Protein AF-0000000087287436 (afdb_homodimer)

Nearest PDB structures (foldseek):
  6ois-assembly1_F  TM=9.467E-01  e=1.996E-26  Arabidopsis thaliana
  6oit-assembly1_F  TM=7.972E-01  e=1.072E-27  Arabidopsis thaliana
  6ois-assembly1_C  TM=8.458E-01  e=1.071E-26  Arabidopsis thaliana
  6ois-assembly1_E  TM=8.485E-01  e=2.124E-26  Arabidopsis thaliana
  6oit-assembly1_E  TM=8.538E-01  e=8.341E-25  Arabidopsis thaliana

Sequence (488 aa):
MPMMKDILGVVATLGKTNDDNLSSLLSEYLGIDNMLGLVCKTYDGIKSLETYGTEGNIDKKSGIHGLGGSIGKILHGRFTVFCLENIRPFSGEVVIDDPQRYLMLRKPRLPNGESPPGFLGFAVNMILMDQAYLSCLTPHGHGLRETLFYSLFSHLQVYKTTADLRRAIPFINDGAVSLDGGILRPNGSFCLGDRYSNMQFIPLHLTLMMDDTVFEFLPVLVFFSLSFACLYCCAILVLSSNAKMPMMKDILGVVATLGKTNDDNLSSLLSEYLGIDNMLGLVCKTYDGIKSLETYGTEGNIDKKSGIHGLGGSIGKILHGRFTVFCLENIRPFSGEVVIDDPQRYLMLRKPRLPNGESPPGFLGFAVNMILMDQAYLSCLTPHGHGLRETLFYSLFSHLQVYKTTADLRRAIPFINDGAVSLDGGILRPNGSFCLGDRYSNMQFIPLHLTLMMDDTVFEFLPVLVFFSLSFACLYCCAILVLSSNAK

Secondary structure (DSSP, 8-state):
-HHHHTEEEEGGGSEE-S-HHHHHHHHHHH-HHHHT-EEESSHHHHHHH--B-TTS-B-TTSHHHHHHHHTT----SEEEEEEGGGS----S-B-TTSTT--B--PPP--TTSPPPTTEEEEGGGGPEEPHHHHT---TTS--TIIIIIHHHHTT-EEESSHHHHHHTGGG-SS-EEETTS-EE-TTSEEEEE----------HHHHHTTTTTHHHHHHHHHHHTTSHHHHHHHHHHHHHHHT-/-HHHHTEEEEGGGSEE-S-HHHHHHHHHHH-HHHHT-EEESSHHHHHHH--B-TTS-B-TTSHHHHHHHHTT----SEEEEEEGGGS----S-B-TTSTT--B--PPP--TTSPPPTTEEEEGGGGPEEPHHHHT---TTS--TIIIIIHHHHTT-EEES-HHHHHHTGGG-SS-EEETTS-EE-TTSEEEEE----------HHHHHTTSSSHHHHHHHHHHHTTSHHHHHHHHHHHHHHHT-

Structure (mmCIF, N/CA/C/O backbone):
data_AF-0000000087287436-model_v1
#
loop_
_entity.id
_entity.type
_entity.pdbx_description
1 polymer 'Uncharacterized protein'
#
loop_
_atom_site.group_PDB
_atom_site.id
_atom_site.type_symbol
_atom_site.label_atom_id
_atom_site.label_alt_id
_atom_site.label_comp_id
_atom_site.label_asym_id
_atom_site.label_entity_id
_atom_site.label_seq_id
_atom_site.pdbx_PDB_ins_code
_atom_site.Cartn_x
_atom_site.Cartn_y
_atom_site.Cartn_z
_atom_site.occupancy
_atom_site.B_iso_or_equiv
_atom_site.auth_seq_id
_atom_site.auth_comp_id
_atom_site.auth_asym_id
_atom_site.auth_atom_id
_atom_site.pdbx_PDB_model_num
ATOM 1 N N . MET A 1 1 ? 12.289 24.656 17 1 49.66 1 MET A N 1
ATOM 2 C CA . MET A 1 1 ? 13.25 24.312 15.953 1 49.66 1 MET A CA 1
ATOM 3 C C . MET A 1 1 ? 12.594 24.359 14.578 1 49.66 1 MET A C 1
ATOM 5 O O . MET A 1 1 ? 11.43 23.984 14.43 1 49.66 1 MET A O 1
ATOM 9 N N . PRO A 1 2 ? 13.188 25.141 13.711 1 55.16 2 PRO A N 1
ATOM 10 C CA . PRO A 1 2 ? 12.656 25.391 12.367 1 55.16 2 PRO A CA 1
ATOM 11 C C . PRO A 1 2 ? 12.117 24.125 11.703 1 55.16 2 PRO A C 1
ATOM 13 O O . PRO A 1 2 ? 11.156 24.188 10.93 1 55.16 2 PRO A O 1
ATOM 16 N N . MET A 1 3 ? 12.758 23.016 12.047 1 58.5 3 MET A N 1
ATOM 17 C CA . MET A 1 3 ? 12.375 21.75 11.453 1 58.5 3 MET A CA 1
ATOM 18 C C . MET A 1 3 ? 10.945 21.375 11.828 1 58.5 3 MET A C 1
ATOM 20 O O . MET A 1 3 ? 10.195 20.859 11 1 58.5 3 MET A O 1
ATOM 24 N N . MET A 1 4 ? 10.445 21.844 12.859 1 66 4 MET A N 1
ATOM 25 C CA . MET A 1 4 ? 9.172 21.375 13.398 1 66 4 MET A CA 1
ATOM 26 C C . MET A 1 4 ? 8.008 22.125 12.75 1 66 4 MET A C 1
ATOM 28 O O . MET A 1 4 ? 6.895 21.594 12.68 1 66 4 MET A O 1
ATOM 32 N N . LYS A 1 5 ? 8.375 23.219 12.219 1 79 5 LYS A N 1
ATOM 33 C CA . LYS A 1 5 ? 7.297 24.016 11.648 1 79 5 LYS A CA 1
ATOM 34 C C . LYS A 1 5 ? 6.797 23.422 10.344 1 79 5 LYS A C 1
ATOM 36 O O . LYS A 1 5 ? 5.668 23.688 9.922 1 79 5 LYS A O 1
ATOM 41 N N . ASP A 1 6 ? 7.578 22.594 9.812 1 88 6 ASP A N 1
ATOM 42 C CA . ASP A 1 6 ? 7.211 22 8.523 1 88 6 ASP A CA 1
ATOM 43 C C . ASP A 1 6 ? 6.387 20.734 8.711 1 88 6 ASP A C 1
ATOM 45 O O . ASP A 1 6 ? 5.746 20.25 7.773 1 88 6 ASP A O 1
ATOM 49 N N . ILE A 1 7 ? 6.379 20.281 9.953 1 86.81 7 ILE A N 1
ATOM 50 C CA . ILE A 1 7 ? 5.668 19.047 10.258 1 86.81 7 ILE A CA 1
ATOM 51 C C . ILE A 1 7 ? 4.227 19.359 10.648 1 86.81 7 ILE A C 1
ATOM 53 O O . ILE A 1 7 ? 3.984 20.094 11.617 1 86.81 7 ILE A O 1
ATOM 57 N N . LEU A 1 8 ? 3.322 18.844 9.953 1 87.56 8 LEU A N 1
ATOM 58 C CA . LEU A 1 8 ? 1.908 19.078 10.234 1 87.56 8 LEU A CA 1
ATOM 59 C C . LEU A 1 8 ? 1.427 18.156 11.352 1 87.56 8 LEU A C 1
ATOM 61 O O . LEU A 1 8 ? 0.639 18.562 12.211 1 87.56 8 LEU A O 1
ATOM 65 N N . GLY A 1 9 ? 1.938 16.875 11.383 1 84.19 9 GLY A N 1
ATOM 66 C CA . GLY A 1 9 ? 1.535 15.844 12.328 1 84.19 9 GLY A CA 1
ATOM 67 C C . GLY A 1 9 ? 1.627 14.445 11.758 1 84.19 9 GLY A C 1
ATOM 68 O O . GLY A 1 9 ? 2.393 14.203 10.82 1 84.19 9 GLY A O 1
ATOM 69 N N . VAL A 1 10 ? 0.96 13.539 12.453 1 87.12 10 VAL A N 1
ATOM 70 C CA . VAL A 1 10 ? 0.862 12.18 11.93 1 87.12 10 VAL A CA 1
ATOM 71 C C . VAL A 1 10 ? -0.491 11.984 11.25 1 87.12 10 VAL A C 1
ATOM 73 O O . VAL A 1 10 ? -1.471 12.648 11.602 1 87.12 10 VAL A O 1
ATOM 76 N N . VAL A 1 11 ? -0.6 11.102 10.336 1 90.75 11 VAL A N 1
ATOM 77 C CA . VAL A 1 11 ? -1.778 10.898 9.5 1 90.75 11 VAL A CA 1
ATOM 78 C C . VAL A 1 11 ? -3 10.648 10.383 1 90.75 11 VAL A C 1
ATOM 80 O O . VAL A 1 11 ? -4.062 11.234 10.156 1 90.75 11 VAL A O 1
ATOM 83 N N . ALA A 1 12 ? -2.869 9.875 11.438 1 86.88 12 ALA A N 1
ATOM 84 C CA . ALA A 1 12 ? -3.967 9.438 12.297 1 86.88 12 ALA A CA 1
ATOM 85 C C . ALA A 1 12 ? -4.621 10.625 13 1 86.88 12 ALA A C 1
ATOM 87 O O . ALA A 1 12 ? -5.754 10.523 13.477 1 86.88 12 ALA A O 1
ATOM 88 N N . THR A 1 13 ? -3.957 11.75 12.992 1 83.56 13 THR A N 1
ATOM 89 C CA . THR A 1 13 ? -4.465 12.883 13.758 1 83.56 13 THR A CA 1
ATOM 90 C C . THR A 1 13 ? -5.039 13.945 12.828 1 83.56 13 THR A C 1
ATOM 92 O O . THR A 1 13 ? -5.594 14.945 13.289 1 83.56 13 THR A O 1
ATOM 95 N N . LEU A 1 14 ? -4.922 13.797 11.641 1 88.81 14 LEU A N 1
ATOM 96 C CA . LEU A 1 14 ? -5.238 14.875 10.719 1 88.81 14 LEU A CA 1
ATOM 97 C C . LEU A 1 14 ? -6.695 14.805 10.273 1 88.81 14 LEU A C 1
ATOM 99 O O . LEU A 1 14 ? -7.203 15.727 9.641 1 88.81 14 LEU A O 1
ATOM 103 N N . GLY A 1 15 ? -7.312 13.75 10.594 1 88 15 GLY A N 1
ATOM 104 C CA . GLY A 1 15 ? -8.711 13.555 10.242 1 88 15 GLY A CA 1
ATOM 105 C C . GLY A 1 15 ? -9.398 12.516 11.109 1 88 15 GLY A C 1
ATOM 106 O O . GLY A 1 15 ? -8.758 11.859 11.93 1 88 15 GLY A O 1
ATOM 107 N N . LYS A 1 16 ? -10.672 12.5 10.953 1 88.38 16 LYS A N 1
ATOM 108 C CA . LYS A 1 16 ? -11.484 11.508 11.664 1 88.38 16 LYS A CA 1
ATOM 109 C C . LYS A 1 16 ? -12.727 11.141 10.852 1 88.38 16 LYS A C 1
ATOM 111 O O . LYS A 1 16 ? -13.094 11.844 9.914 1 88.38 16 LYS A O 1
ATOM 116 N N . THR A 1 17 ? -13.266 10.031 11.211 1 91.31 17 THR A N 1
ATOM 117 C CA . THR A 1 17 ? -14.578 9.672 10.688 1 91.31 17 THR A CA 1
ATOM 118 C C . THR A 1 17 ? -15.641 9.75 11.781 1 91.31 17 THR A C 1
ATOM 120 O O . THR A 1 17 ? -15.312 9.727 12.969 1 91.31 17 THR A O 1
ATOM 123 N N . ASN A 1 18 ? -16.891 9.898 11.445 1 87 18 ASN A N 1
ATOM 124 C CA . ASN A 1 18 ? -17.969 10 12.406 1 87 18 ASN A CA 1
ATOM 125 C C . ASN A 1 18 ? -18.391 8.625 12.922 1 87 18 ASN A C 1
ATOM 127 O O . ASN A 1 18 ? -19.219 8.523 13.836 1 87 18 ASN A O 1
ATOM 131 N N . ASP A 1 19 ? -17.891 7.625 12.422 1 88.25 19 ASP A N 1
ATOM 132 C CA . ASP A 1 19 ? -18.219 6.246 12.766 1 88.25 19 ASP A CA 1
ATOM 133 C C . ASP A 1 19 ? -16.984 5.473 13.211 1 88.25 19 ASP A C 1
ATOM 135 O O . ASP A 1 19 ? -16.031 5.324 12.445 1 88.25 19 ASP A O 1
ATOM 139 N N . ASP A 1 20 ? -17.016 4.934 14.391 1 84.94 20 ASP A N 1
ATOM 140 C CA . ASP A 1 20 ? -15.875 4.234 14.969 1 84.94 20 ASP A CA 1
ATOM 141 C C . ASP A 1 20 ? -15.539 2.982 14.156 1 84.94 20 ASP A C 1
ATOM 143 O O . ASP A 1 20 ? -14.367 2.633 14.008 1 84.94 20 ASP A O 1
ATOM 147 N N . ASN A 1 21 ? -16.578 2.41 13.805 1 89.88 21 ASN A N 1
ATOM 148 C CA . ASN A 1 21 ? -16.344 1.212 13 1 89.88 21 ASN A CA 1
ATOM 149 C C . ASN A 1 21 ? -15.641 1.542 11.688 1 89.88 21 ASN A C 1
ATOM 151 O O . ASN A 1 21 ? -14.68 0.874 11.312 1 89.88 21 ASN A O 1
ATOM 155 N N . LEU A 1 22 ? -16.125 2.527 11.016 1 93.19 22 LEU A N 1
ATOM 156 C CA . LEU A 1 22 ? -15.484 2.959 9.773 1 93.19 22 LEU A CA 1
ATOM 157 C C . LEU A 1 22 ? -14.055 3.42 10.031 1 93.19 22 LEU A C 1
ATOM 159 O O . LEU A 1 22 ? -13.148 3.113 9.25 1 93.19 22 LEU A O 1
ATOM 163 N N . SER A 1 23 ? -13.852 4.082 11.094 1 91.19 23 SER A N 1
ATOM 164 C CA . SER A 1 23 ? -12.523 4.539 11.477 1 91.19 23 SER A CA 1
ATOM 165 C C . SER A 1 23 ? -11.562 3.365 11.633 1 91.19 23 SER A C 1
ATOM 167 O O . SER A 1 23 ? -10.445 3.398 11.102 1 91.19 23 SER A O 1
ATOM 169 N N . SER A 1 24 ? -12.039 2.402 12.32 1 89.19 24 SER A N 1
ATOM 170 C CA . SER A 1 24 ? -11.234 1.207 12.531 1 89.19 24 SER A CA 1
ATOM 171 C C . SER A 1 24 ? -10.922 0.506 11.211 1 89.19 24 SER A C 1
ATOM 173 O O . SER A 1 24 ? -9.797 0.072 10.984 1 89.19 24 SER A O 1
ATOM 175 N N . LEU A 1 25 ? -11.867 0.438 10.359 1 92.25 25 LEU A N 1
ATOM 176 C CA . LEU A 1 25 ? -11.727 -0.228 9.07 1 92.25 25 LEU A CA 1
ATOM 177 C C . LEU A 1 25 ? -10.734 0.513 8.18 1 92.25 25 LEU A C 1
ATOM 179 O O . LEU A 1 25 ? -9.859 -0.106 7.57 1 92.25 25 LEU A O 1
ATOM 183 N N . LEU A 1 26 ? -10.859 1.78 8.133 1 94.44 26 LEU A N 1
ATOM 184 C CA . LEU A 1 26 ? -9.969 2.574 7.297 1 94.44 26 LEU A CA 1
ATOM 185 C C . LEU A 1 26 ? -8.539 2.545 7.84 1 94.44 26 LEU A C 1
ATOM 187 O O . LEU A 1 26 ? -7.578 2.559 7.07 1 94.44 26 LEU A O 1
ATOM 191 N N . SER A 1 27 ? -8.422 2.504 9.125 1 89.44 27 SER A N 1
ATOM 192 C CA . SER A 1 27 ? -7.105 2.355 9.734 1 89.44 27 SER A CA 1
ATOM 193 C C . SER A 1 27 ? -6.469 1.023 9.352 1 89.44 27 SER A C 1
ATOM 195 O O . SER A 1 27 ? -5.277 0.965 9.039 1 89.44 27 SER A O 1
ATOM 197 N N . GLU A 1 28 ? -7.285 0.038 9.391 1 89.12 28 GLU A N 1
ATOM 198 C CA . GLU A 1 28 ? -6.793 -1.271 8.977 1 89.12 28 GLU A CA 1
ATOM 199 C C . GLU A 1 28 ? -6.387 -1.26 7.504 1 89.12 28 GLU A C 1
ATOM 201 O O . GLU A 1 28 ? -5.34 -1.801 7.141 1 89.12 28 GLU A O 1
ATOM 206 N N . TYR A 1 29 ? -7.168 -0.711 6.734 1 94 29 TYR A N 1
ATOM 207 C CA . TYR A 1 29 ? -6.891 -0.615 5.305 1 94 29 TYR A CA 1
ATOM 208 C C . TYR A 1 29 ? -5.559 0.08 5.055 1 94 29 TYR A C 1
ATOM 210 O O . TYR A 1 29 ? -4.758 -0.375 4.234 1 94 29 TYR A O 1
ATOM 218 N N . LEU A 1 30 ? -5.277 1.154 5.727 1 93.19 30 LEU A N 1
ATOM 219 C CA . LEU A 1 30 ? -4.066 1.945 5.539 1 93.19 30 LEU A CA 1
ATOM 220 C C . LEU A 1 30 ? -2.85 1.219 6.102 1 93.19 30 LEU A C 1
ATOM 222 O O . LEU A 1 30 ? -1.75 1.323 5.555 1 93.19 30 LEU A O 1
ATOM 226 N N . GLY A 1 31 ? -3.053 0.532 7.23 1 86.12 31 GLY A N 1
ATOM 227 C CA . GLY A 1 31 ? -1.936 -0.066 7.945 1 86.12 31 GLY A CA 1
ATOM 228 C C . GLY A 1 31 ? -1.248 0.899 8.891 1 86.12 31 GLY A C 1
ATOM 229 O O . GLY A 1 31 ? -1.333 2.115 8.719 1 86.12 31 GLY A O 1
ATOM 230 N N . ILE A 1 32 ? -0.551 0.389 9.711 1 82.56 32 ILE A N 1
ATOM 231 C CA . ILE A 1 32 ? 0.031 1.138 10.82 1 82.56 32 ILE A CA 1
ATOM 232 C C . ILE A 1 32 ? 1.084 2.107 10.289 1 82.56 32 ILE A C 1
ATOM 234 O O . ILE A 1 32 ? 1.187 3.242 10.766 1 82.56 32 ILE A O 1
ATOM 238 N N . ASP A 1 33 ? 1.89 1.748 9.344 1 83.75 33 ASP A N 1
ATOM 239 C CA . ASP A 1 33 ? 2.961 2.59 8.82 1 83.75 33 ASP A CA 1
ATOM 240 C C . ASP A 1 33 ? 2.406 3.898 8.258 1 83.75 33 ASP A C 1
ATOM 242 O O . ASP A 1 33 ? 2.99 4.965 8.461 1 83.75 33 ASP A O 1
ATOM 246 N N . ASN A 1 34 ? 1.315 3.736 7.59 1 91.88 34 ASN A N 1
ATOM 247 C CA . ASN A 1 34 ? 0.707 4.934 7.023 1 91.88 34 ASN A CA 1
ATOM 248 C C . ASN A 1 34 ? -0.004 5.758 8.094 1 91.88 34 ASN A C 1
ATOM 250 O O . ASN A 1 34 ? 0.106 6.988 8.117 1 91.88 34 ASN A O 1
ATOM 254 N N . MET A 1 35 ? -0.678 5.066 9.008 1 88 35 MET A N 1
ATOM 255 C CA . MET A 1 35 ? -1.427 5.766 10.047 1 88 35 MET A CA 1
ATOM 256 C C . MET A 1 35 ? -0.492 6.582 10.938 1 88 35 MET A C 1
ATOM 258 O O . MET A 1 35 ? -0.831 7.691 11.344 1 88 35 MET A O 1
ATOM 262 N N . LEU A 1 36 ? 0.68 6.094 11.117 1 85.31 36 LEU A N 1
ATOM 263 C CA . LEU A 1 36 ? 1.634 6.754 12.008 1 85.31 36 LEU A CA 1
ATOM 264 C C . LEU A 1 36 ? 2.654 7.555 11.203 1 85.31 36 LEU A C 1
ATOM 266 O O . LEU A 1 36 ? 3.627 8.07 11.758 1 85.31 36 LEU A O 1
ATOM 270 N N . GLY A 1 37 ? 2.461 7.625 9.953 1 90.19 37 GLY A N 1
ATOM 271 C CA . GLY A 1 37 ? 3.359 8.398 9.117 1 90.19 37 GLY A CA 1
ATOM 272 C C . GLY A 1 37 ? 3.348 9.883 9.445 1 90.19 37 GLY A C 1
ATOM 273 O O . GLY A 1 37 ? 2.287 10.461 9.688 1 90.19 37 GLY A O 1
ATOM 274 N N . LEU A 1 38 ? 4.566 10.453 9.453 1 90.56 38 LEU A N 1
ATOM 275 C CA . LEU A 1 38 ? 4.691 11.891 9.609 1 90.56 38 LEU A CA 1
ATOM 276 C C . LEU A 1 38 ? 4.336 12.617 8.32 1 90.56 38 LEU A C 1
ATOM 278 O O . LEU A 1 38 ? 4.613 12.117 7.227 1 90.56 38 LEU A O 1
ATOM 282 N N . VAL A 1 39 ? 3.768 13.766 8.484 1 92.94 39 VAL A N 1
ATOM 283 C CA . VAL A 1 39 ? 3.406 14.547 7.309 1 92.94 39 VAL A CA 1
ATOM 284 C C . VAL A 1 39 ? 4.152 15.875 7.324 1 92.94 39 VAL A C 1
ATOM 286 O O . VAL A 1 39 ? 3.998 16.672 8.258 1 92.94 39 VAL A O 1
ATOM 289 N N . CYS A 1 40 ? 4.957 16.016 6.309 1 92.56 40 CYS A N 1
ATOM 290 C CA . CYS A 1 40 ? 5.676 17.281 6.113 1 92.56 40 CYS A CA 1
ATOM 291 C C . CYS A 1 40 ? 5.086 18.062 4.949 1 92.56 40 CYS A C 1
ATOM 293 O O . CYS A 1 40 ? 4.68 17.484 3.941 1 92.56 40 CYS A O 1
ATOM 295 N N . LYS A 1 41 ? 5.133 19.344 5.062 1 90.69 41 LYS A N 1
ATOM 296 C CA . LYS A 1 41 ? 4.625 20.203 4.004 1 90.69 41 LYS A CA 1
ATOM 297 C C . LYS A 1 41 ? 5.555 20.188 2.791 1 90.69 41 LYS A C 1
ATOM 299 O O . LYS A 1 41 ? 5.094 20.109 1.65 1 90.69 41 LYS A O 1
ATOM 304 N N . THR A 1 42 ? 6.805 20.281 3.078 1 88.94 42 THR A N 1
ATOM 305 C CA . THR A 1 42 ? 7.785 20.422 2.008 1 88.94 42 THR A CA 1
ATOM 306 C C . THR A 1 42 ? 8.906 19.406 2.172 1 88.94 42 THR A C 1
ATOM 308 O O . THR A 1 42 ? 9.031 18.766 3.225 1 88.94 42 THR A O 1
ATOM 311 N N . TYR A 1 43 ? 9.727 19.312 1.171 1 87.38 43 TYR A N 1
ATOM 312 C CA . TYR A 1 43 ? 10.844 18.375 1.193 1 87.38 43 TYR A CA 1
ATOM 313 C C . TYR A 1 43 ? 11.922 18.844 2.168 1 87.38 43 TYR A C 1
ATOM 315 O O . TYR A 1 43 ? 12.664 18.016 2.719 1 87.38 43 TYR A O 1
ATOM 323 N N . ASP A 1 44 ? 12.031 20.094 2.34 1 87.31 44 ASP A N 1
ATOM 324 C CA . ASP A 1 44 ? 12.984 20.609 3.318 1 87.31 44 ASP A CA 1
ATOM 325 C C . ASP A 1 44 ? 12.695 20.062 4.711 1 87.31 44 ASP A C 1
ATOM 327 O O . ASP A 1 44 ? 13.617 19.844 5.5 1 87.31 44 ASP A O 1
ATOM 331 N N . GLY A 1 45 ? 11.43 19.859 4.992 1 88.38 45 GLY A N 1
ATOM 332 C CA . GLY A 1 45 ? 11.078 19.203 6.246 1 88.38 45 GLY A CA 1
ATOM 333 C C . GLY A 1 45 ? 11.641 17.797 6.367 1 88.38 45 GLY A C 1
ATOM 334 O O . GLY A 1 45 ? 12.156 17.422 7.418 1 88.38 45 GLY A O 1
ATOM 335 N N . ILE A 1 46 ? 11.609 17.078 5.328 1 89.19 46 ILE A N 1
ATOM 336 C CA . ILE A 1 46 ? 12.117 15.703 5.316 1 89.19 46 ILE A CA 1
ATOM 337 C C . ILE A 1 46 ? 13.625 15.711 5.531 1 89.19 46 ILE A C 1
ATOM 339 O O . ILE A 1 46 ? 14.148 14.93 6.328 1 89.19 46 ILE A O 1
ATOM 343 N N . LYS A 1 47 ? 14.242 16.562 4.867 1 86.69 47 LYS A N 1
ATOM 344 C CA . LYS A 1 47 ? 15.695 16.672 4.984 1 86.69 47 LYS A CA 1
ATOM 345 C C . LYS A 1 47 ? 16.109 17 6.418 1 86.69 47 LYS A C 1
ATOM 347 O O . LYS A 1 47 ? 17.156 16.547 6.883 1 86.69 47 LYS A O 1
ATOM 352 N N . SER A 1 48 ? 15.328 17.75 6.961 1 88.62 48 SER A N 1
ATOM 353 C CA . SER A 1 48 ? 15.641 18.172 8.32 1 88.62 48 SER A CA 1
ATOM 354 C C . SER A 1 48 ? 15.391 17.047 9.32 1 88.62 48 SER A C 1
ATOM 356 O O . SER A 1 48 ? 15.977 17.031 10.406 1 88.62 48 SER A O 1
ATOM 358 N N . LEU A 1 49 ? 14.531 16.172 9.031 1 89.06 49 LEU A N 1
ATOM 359 C CA . LEU A 1 49 ? 14.18 15.078 9.938 1 89.06 49 LEU A CA 1
ATOM 360 C C . LEU A 1 49 ? 15.336 14.102 10.086 1 89.06 49 LEU A C 1
ATOM 362 O O . LEU A 1 49 ? 15.547 13.539 11.164 1 89.06 49 LEU A O 1
ATOM 366 N N . GLU A 1 50 ? 15.984 13.898 9.047 1 88.38 50 GLU A N 1
ATOM 367 C CA . GLU A 1 50 ? 17.094 12.953 9.062 1 88.38 50 GLU A CA 1
ATOM 368 C C . GLU A 1 50 ? 18.266 13.477 8.234 1 88.38 50 GLU A C 1
ATOM 370 O O . GLU A 1 50 ? 18.125 13.789 7.055 1 88.38 50 GLU A O 1
ATOM 375 N N . THR A 1 51 ? 19.328 13.555 8.898 1 87.19 51 THR A N 1
ATOM 376 C CA . THR A 1 51 ? 20.562 13.992 8.242 1 87.19 51 THR A CA 1
ATOM 377 C C . THR A 1 51 ? 21.578 12.852 8.203 1 87.19 51 THR A C 1
ATOM 379 O O . THR A 1 51 ? 21.469 11.883 8.945 1 87.19 51 THR A O 1
ATOM 382 N N . TYR A 1 52 ? 22.453 12.992 7.293 1 83.75 52 TYR A N 1
ATOM 383 C CA . TYR A 1 52 ? 23.438 11.93 7.09 1 83.75 52 TYR A CA 1
ATOM 384 C C . TYR A 1 52 ? 24.859 12.477 7.227 1 83.75 52 TYR A C 1
ATOM 386 O O . TYR A 1 52 ? 25.156 13.594 6.801 1 83.75 52 TYR A O 1
ATOM 394 N N . GLY A 1 53 ? 25.656 11.609 7.875 1 80.5 53 GLY A N 1
ATOM 395 C CA . GLY A 1 53 ? 27.078 11.953 7.988 1 80.5 53 GLY A CA 1
ATOM 396 C C . GLY A 1 53 ? 27.844 11.727 6.703 1 80.5 53 GLY A C 1
ATOM 397 O O . GLY A 1 53 ? 27.266 11.391 5.672 1 80.5 53 GLY A O 1
ATOM 398 N N . THR A 1 54 ? 29.109 11.953 6.797 1 78.12 54 THR A N 1
ATOM 399 C CA . THR A 1 54 ? 30.016 11.891 5.645 1 78.12 54 THR A CA 1
ATOM 400 C C . THR A 1 54 ? 30.047 10.484 5.07 1 78.12 54 THR A C 1
ATOM 402 O O . THR A 1 54 ? 30.266 10.305 3.867 1 78.12 54 THR A O 1
ATOM 405 N N . GLU A 1 55 ? 29.891 9.523 5.883 1 75.81 55 GLU A N 1
ATOM 406 C CA . GLU A 1 55 ? 29.969 8.141 5.422 1 75.81 55 GLU A CA 1
ATOM 407 C C . GLU A 1 55 ? 28.609 7.633 4.961 1 75.81 55 GLU A C 1
ATOM 409 O O . GLU A 1 55 ? 28.453 6.453 4.633 1 75.81 55 GLU A O 1
ATOM 414 N N . GLY A 1 56 ? 27.609 8.516 5.016 1 76.19 56 GLY A N 1
ATOM 415 C CA . GLY A 1 56 ? 26.297 8.109 4.551 1 76.19 56 GLY A CA 1
ATOM 416 C C . GLY A 1 56 ? 25.438 7.508 5.645 1 76.19 56 GLY A C 1
ATOM 417 O O . GLY A 1 56 ? 24.328 7.027 5.379 1 76.19 56 GLY A O 1
ATOM 418 N N . ASN A 1 57 ? 25.984 7.527 6.828 1 81.38 57 ASN A N 1
ATOM 419 C CA . ASN A 1 57 ? 25.203 7.023 7.957 1 81.38 57 ASN A CA 1
ATOM 420 C C . ASN A 1 57 ? 24.297 8.109 8.547 1 81.38 57 ASN A C 1
ATOM 422 O O . ASN A 1 57 ? 24.641 9.289 8.492 1 81.38 57 ASN A O 1
ATOM 426 N N . ILE A 1 58 ? 23.25 7.676 9.055 1 87.19 58 ILE A N 1
ATOM 427 C CA . ILE A 1 58 ? 22.312 8.602 9.703 1 87.19 58 ILE A CA 1
ATOM 428 C C . ILE A 1 58 ? 23 9.273 10.891 1 87.19 58 ILE A C 1
ATOM 430 O O . ILE A 1 58 ? 23.656 8.609 11.695 1 87.19 58 ILE A O 1
ATOM 434 N N . ASP A 1 59 ? 22.906 10.523 10.992 1 89.06 59 ASP A N 1
ATOM 435 C CA . ASP A 1 59 ? 23.391 11.266 12.148 1 89.06 59 ASP A CA 1
ATOM 436 C C . ASP A 1 59 ? 22.406 11.18 13.312 1 89.06 59 ASP A C 1
ATOM 438 O O . ASP A 1 59 ? 21.406 11.906 13.344 1 89.06 59 ASP A O 1
ATOM 442 N N . LYS A 1 60 ? 22.766 10.438 14.281 1 87.38 60 LYS A N 1
ATOM 443 C CA . LYS A 1 60 ? 21.844 10.141 15.383 1 87.38 60 LYS A CA 1
ATOM 444 C C . LYS A 1 60 ? 21.75 11.32 16.344 1 87.38 60 LYS A C 1
ATOM 446 O O . LYS A 1 60 ? 20.922 11.32 17.25 1 87.38 60 LYS A O 1
ATOM 451 N N . LYS A 1 61 ? 22.453 12.336 16.109 1 87.12 61 LYS A N 1
ATOM 452 C CA . LYS A 1 61 ? 22.453 13.492 17 1 87.12 61 LYS A CA 1
ATOM 453 C C . LYS A 1 61 ? 21.625 14.633 16.422 1 87.12 61 LYS A C 1
ATOM 455 O O . LYS A 1 61 ? 21.422 15.664 17.062 1 87.12 61 LYS A O 1
ATOM 460 N N . SER A 1 62 ? 21.203 14.406 15.266 1 86.56 62 SER A N 1
ATOM 461 C CA . SER A 1 62 ? 20.469 15.477 14.602 1 86.56 62 SER A CA 1
ATOM 462 C C . SER A 1 62 ? 19.062 15.023 14.211 1 86.56 62 SER A C 1
ATOM 464 O O . SER A 1 62 ? 18.734 13.836 14.289 1 86.56 62 SER A O 1
ATOM 466 N N . GLY A 1 63 ? 18.234 16.062 13.883 1 85.94 63 GLY A N 1
ATOM 467 C CA . GLY A 1 63 ? 16.891 15.758 13.406 1 85.94 63 GLY A CA 1
ATOM 468 C C . GLY A 1 63 ? 16.031 15.062 14.445 1 85.94 63 GLY A C 1
ATOM 469 O O . GLY A 1 63 ? 16.141 15.352 15.641 1 85.94 63 GLY A O 1
ATOM 470 N N . ILE A 1 64 ? 15.297 14.172 13.93 1 83.12 64 ILE A N 1
ATOM 471 C CA . ILE A 1 64 ? 14.344 13.508 14.805 1 83.12 64 ILE A CA 1
ATOM 472 C C . ILE A 1 64 ? 15.07 12.539 15.727 1 83.12 64 ILE A C 1
ATOM 474 O O . ILE A 1 64 ? 14.625 12.281 16.844 1 83.12 64 ILE A O 1
ATOM 478 N N . HIS A 1 65 ? 16.094 11.984 15.227 1 83.62 65 HIS A N 1
ATOM 479 C CA . HIS A 1 65 ? 16.891 11.094 16.047 1 83.62 65 HIS A CA 1
ATOM 480 C C . HIS A 1 65 ? 17.516 11.844 17.219 1 83.62 65 HIS A C 1
ATOM 482 O O . HIS A 1 65 ? 17.547 11.336 18.344 1 83.62 65 HIS A O 1
ATOM 488 N N . GLY A 1 66 ? 18.031 12.938 16.953 1 82.19 66 GLY A N 1
ATOM 489 C CA . GLY A 1 66 ? 18.578 13.766 18.016 1 82.19 66 GLY A CA 1
ATOM 490 C C . GLY A 1 66 ? 17.531 14.188 19.031 1 82.19 66 GLY A C 1
ATOM 491 O O . GLY A 1 66 ? 17.797 14.148 20.234 1 82.19 66 GLY A O 1
ATOM 492 N N . LEU A 1 67 ? 16.391 14.586 18.484 1 76.69 67 LEU A N 1
ATOM 493 C CA . LEU A 1 67 ? 15.289 14.984 19.359 1 76.69 67 LEU A CA 1
ATOM 494 C C . LEU A 1 67 ? 14.867 13.82 20.25 1 76.69 67 LEU A C 1
ATOM 496 O O . LEU A 1 67 ? 14.664 14 21.453 1 76.69 67 LEU A O 1
ATOM 500 N N . GLY A 1 68 ? 14.711 12.703 19.656 1 75.31 68 GLY A N 1
ATOM 501 C CA . GLY A 1 68 ? 14.375 11.523 20.438 1 75.31 68 GLY A CA 1
ATOM 502 C C . GLY A 1 68 ? 15.414 11.203 21.5 1 75.31 68 GLY A C 1
ATOM 503 O O . GLY A 1 68 ? 15.062 10.898 22.641 1 75.31 68 GLY A O 1
ATOM 504 N N . GLY A 1 69 ? 16.594 11.234 21.141 1 74.31 69 GLY A N 1
ATOM 505 C CA . GLY A 1 69 ? 17.672 10.984 22.078 1 74.31 69 GLY A CA 1
ATOM 506 C C . GLY A 1 69 ? 17.656 11.945 23.266 1 74.31 69 GLY A C 1
ATOM 507 O O . GLY A 1 69 ? 17.938 11.547 24.391 1 74.31 69 GLY A O 1
ATOM 508 N N . SER A 1 70 ? 17.375 13.141 22.984 1 76.88 70 SER A N 1
ATOM 509 C CA . SER A 1 70 ? 17.391 14.156 24.016 1 76.88 70 SER A CA 1
ATOM 510 C C . SER A 1 70 ? 16.312 13.883 25.078 1 76.88 70 SER A C 1
ATOM 512 O O . SER A 1 70 ? 16.453 14.297 26.219 1 76.88 70 SER A O 1
ATOM 514 N N . ILE A 1 71 ? 15.289 13.188 24.688 1 72.06 71 ILE A N 1
ATOM 515 C CA . ILE A 1 71 ? 14.227 12.898 25.641 1 72.06 71 ILE A CA 1
ATOM 516 C C . ILE A 1 71 ? 14.289 11.43 26.047 1 72.06 71 ILE A C 1
ATOM 518 O O . ILE A 1 71 ? 13.328 10.898 26.625 1 72.06 71 ILE A O 1
ATOM 522 N N . GLY A 1 72 ? 15.406 10.75 25.688 1 71.25 72 GLY A N 1
ATOM 523 C CA . GLY A 1 72 ? 15.641 9.375 26.109 1 71.25 72 GLY A CA 1
ATOM 524 C C . GLY A 1 72 ? 14.883 8.352 25.281 1 71.25 72 GLY A C 1
ATOM 525 O O . GLY A 1 72 ? 14.641 7.234 25.734 1 71.25 72 GLY A O 1
ATOM 526 N N . LYS A 1 73 ? 14.352 8.766 24.188 1 70.25 73 LYS A N 1
ATOM 527 C CA . LYS A 1 73 ? 13.625 7.867 23.297 1 70.25 73 LYS A CA 1
ATOM 528 C C . LYS A 1 73 ? 14.367 7.684 21.984 1 70.25 73 LYS A C 1
ATOM 530 O O . LYS A 1 73 ? 14.305 8.547 21.109 1 70.25 73 LYS A O 1
ATOM 535 N N . ILE A 1 74 ? 14.992 6.633 21.828 1 73.88 74 ILE A N 1
ATOM 536 C CA . ILE A 1 74 ? 15.773 6.355 20.625 1 73.88 74 ILE A CA 1
ATOM 537 C C . ILE A 1 74 ? 14.883 5.723 19.562 1 73.88 74 ILE A C 1
ATOM 539 O O . ILE A 1 74 ? 14.141 4.777 19.844 1 73.88 74 ILE A O 1
ATOM 543 N N . LEU A 1 75 ? 14.93 6.332 18.453 1 75.25 75 LEU A N 1
ATOM 544 C CA . LEU A 1 75 ? 14.18 5.812 17.312 1 75.25 75 LEU A CA 1
ATOM 545 C C . LEU A 1 75 ? 14.953 4.703 16.609 1 75.25 75 LEU A C 1
ATOM 547 O O . LEU A 1 75 ? 16.109 4.895 16.234 1 75.25 75 LEU A O 1
ATOM 551 N N . HIS A 1 76 ? 14.305 3.613 16.672 1 73.25 76 HIS A N 1
ATOM 552 C CA . HIS A 1 76 ? 14.898 2.49 15.953 1 73.25 76 HIS A CA 1
ATOM 553 C C . HIS A 1 76 ? 14.016 2.059 14.789 1 73.25 76 HIS A C 1
ATOM 555 O O . HIS A 1 76 ? 12.789 2.127 14.875 1 73.25 76 HIS A O 1
ATOM 561 N N . GLY A 1 77 ? 14.68 1.698 13.75 1 81.31 77 GLY A N 1
ATOM 562 C CA . GLY A 1 77 ? 13.945 1.113 12.641 1 81.31 77 GLY A CA 1
ATOM 563 C C . GLY A 1 77 ? 13.438 2.145 11.648 1 81.31 77 GLY A C 1
ATOM 564 O O . GLY A 1 77 ? 13.883 3.291 11.648 1 81.31 77 GLY A O 1
ATOM 565 N N . ARG A 1 78 ? 12.555 1.755 10.797 1 85.81 78 ARG A N 1
ATOM 566 C CA . ARG A 1 78 ? 12.039 2.578 9.703 1 85.81 78 ARG A CA 1
ATOM 567 C C . ARG A 1 78 ? 10.797 3.348 10.141 1 85.81 78 ARG A C 1
ATOM 569 O O . ARG A 1 78 ? 10.039 2.883 10.992 1 85.81 78 ARG A O 1
ATOM 576 N N . PHE A 1 79 ? 10.633 4.488 9.586 1 87.06 79 PHE A N 1
ATOM 577 C CA . PHE A 1 79 ? 9.359 5.188 9.727 1 87.06 79 PHE A CA 1
ATOM 578 C C . PHE A 1 79 ? 9 5.926 8.445 1 87.06 79 PHE A C 1
ATOM 580 O O . PHE A 1 79 ? 9.883 6.254 7.645 1 87.06 79 PHE A O 1
ATOM 587 N N . THR A 1 80 ? 7.734 6.176 8.312 1 93.31 80 THR A N 1
ATOM 588 C CA . THR A 1 80 ? 7.184 6.734 7.078 1 93.31 80 THR A CA 1
ATOM 589 C C . THR A 1 80 ? 6.988 8.242 7.207 1 93.31 80 THR A C 1
ATOM 591 O O . THR A 1 80 ? 6.527 8.727 8.242 1 93.31 80 THR A O 1
ATOM 594 N N . VAL A 1 81 ? 7.395 8.945 6.141 1 94.44 81 VAL A N 1
ATOM 595 C CA . VAL A 1 81 ? 7.172 10.391 6.102 1 94.44 81 VAL A CA 1
ATOM 596 C C . VAL A 1 81 ? 6.539 10.773 4.766 1 94.44 81 VAL A C 1
ATOM 598 O O . VAL A 1 81 ? 7.074 10.461 3.703 1 94.44 81 VAL A O 1
ATOM 601 N N . PHE A 1 82 ? 5.41 11.469 4.871 1 95.94 82 PHE A N 1
ATOM 602 C CA . PHE A 1 82 ? 4.754 12.008 3.688 1 95.94 82 PHE A CA 1
ATOM 603 C C . PHE A 1 82 ? 5.219 13.438 3.41 1 95.94 82 PHE A C 1
ATOM 605 O O . PHE A 1 82 ? 5.379 14.234 4.336 1 95.94 82 PHE A O 1
ATOM 612 N N . CYS A 1 83 ? 5.434 13.656 2.189 1 93.5 83 CYS A N 1
ATOM 613 C CA . CYS A 1 83 ? 5.766 15 1.736 1 93.5 83 CYS A CA 1
ATOM 614 C C . CYS A 1 83 ? 4.672 15.562 0.833 1 93.5 83 CYS A C 1
ATOM 616 O O . CYS A 1 83 ? 4.566 15.172 -0.333 1 93.5 83 CYS A O 1
ATOM 618 N N . LEU A 1 84 ? 3.91 16.547 1.33 1 93.44 84 LEU A N 1
ATOM 619 C CA . LEU A 1 84 ? 2.738 17.047 0.621 1 93.44 84 LEU A CA 1
ATOM 620 C C . LEU A 1 84 ? 3.131 17.641 -0.725 1 93.44 84 LEU A C 1
ATOM 622 O O . LEU A 1 84 ? 2.42 17.469 -1.718 1 93.44 84 LEU A O 1
ATOM 626 N N . GLU A 1 85 ? 4.191 18.281 -0.751 1 88 85 GLU A N 1
ATOM 627 C CA . GLU A 1 85 ? 4.602 18.938 -1.984 1 88 85 GLU A CA 1
ATOM 628 C C . GLU A 1 85 ? 4.973 17.922 -3.062 1 88 85 GLU A C 1
ATOM 630 O O . GLU A 1 85 ? 4.957 18.25 -4.254 1 88 85 GLU A O 1
ATOM 635 N N . ASN A 1 86 ? 5.328 16.688 -2.646 1 85.88 86 ASN A N 1
ATOM 636 C CA . ASN A 1 86 ? 5.758 15.656 -3.586 1 85.88 86 ASN A CA 1
ATOM 637 C C . ASN A 1 86 ? 4.598 14.758 -3.996 1 85.88 86 ASN A C 1
ATOM 639 O O . ASN A 1 86 ? 4.754 13.898 -4.867 1 85.88 86 ASN A O 1
ATOM 643 N N . ILE A 1 87 ? 3.482 14.953 -3.418 1 92.94 87 ILE A N 1
ATOM 644 C CA . ILE A 1 87 ? 2.322 14.125 -3.727 1 92.94 87 ILE A CA 1
ATOM 645 C C . ILE A 1 87 ? 1.6 14.688 -4.949 1 92.94 87 ILE A C 1
ATOM 647 O O . ILE A 1 87 ? 1.37 15.898 -5.043 1 92.94 87 ILE A O 1
ATOM 651 N N . ARG A 1 88 ? 1.372 13.82 -5.879 1 90.44 88 ARG A N 1
ATOM 652 C CA . ARG A 1 88 ? 0.506 14.227 -6.98 1 90.44 88 ARG A CA 1
ATOM 653 C C . ARG A 1 88 ? -0.924 14.453 -6.5 1 90.44 88 ARG A C 1
ATOM 655 O O . ARG A 1 88 ? -1.574 13.523 -6.016 1 90.44 88 ARG A O 1
ATOM 662 N N . PRO A 1 89 ? -1.374 15.664 -6.59 1 94.69 89 PRO A N 1
ATOM 663 C CA . PRO A 1 89 ? -2.711 15.945 -6.059 1 94.69 89 PRO A CA 1
ATOM 664 C C . PRO A 1 89 ? -3.824 15.398 -6.953 1 94.69 89 PRO A C 1
ATOM 666 O O . PRO A 1 89 ? -3.572 15.016 -8.094 1 94.69 89 PRO A O 1
ATOM 669 N N . PHE A 1 90 ? -5.023 15.367 -6.387 1 96.88 90 PHE A N 1
ATOM 670 C CA . PHE A 1 90 ? -6.23 15.086 -7.156 1 96.88 90 PHE A CA 1
ATOM 671 C C . PHE A 1 90 ? -6.406 16.109 -8.273 1 96.88 90 PHE A C 1
ATOM 673 O O . PHE A 1 90 ? -6.363 17.312 -8.031 1 96.88 90 PHE A O 1
ATOM 680 N N . SER A 1 91 ? -6.629 15.57 -9.422 1 95.38 91 SER A N 1
ATOM 681 C CA . SER A 1 91 ? -6.676 16.453 -10.586 1 95.38 91 SER A CA 1
ATOM 682 C C . SER A 1 91 ? -8.102 16.891 -10.891 1 95.38 91 SER A C 1
ATOM 684 O O . SER A 1 91 ? -8.328 17.75 -11.75 1 95.38 91 SER A O 1
ATOM 686 N N . GLY A 1 92 ? -9.062 16.375 -10.188 1 95.75 92 GLY A N 1
ATOM 687 C CA . GLY A 1 92 ? -10.461 16.703 -10.445 1 95.75 92 GLY A CA 1
ATOM 688 C C . GLY A 1 92 ? -10.938 17.922 -9.672 1 95.75 92 GLY A C 1
ATOM 689 O O . GLY A 1 92 ? -10.125 18.688 -9.133 1 95.75 92 GLY A O 1
ATOM 690 N N . GLU A 1 93 ? -12.25 18.125 -9.625 1 95.44 93 GLU A N 1
ATOM 691 C CA . GLU A 1 93 ? -12.859 19.281 -8.977 1 95.44 93 GLU A CA 1
ATOM 692 C C . GLU A 1 93 ? -13.18 19 -7.516 1 95.44 93 GLU A C 1
ATOM 694 O O . GLU A 1 93 ? -13.375 17.828 -7.137 1 95.44 93 GLU A O 1
ATOM 699 N N . VAL A 1 94 ? -13.188 20.062 -6.762 1 95.62 94 VAL A N 1
ATOM 700 C CA . VAL A 1 94 ? -13.562 19.984 -5.355 1 95.62 94 VAL A CA 1
ATOM 701 C C . VAL A 1 94 ? -14.75 20.891 -5.078 1 95.62 94 VAL A C 1
ATOM 703 O O . VAL A 1 94 ? -15 21.844 -5.828 1 95.62 94 VAL A O 1
ATOM 706 N N . VAL A 1 95 ? -15.461 20.562 -4.047 1 94 95 VAL A N 1
ATOM 707 C CA . VAL A 1 95 ? -16.531 21.438 -3.594 1 94 95 VAL A CA 1
ATOM 708 C C . VAL A 1 95 ? -15.945 22.672 -2.896 1 94 95 VAL A C 1
ATOM 710 O O . VAL A 1 95 ? -15.594 22.609 -1.718 1 94 95 VAL A O 1
ATOM 713 N N . ILE A 1 96 ? -15.844 23.781 -3.506 1 85.06 96 ILE A N 1
ATOM 714 C CA . ILE A 1 96 ? -15.078 24.953 -3.088 1 85.06 96 ILE A CA 1
ATOM 715 C C . ILE A 1 96 ? -15.805 25.672 -1.957 1 85.06 96 ILE A C 1
ATOM 717 O O . ILE A 1 96 ? -15.172 26.219 -1.049 1 85.06 96 ILE A O 1
ATOM 721 N N . ASP A 1 97 ? -17.109 25.672 -1.942 1 88.19 97 ASP A N 1
ATOM 722 C CA . ASP A 1 97 ? -17.859 26.438 -0.952 1 88.19 97 ASP A CA 1
ATOM 723 C C . ASP A 1 97 ? -17.891 25.703 0.389 1 88.19 97 ASP A C 1
ATOM 725 O O . ASP A 1 97 ? -18.422 26.234 1.371 1 88.19 97 ASP A O 1
ATOM 729 N N . ASP A 1 98 ? -17.297 24.672 0.47 1 91.25 98 ASP A N 1
ATOM 730 C CA . ASP A 1 98 ? -17.219 23.891 1.708 1 91.25 98 ASP A CA 1
ATOM 731 C C . ASP A 1 98 ? -15.797 23.828 2.238 1 91.25 98 ASP A C 1
ATOM 733 O O . ASP A 1 98 ? -14.883 23.406 1.524 1 91.25 98 ASP A O 1
ATOM 737 N N . PRO A 1 99 ? -15.633 24.234 3.439 1 91.5 99 PRO A N 1
ATOM 738 C CA . PRO A 1 99 ? -14.273 24.234 3.984 1 91.5 99 PRO A CA 1
ATOM 739 C C . PRO A 1 99 ? -13.633 22.844 3.963 1 91.5 99 PRO A C 1
ATOM 741 O O . PRO A 1 99 ? -12.398 22.734 3.961 1 91.5 99 PRO A O 1
ATOM 744 N N . GLN A 1 100 ? -14.391 21.859 3.92 1 95 100 GLN A N 1
ATOM 745 C CA . GLN A 1 100 ? -13.883 20.484 3.898 1 95 100 GLN A CA 1
ATOM 746 C C . GLN A 1 100 ? -13.352 20.109 2.516 1 95 100 GLN A C 1
ATOM 748 O O . GLN A 1 100 ? -12.633 19.125 2.367 1 95 100 GLN A O 1
ATOM 753 N N . ARG A 1 101 ? -13.75 20.812 1.505 1 94.81 101 ARG A N 1
ATOM 754 C CA . ARG A 1 101 ? -13.273 20.656 0.136 1 94.81 101 ARG A CA 1
ATOM 755 C C . ARG A 1 101 ? -13.445 19.219 -0.34 1 94.81 101 ARG A C 1
ATOM 757 O O . ARG A 1 101 ? -12.516 18.625 -0.88 1 94.81 101 ARG A O 1
ATOM 764 N N . TYR A 1 102 ? -14.57 18.703 -0.254 1 97.56 102 TYR A N 1
ATOM 765 C CA . TYR A 1 102 ? -14.875 17.344 -0.708 1 97.56 102 TYR A CA 1
ATOM 766 C C . TYR A 1 102 ? -14.555 17.188 -2.189 1 97.56 102 TYR A C 1
ATOM 768 O O . TYR A 1 102 ? -14.766 18.109 -2.98 1 97.56 102 TYR A O 1
ATOM 776 N N . LEU A 1 103 ? -14.086 16 -2.543 1 98.12 103 LEU A N 1
ATOM 777 C CA . LEU A 1 103 ? -13.766 15.719 -3.938 1 98.12 103 LEU A CA 1
ATOM 778 C C . LEU A 1 103 ? -15.023 15.367 -4.723 1 98.12 103 LEU A C 1
ATOM 780 O O . LEU A 1 103 ? -15.898 14.656 -4.219 1 98.12 103 LEU A O 1
ATOM 784 N N . MET A 1 104 ? -15.07 15.922 -5.871 1 97.81 104 MET A N 1
ATOM 785 C CA . MET A 1 104 ? -16.172 15.555 -6.758 1 97.81 104 MET A CA 1
ATOM 786 C C . MET A 1 104 ? -15.82 14.297 -7.555 1 97.81 104 MET A C 1
ATOM 788 O O . MET A 1 104 ? -15.281 14.391 -8.656 1 97.81 104 MET A O 1
ATOM 792 N N . LEU A 1 105 ? -16.219 13.172 -7 1 97.44 105 LEU A N 1
ATOM 793 C CA . LEU A 1 105 ? -15.938 11.875 -7.602 1 97.44 105 LEU A CA 1
ATOM 794 C C . LEU A 1 105 ? -17.172 11.297 -8.266 1 97.44 105 LEU A C 1
ATOM 796 O O . LEU A 1 105 ? -18.281 11.445 -7.758 1 97.44 105 LEU A O 1
ATOM 800 N N . ARG A 1 106 ? -16.922 10.641 -9.336 1 95.44 106 ARG A N 1
ATOM 801 C CA . ARG A 1 106 ? -18.031 9.992 -10.023 1 95.44 106 ARG A CA 1
ATOM 802 C C . ARG A 1 106 ? -18.391 8.664 -9.367 1 95.44 106 ARG A C 1
ATOM 804 O O . ARG A 1 106 ? -17.531 7.785 -9.234 1 95.44 106 ARG A O 1
ATOM 811 N N . LYS A 1 107 ? -19.594 8.539 -9.016 1 96.88 107 LYS A N 1
ATOM 812 C CA . LYS A 1 107 ? -20.078 7.293 -8.43 1 96.88 107 LYS A CA 1
ATOM 813 C C . LYS A 1 107 ? -20.047 6.156 -9.445 1 96.88 107 LYS A C 1
ATOM 815 O O . LYS A 1 107 ? -20.25 6.387 -10.641 1 96.88 107 LYS A O 1
ATOM 820 N N . PRO A 1 108 ? -19.766 4.957 -8.898 1 96.5 108 PRO A N 1
ATOM 821 C CA . PRO A 1 108 ? -19.906 3.826 -9.82 1 96.5 108 PRO A CA 1
ATOM 822 C C . PRO A 1 108 ? -21.359 3.627 -10.281 1 96.5 108 PRO A C 1
ATOM 824 O O . PRO A 1 108 ? -22.281 3.83 -9.5 1 96.5 108 PRO A O 1
ATOM 827 N N . ARG A 1 109 ? -21.453 3.168 -11.531 1 95.19 109 ARG A N 1
ATOM 828 C CA . ARG A 1 109 ? -22.781 3.025 -12.094 1 95.19 109 ARG A CA 1
ATOM 829 C C . ARG A 1 109 ? -22.969 1.655 -12.742 1 95.19 109 ARG A C 1
ATOM 831 O O . ARG A 1 109 ? -22.109 1.2 -13.492 1 95.19 109 ARG A O 1
ATOM 838 N N . LEU A 1 110 ? -24.031 1.094 -12.383 1 93.94 110 LEU A N 1
ATOM 839 C CA . LEU A 1 110 ? -24.5 -0.098 -13.094 1 93.94 110 LEU A CA 1
ATOM 840 C C . LEU A 1 110 ? -25.031 0.262 -14.477 1 93.94 110 LEU A C 1
ATOM 842 O O . LEU A 1 110 ? -25.219 1.441 -14.781 1 93.94 110 LEU A O 1
ATOM 846 N N . PRO A 1 111 ? -25.266 -0.78 -15.266 1 91.5 111 PRO A N 1
ATOM 847 C CA . PRO A 1 111 ? -25.797 -0.492 -16.594 1 91.5 111 PRO A CA 1
ATOM 848 C C . PRO A 1 111 ? -27.125 0.282 -16.547 1 91.5 111 PRO A C 1
ATOM 850 O O . PRO A 1 111 ? -27.422 1.055 -17.453 1 91.5 111 PRO A O 1
ATOM 853 N N . ASN A 1 112 ? -27.875 0.177 -15.531 1 92.81 112 ASN A N 1
ATOM 854 C CA . ASN A 1 112 ? -29.156 0.869 -15.398 1 92.81 112 ASN A CA 1
ATOM 855 C C . ASN A 1 112 ? -28.969 2.285 -14.859 1 92.81 112 ASN A C 1
ATOM 857 O O . ASN A 1 112 ? -29.953 3.002 -14.633 1 92.81 112 ASN A O 1
ATOM 861 N N . GLY A 1 113 ? -27.797 2.637 -14.531 1 93.06 113 GLY A N 1
ATOM 862 C CA . GLY A 1 113 ? -27.5 3.994 -14.109 1 93.06 113 GLY A CA 1
ATOM 863 C C . GLY A 1 113 ? -27.391 4.141 -12.602 1 93.06 113 GLY A C 1
ATOM 864 O O . GLY A 1 113 ? -26.891 5.148 -12.102 1 93.06 113 GLY A O 1
ATOM 865 N N . GLU A 1 114 ? -27.812 3.137 -11.922 1 95.12 114 GLU A N 1
ATOM 866 C CA . GLU A 1 114 ? -27.781 3.199 -10.469 1 95.12 114 GLU A CA 1
ATOM 867 C C . GLU A 1 114 ? -26.438 2.73 -9.922 1 95.12 114 GLU A C 1
ATOM 869 O O . GLU A 1 114 ? -25.703 2.025 -10.609 1 95.12 114 GLU A O 1
ATOM 874 N N . SER A 1 115 ? -26.172 3.164 -8.719 1 96.94 115 SER A N 1
ATOM 875 C CA . SER A 1 115 ? -24.984 2.658 -8.047 1 96.94 115 SER A CA 1
ATOM 876 C C . SER A 1 115 ? -25.188 1.232 -7.547 1 96.94 115 SER A C 1
ATOM 878 O O . SER A 1 115 ? -26.328 0.821 -7.293 1 96.94 115 SER A O 1
ATOM 880 N N . PRO A 1 116 ? -24.125 0.544 -7.461 1 97.19 116 PRO A N 1
ATOM 881 C CA . PRO A 1 116 ? -24.266 -0.803 -6.902 1 97.19 116 PRO A CA 1
ATOM 882 C C . PRO A 1 116 ? -24.906 -0.805 -5.52 1 97.19 116 PRO A C 1
ATOM 884 O O . PRO A 1 116 ? -24.688 0.114 -4.73 1 97.19 116 PRO A O 1
ATOM 887 N N . PRO A 1 117 ? -25.719 -1.849 -5.273 1 96.81 117 PRO A N 1
ATOM 888 C CA . PRO A 1 117 ? -26.344 -1.943 -3.957 1 96.81 117 PRO A CA 1
ATOM 889 C C . PRO A 1 117 ? -25.344 -1.883 -2.812 1 96.81 117 PRO A C 1
ATOM 891 O O . PRO A 1 117 ? -24.25 -2.467 -2.906 1 96.81 117 PRO A O 1
ATOM 894 N N . GLY A 1 118 ? -25.734 -1.127 -1.75 1 97.88 118 GLY A N 1
ATOM 895 C CA . GLY A 1 118 ? -24.906 -1.074 -0.552 1 97.88 118 GLY A CA 1
ATOM 896 C C . GLY A 1 118 ? -23.781 -0.061 -0.645 1 97.88 118 GLY A C 1
ATOM 897 O O . GLY A 1 118 ? -23.047 0.15 0.323 1 97.88 118 GLY A O 1
ATOM 898 N N . PHE A 1 119 ? -23.672 0.56 -1.805 1 98.56 119 PHE A N 1
ATOM 899 C CA . PHE A 1 119 ? -22.641 1.583 -1.96 1 98.56 119 PHE A CA 1
ATOM 900 C C . PHE A 1 119 ? -22.922 2.773 -1.051 1 98.56 119 PHE A C 1
ATOM 902 O O . PHE A 1 119 ? -24 3.361 -1.105 1 98.56 119 PHE A O 1
ATOM 909 N N . LEU A 1 120 ? -21.953 3.189 -0.244 1 98.25 120 LEU A N 1
ATOM 910 C CA . LEU A 1 120 ? -22.156 4.254 0.733 1 98.25 120 LEU A CA 1
ATOM 911 C C . LEU A 1 120 ? -21.406 5.516 0.322 1 98.25 120 LEU A C 1
ATOM 913 O O . LEU A 1 120 ? -21.734 6.613 0.781 1 98.25 120 LEU A O 1
ATOM 917 N N . GLY A 1 121 ? -20.359 5.371 -0.502 1 98.12 121 GLY A N 1
ATOM 918 C CA . GLY A 1 121 ? -19.562 6.512 -0.919 1 98.12 121 GLY A CA 1
ATOM 919 C C . GLY A 1 121 ? -18.078 6.207 -1.017 1 98.12 121 GLY A C 1
ATOM 920 O O . GLY A 1 121 ? -17.688 5.039 -1.085 1 98.12 121 GLY A O 1
ATOM 921 N N . PHE A 1 122 ? -17.297 7.242 -1.135 1 98.56 122 PHE A N 1
ATOM 922 C CA . PHE A 1 122 ? -15.852 7.133 -1.202 1 98.56 122 PHE A CA 1
ATOM 923 C C . PHE A 1 122 ? -15.219 7.496 0.136 1 98.56 122 PHE A C 1
ATOM 925 O O . PHE A 1 122 ? -15.547 8.531 0.724 1 98.56 122 PHE A O 1
ATOM 932 N N . ALA A 1 123 ? -14.258 6.695 0.568 1 98.31 123 ALA A N 1
ATOM 933 C CA . ALA A 1 123 ? -13.641 6.844 1.882 1 98.31 123 ALA A CA 1
ATOM 934 C C . ALA A 1 123 ? -13.023 8.227 2.043 1 98.31 123 ALA A C 1
ATOM 936 O O . ALA A 1 123 ? -13.148 8.852 3.102 1 98.31 123 ALA A O 1
ATOM 937 N N . VAL A 1 124 ? -12.406 8.711 1.021 1 98.19 124 VAL A N 1
ATOM 938 C CA . VAL A 1 124 ? -11.68 9.969 1.077 1 98.19 124 VAL A CA 1
ATOM 939 C C . VAL A 1 124 ? -12.625 11.102 1.484 1 98.19 124 VAL A C 1
ATOM 941 O O . VAL A 1 124 ? -12.219 12.039 2.17 1 98.19 124 VAL A O 1
ATOM 944 N N . ASN A 1 125 ? -13.844 11 1.142 1 98 125 ASN A N 1
ATOM 945 C CA . ASN A 1 125 ? -14.836 12.039 1.434 1 98 125 ASN A CA 1
ATOM 946 C C . ASN A 1 125 ? -15.562 11.766 2.746 1 98 125 ASN A C 1
ATOM 948 O O . ASN A 1 125 ? -16.438 12.531 3.15 1 98 125 ASN A O 1
ATOM 952 N N . MET A 1 126 ? -15.18 10.758 3.422 1 97.06 126 MET A N 1
ATOM 953 C CA . MET A 1 126 ? -15.812 10.43 4.695 1 97.06 126 MET A CA 1
ATOM 954 C C . MET A 1 126 ? -14.945 10.867 5.867 1 97.06 126 MET A C 1
ATOM 956 O O . MET A 1 126 ? -15.367 10.789 7.023 1 97.06 126 MET A O 1
ATOM 960 N N . ILE A 1 127 ? -13.797 11.297 5.516 1 95.69 127 ILE A N 1
ATOM 961 C CA . ILE A 1 127 ? -12.875 11.805 6.527 1 95.69 127 ILE A CA 1
ATOM 962 C C . ILE A 1 127 ? -13.203 13.266 6.84 1 95.69 127 ILE A C 1
ATOM 964 O O . ILE A 1 127 ? -13.305 14.094 5.93 1 95.69 127 ILE A O 1
ATOM 968 N N . LEU A 1 128 ? -13.359 13.57 8.094 1 94.69 128 LEU A N 1
ATOM 969 C CA . LEU A 1 128 ? -13.547 14.945 8.547 1 94.69 128 LEU A CA 1
ATOM 970 C C . LEU A 1 128 ? -12.258 15.523 9.109 1 94.69 128 LEU A C 1
ATOM 972 O O . LEU A 1 128 ? -11.664 14.945 10.023 1 94.69 128 LEU A O 1
ATOM 976 N N . MET A 1 129 ? -11.891 16.609 8.539 1 92.06 129 MET A N 1
ATOM 977 C CA . MET A 1 129 ? -10.68 17.281 9.016 1 92.06 129 MET A CA 1
ATOM 978 C C . MET A 1 129 ? -11.016 18.328 10.062 1 92.06 129 MET A C 1
ATOM 980 O O . MET A 1 129 ? -12.031 19.016 9.953 1 92.06 129 MET A O 1
ATOM 984 N N . ASP A 1 130 ? -10.117 18.375 10.93 1 82.81 130 ASP A N 1
ATOM 985 C CA . ASP A 1 130 ? -10.266 19.438 11.922 1 82.81 130 ASP A CA 1
ATOM 986 C C . ASP A 1 130 ? -10.031 20.812 11.305 1 82.81 130 ASP A C 1
ATOM 988 O O . ASP A 1 130 ? -9.281 20.938 10.336 1 82.81 130 ASP A O 1
ATOM 992 N N . GLN A 1 131 ? -10.617 21.75 12.008 1 86 131 GLN A N 1
ATOM 993 C CA . GLN A 1 131 ? -10.555 23.125 11.531 1 86 131 GLN A CA 1
ATOM 994 C C . GLN A 1 131 ? -9.109 23.594 11.391 1 86 131 GLN A C 1
ATOM 996 O O . GLN A 1 131 ? -8.781 24.359 10.469 1 86 131 GLN A O 1
ATOM 1001 N N . ALA A 1 132 ? -8.273 23.172 12.195 1 84.69 132 ALA A N 1
ATOM 1002 C CA . ALA A 1 132 ? -6.879 23.594 12.234 1 84.69 132 ALA A CA 1
ATOM 1003 C C . ALA A 1 132 ? -6.156 23.219 10.938 1 84.69 132 ALA A C 1
ATOM 1005 O O . ALA A 1 132 ? -5.137 23.828 10.594 1 84.69 132 ALA A O 1
ATOM 1006 N N . TYR A 1 133 ? -6.711 22.297 10.195 1 88.44 133 TYR A N 1
ATOM 1007 C CA . TYR A 1 133 ? -5.98 21.781 9.047 1 88.44 133 TYR A CA 1
ATOM 1008 C C . TYR A 1 133 ? -6.664 22.188 7.742 1 88.44 133 TYR A C 1
ATOM 1010 O O . TYR A 1 133 ? -6.137 21.938 6.656 1 88.44 133 TYR A O 1
ATOM 1018 N N . LEU A 1 134 ? -7.797 22.828 7.867 1 90.06 134 LEU A N 1
ATOM 1019 C CA . LEU A 1 134 ? -8.594 23.156 6.688 1 90.06 134 LEU A CA 1
ATOM 1020 C C . LEU A 1 134 ? -7.895 24.219 5.84 1 90.06 134 LEU A C 1
ATOM 1022 O O . LEU A 1 134 ? -8.102 24.281 4.625 1 90.06 134 LEU A O 1
ATOM 1026 N N . SER A 1 135 ? -7.094 24.953 6.52 1 87 135 SER A N 1
ATOM 1027 C CA . SER A 1 135 ? -6.438 26.047 5.801 1 87 135 SER A CA 1
ATOM 1028 C C . SER A 1 135 ? -5.059 25.625 5.305 1 87 135 SER A C 1
ATOM 1030 O O . SER A 1 135 ? -4.34 26.422 4.703 1 87 135 SER A O 1
ATOM 1032 N N . CYS A 1 136 ? -4.66 24.438 5.574 1 87.56 136 CYS A N 1
ATOM 1033 C CA . CYS A 1 136 ? -3.363 23.953 5.117 1 87.56 136 CYS A CA 1
ATOM 1034 C C . CYS A 1 136 ? -3.391 23.641 3.623 1 87.56 136 CYS A C 1
ATOM 1036 O O . CYS A 1 136 ? -4.027 22.688 3.193 1 87.56 136 CYS A O 1
ATOM 1038 N N . LEU A 1 137 ? -2.697 24.484 2.883 1 88.69 137 LEU A N 1
ATOM 1039 C CA . LEU A 1 137 ? -2.617 24.312 1.436 1 88.69 137 LEU A CA 1
ATOM 1040 C C . LEU A 1 137 ? -1.166 24.203 0.98 1 88.69 137 LEU A C 1
ATOM 1042 O O . LEU A 1 137 ? -0.275 24.812 1.577 1 88.69 137 LEU A O 1
ATOM 1046 N N . THR A 1 138 ? -0.989 23.375 0.02 1 88.38 138 THR A N 1
ATOM 1047 C CA . THR A 1 138 ? 0.315 23.359 -0.633 1 88.38 138 THR A CA 1
ATOM 1048 C C . THR A 1 138 ? 0.552 24.656 -1.395 1 88.38 138 THR A C 1
ATOM 1050 O O . THR A 1 138 ? -0.376 25.453 -1.595 1 88.38 138 THR A O 1
ATOM 1053 N N . PRO A 1 139 ? 1.818 24.812 -1.774 1 83.5 139 PRO A N 1
ATOM 1054 C CA . PRO A 1 139 ? 2.096 26.016 -2.562 1 83.5 139 PRO A CA 1
ATOM 1055 C C . PRO A 1 139 ? 1.244 26.094 -3.828 1 83.5 139 PRO A C 1
ATOM 1057 O O . PRO A 1 139 ? 0.978 27.203 -4.324 1 83.5 139 PRO A O 1
ATOM 1060 N N . HIS A 1 140 ? 0.745 25.016 -4.258 1 86.75 140 HIS A N 1
ATOM 1061 C CA . HIS A 1 140 ? -0.051 24.984 -5.48 1 86.75 140 HIS A CA 1
ATOM 1062 C C . HIS A 1 140 ? -1.542 25.062 -5.168 1 86.75 140 HIS A C 1
ATOM 1064 O O . HIS A 1 140 ? -2.377 24.906 -6.066 1 86.75 140 HIS A O 1
ATOM 1070 N N . GLY A 1 141 ? -1.884 25.234 -3.902 1 88.81 141 GLY A N 1
ATOM 1071 C CA . GLY A 1 141 ? -3.256 25.531 -3.52 1 88.81 141 GLY A CA 1
ATOM 1072 C C . GLY A 1 141 ? -4.07 24.281 -3.217 1 88.81 141 GLY A C 1
ATOM 1073 O O . GLY A 1 141 ? -5.297 24.344 -3.119 1 88.81 141 GLY A O 1
ATOM 1074 N N . HIS A 1 142 ? -3.449 23.219 -3.088 1 92.94 142 HIS A N 1
ATOM 1075 C CA . HIS A 1 142 ? -4.168 21.969 -2.801 1 92.94 142 HIS A CA 1
ATOM 1076 C C . HIS A 1 142 ? -4.195 21.688 -1.303 1 92.94 142 HIS A C 1
ATOM 1078 O O . HIS A 1 142 ? -3.18 21.844 -0.619 1 92.94 142 HIS A O 1
ATOM 1084 N N . GLY A 1 143 ? -5.379 21.281 -0.835 1 93.75 143 GLY A N 1
ATOM 1085 C CA . GLY A 1 143 ? -5.531 20.938 0.571 1 93.75 143 GLY A CA 1
ATOM 1086 C C . GLY A 1 143 ? -5.148 19.516 0.889 1 93.75 143 GLY A C 1
ATOM 1087 O O . GLY A 1 143 ? -4.723 18.766 0.005 1 93.75 143 GLY A O 1
ATOM 1088 N N . LEU A 1 144 ? -5.344 19.125 2.137 1 95.69 144 LEU A N 1
ATOM 1089 C CA . LEU A 1 144 ? -4.977 17.812 2.637 1 95.69 144 LEU A CA 1
ATOM 1090 C C . LEU A 1 144 ? -5.805 16.719 1.96 1 95.69 144 LEU A C 1
ATOM 1092 O O . LEU A 1 144 ? -5.293 15.641 1.662 1 95.69 144 LEU A O 1
ATOM 1096 N N . ARG A 1 145 ? -7.039 17 1.73 1 97.12 145 ARG A N 1
ATOM 1097 C CA . ARG A 1 145 ? -7.887 15.992 1.101 1 97.12 145 ARG A CA 1
ATOM 1098 C C . ARG A 1 145 ? -7.43 15.703 -0.325 1 97.12 145 ARG A C 1
ATOM 1100 O O . ARG A 1 145 ? -7.352 14.547 -0.736 1 97.12 145 ARG A O 1
ATOM 1107 N N . GLU A 1 146 ? -7.047 16.703 -1.05 1 96.81 146 GLU A N 1
ATOM 1108 C CA . GLU A 1 146 ? -6.645 16.578 -2.447 1 96.81 146 GLU A CA 1
ATOM 1109 C C . GLU A 1 146 ? -5.262 15.953 -2.572 1 96.81 146 GLU A C 1
ATOM 1111 O O . GLU A 1 146 ? -4.867 15.516 -3.654 1 96.81 146 GLU A O 1
ATOM 1116 N N . THR A 1 147 ? -4.504 16.016 -1.541 1 96.06 147 THR A N 1
ATOM 1117 C CA . THR A 1 147 ? -3.139 15.508 -1.59 1 96.06 147 THR A CA 1
ATOM 1118 C C . THR A 1 147 ? -3 14.242 -0.745 1 96.06 147 THR A C 1
ATOM 1120 O O . THR A 1 147 ? -3.266 13.133 -1.223 1 96.06 147 THR A O 1
ATOM 1123 N N . LEU A 1 148 ? -2.891 14.422 0.577 1 97.06 148 LEU A N 1
ATOM 1124 C CA . LEU A 1 148 ? -2.576 13.312 1.477 1 97.06 148 LEU A CA 1
ATOM 1125 C C . LEU A 1 148 ? -3.666 12.25 1.432 1 97.06 148 LEU A C 1
ATOM 1127 O O . LEU A 1 148 ? -3.396 11.094 1.103 1 97.06 148 LEU A O 1
ATOM 1131 N N . PHE A 1 149 ? -4.891 12.625 1.703 1 97.44 149 PHE A N 1
ATOM 1132 C CA . PHE A 1 149 ? -5.938 11.625 1.843 1 97.44 149 PHE A CA 1
ATOM 1133 C C . PHE A 1 149 ? -6.273 11 0.493 1 97.44 149 PHE A C 1
ATOM 1135 O O . PHE A 1 149 ? -6.602 9.812 0.416 1 97.44 149 PHE A O 1
ATOM 1142 N N . TYR A 1 150 ? -6.195 11.797 -0.51 1 97.81 150 TYR A N 1
ATOM 1143 C CA . TYR A 1 150 ? -6.41 11.211 -1.827 1 97.81 150 TYR A CA 1
ATOM 1144 C C . TYR A 1 150 ? -5.305 10.211 -2.162 1 97.81 150 TYR A C 1
ATOM 1146 O O . TYR A 1 150 ? -5.566 9.172 -2.773 1 97.81 150 TYR A O 1
ATOM 1154 N N . SER A 1 151 ? -4.129 10.539 -1.843 1 96.75 151 SER A N 1
ATOM 1155 C CA . SER A 1 151 ? -3.035 9.609 -2.109 1 96.75 151 SER A CA 1
ATOM 1156 C C . SER A 1 151 ? -3.205 8.312 -1.328 1 96.75 151 SER A C 1
ATOM 1158 O O . SER A 1 151 ? -2.789 7.246 -1.786 1 96.75 151 SER A O 1
ATOM 1160 N N . LEU A 1 152 ? -3.828 8.344 -0.232 1 97.25 152 LEU A N 1
ATOM 1161 C CA . LEU A 1 152 ? -3.975 7.195 0.655 1 97.25 152 LEU A CA 1
ATOM 1162 C C . LEU A 1 152 ? -5.199 6.371 0.278 1 97.25 152 LEU A C 1
ATOM 1164 O O . LEU A 1 152 ? -5.168 5.141 0.338 1 97.25 152 LEU A O 1
ATOM 1168 N N . PHE A 1 153 ? -6.238 7.059 -0.185 1 97.69 153 PHE A N 1
ATOM 1169 C CA . PHE A 1 153 ? -7.496 6.344 -0.349 1 97.69 153 PHE A CA 1
ATOM 1170 C C . PHE A 1 153 ? -7.934 6.344 -1.81 1 97.69 153 PHE A C 1
ATOM 1172 O O . PHE A 1 153 ? -8.781 5.539 -2.209 1 97.69 153 PHE A O 1
ATOM 1179 N N . SER A 1 154 ? -7.449 7.289 -2.555 1 97.12 154 SER A N 1
ATOM 1180 C CA . SER A 1 154 ? -7.863 7.434 -3.947 1 97.12 154 SER A CA 1
ATOM 1181 C C . SER A 1 154 ? -9.367 7.273 -4.094 1 97.12 154 SER A C 1
ATOM 1183 O O . SER A 1 154 ? -10.141 7.996 -3.461 1 97.12 154 SER A O 1
ATOM 1185 N N . HIS A 1 155 ? -9.812 6.359 -4.926 1 97.94 155 HIS A N 1
ATOM 1186 C CA . HIS A 1 155 ? -11.227 6.109 -5.164 1 97.94 155 HIS A CA 1
ATOM 1187 C C . HIS A 1 155 ? -11.719 4.906 -4.363 1 97.94 155 HIS A C 1
ATOM 1189 O O . HIS A 1 155 ? -12.562 4.145 -4.836 1 97.94 155 HIS A O 1
ATOM 1195 N N . LEU A 1 156 ? -11.18 4.711 -3.227 1 98.38 156 LEU A N 1
ATOM 1196 C CA . LEU A 1 156 ? -11.609 3.621 -2.359 1 98.38 156 LEU A CA 1
ATOM 1197 C C . LEU A 1 156 ? -13.102 3.729 -2.051 1 98.38 156 LEU A C 1
ATOM 1199 O O . LEU A 1 156 ? -13.547 4.707 -1.45 1 98.38 156 LEU A O 1
ATOM 1203 N N . GLN A 1 157 ? -13.82 2.676 -2.385 1 98.62 157 GLN A N 1
ATOM 1204 C CA . GLN A 1 157 ? -15.258 2.65 -2.182 1 98.62 157 GLN A CA 1
ATOM 1205 C C . GLN A 1 157 ? -15.617 2.008 -0.843 1 98.62 157 GLN A C 1
ATOM 1207 O O . GLN A 1 157 ? -14.906 1.118 -0.368 1 98.62 157 GLN A O 1
ATOM 1212 N N . VAL A 1 158 ? -16.719 2.471 -0.26 1 98.56 158 VAL A N 1
ATOM 1213 C CA . VAL A 1 158 ? -17.219 1.905 0.985 1 98.56 158 VAL A CA 1
ATOM 1214 C C . VAL A 1 158 ? -18.594 1.278 0.745 1 98.56 158 VAL A C 1
ATOM 1216 O O . VAL A 1 158 ? -19.484 1.906 0.154 1 98.56 158 VAL A O 1
ATOM 1219 N N . TYR A 1 159 ? -18.75 0.043 1.229 1 98.25 159 TYR A N 1
ATOM 1220 C CA . TYR A 1 159 ? -20 -0.699 1.073 1 98.25 159 TYR A CA 1
ATOM 1221 C C . TYR A 1 159 ? -20.562 -1.104 2.43 1 98.25 159 TYR A C 1
ATOM 1223 O O . TYR A 1 159 ? -19.844 -1.159 3.422 1 98.25 159 TYR A O 1
ATOM 1231 N N . LYS A 1 160 ? -21.844 -1.406 2.438 1 97.62 160 LYS A N 1
ATOM 1232 C CA . LYS A 1 160 ? -22.516 -1.818 3.664 1 97.62 160 LYS A CA 1
ATOM 1233 C C . LYS A 1 160 ? -22.047 -3.201 4.109 1 97.62 160 LYS A C 1
ATOM 1235 O O . LYS A 1 160 ? -21.781 -3.422 5.293 1 97.62 160 LYS A O 1
ATOM 1240 N N . THR A 1 161 ? -21.969 -4.125 3.152 1 94.44 161 THR A N 1
ATOM 1241 C CA . THR A 1 161 ? -21.594 -5.496 3.49 1 94.44 161 THR A CA 1
ATOM 1242 C C . THR A 1 161 ? -20.547 -6.023 2.516 1 94.44 161 THR A C 1
ATOM 1244 O O . THR A 1 161 ? -20.422 -5.527 1.396 1 94.44 161 THR A O 1
ATOM 1247 N N . THR A 1 162 ? -19.906 -7.078 2.916 1 92.75 162 THR A N 1
ATOM 1248 C CA . THR A 1 162 ? -18.938 -7.754 2.059 1 92.75 162 THR A CA 1
ATOM 1249 C C . THR A 1 162 ? -19.625 -8.352 0.833 1 92.75 162 THR A C 1
ATOM 1251 O O . THR A 1 162 ? -19.047 -8.367 -0.26 1 92.75 162 THR A O 1
ATOM 1254 N N . ALA A 1 163 ? -20.797 -8.852 1.055 1 91.19 163 ALA A N 1
ATOM 1255 C CA . ALA A 1 163 ? -21.562 -9.398 -0.07 1 91.19 163 ALA A CA 1
ATOM 1256 C C . ALA A 1 163 ? -21.812 -8.336 -1.129 1 91.19 163 ALA A C 1
ATOM 1258 O O . ALA A 1 163 ? -21.656 -8.586 -2.326 1 91.19 163 ALA A O 1
ATOM 1259 N N . ASP A 1 164 ? -22.234 -7.168 -0.755 1 95.69 164 ASP A N 1
ATOM 1260 C CA . ASP A 1 164 ? -22.438 -6.047 -1.674 1 95.69 164 ASP A CA 1
ATOM 1261 C C . ASP A 1 164 ? -21.141 -5.703 -2.398 1 95.69 164 ASP A C 1
ATOM 1263 O O . ASP A 1 164 ? -21.141 -5.484 -3.611 1 95.69 164 ASP A O 1
ATOM 1267 N N . LEU A 1 165 ? -20.062 -5.637 -1.625 1 95.81 165 LEU A N 1
ATOM 1268 C CA . LEU A 1 165 ? -18.734 -5.344 -2.178 1 95.81 165 LEU A CA 1
ATOM 1269 C C . LEU A 1 165 ? -18.359 -6.355 -3.254 1 95.81 165 LEU A C 1
ATOM 1271 O O . LEU A 1 165 ? -17.922 -5.98 -4.344 1 95.81 165 LEU A O 1
ATOM 1275 N N . ARG A 1 166 ? -18.562 -7.555 -3.006 1 91.19 166 ARG A N 1
ATOM 1276 C CA . ARG A 1 166 ? -18.188 -8.617 -3.934 1 91.19 166 ARG A CA 1
ATOM 1277 C C . ARG A 1 166 ? -18.984 -8.5 -5.238 1 91.19 166 ARG A C 1
ATOM 1279 O O . ARG A 1 166 ? -18.422 -8.703 -6.32 1 91.19 166 ARG A O 1
ATOM 1286 N N . ARG A 1 167 ? -20.156 -8.148 -5.121 1 92.69 167 ARG A N 1
ATOM 1287 C CA . ARG A 1 167 ? -21 -7.98 -6.309 1 92.69 167 ARG A CA 1
ATOM 1288 C C . ARG A 1 167 ? -20.547 -6.777 -7.129 1 92.69 167 ARG A C 1
ATOM 1290 O O . ARG A 1 167 ? -20.766 -6.723 -8.344 1 92.69 167 ARG A O 1
ATOM 1297 N N . ALA A 1 168 ? -19.922 -5.902 -6.539 1 95.5 168 ALA A N 1
ATOM 1298 C CA . ALA A 1 168 ? -19.562 -4.637 -7.18 1 95.5 168 ALA A CA 1
ATOM 1299 C C . ALA A 1 168 ? -18.141 -4.68 -7.719 1 95.5 168 ALA A C 1
ATOM 1301 O O . ALA A 1 168 ? -17.641 -3.695 -8.273 1 95.5 168 ALA A O 1
ATOM 1302 N N . ILE A 1 169 ? -17.406 -5.77 -7.566 1 92.88 169 ILE A N 1
ATOM 1303 C CA . ILE A 1 169 ? -16 -5.883 -7.891 1 92.88 169 ILE A CA 1
ATOM 1304 C C . ILE A 1 169 ? -15.75 -5.387 -9.312 1 92.88 169 ILE A C 1
ATOM 1306 O O . ILE A 1 169 ? -14.812 -4.621 -9.555 1 92.88 169 ILE A O 1
ATOM 1310 N N . PRO A 1 170 ? -16.609 -5.652 -10.297 1 90.5 170 PRO A N 1
ATOM 1311 C CA . PRO A 1 170 ? -16.359 -5.164 -11.656 1 90.5 170 PRO A CA 1
ATOM 1312 C C . PRO A 1 170 ? -16.391 -3.639 -11.75 1 90.5 170 PRO A C 1
ATOM 1314 O O . PRO A 1 170 ? -15.906 -3.068 -12.734 1 90.5 170 PRO A O 1
ATOM 1317 N N . PHE A 1 171 ? -16.906 -3.016 -10.758 1 94.81 171 PHE A N 1
ATOM 1318 C CA . PHE A 1 171 ? -17.062 -1.566 -10.805 1 94.81 171 PHE A CA 1
ATOM 1319 C C . PHE A 1 171 ? -16.109 -0.889 -9.828 1 94.81 171 PHE A C 1
ATOM 1321 O O . PHE A 1 171 ? -16.234 0.309 -9.562 1 94.81 171 PHE A O 1
ATOM 1328 N N . ILE A 1 172 ? -15.172 -1.659 -9.281 1 94.31 172 ILE A N 1
ATOM 1329 C CA . ILE A 1 172 ? -14.188 -1.144 -8.336 1 94.31 172 ILE A CA 1
ATOM 1330 C C . ILE A 1 172 ? -12.828 -1.042 -9.008 1 94.31 172 ILE A C 1
ATOM 1332 O O . ILE A 1 172 ? -12.289 -2.043 -9.484 1 94.31 172 ILE A O 1
ATOM 1336 N N . ASN A 1 173 ? -12.289 0.181 -8.953 1 88.38 173 ASN A N 1
ATOM 1337 C CA . ASN A 1 173 ? -11.008 0.363 -9.617 1 88.38 173 ASN A CA 1
ATOM 1338 C C . ASN A 1 173 ? -9.867 0.509 -8.617 1 88.38 173 ASN A C 1
ATOM 1340 O O . ASN A 1 173 ? -8.75 0.067 -8.875 1 88.38 173 ASN A O 1
ATOM 1344 N N . ASP A 1 174 ? -10.133 1.141 -7.504 1 93.25 174 ASP A N 1
ATOM 1345 C CA . ASP A 1 174 ? -9.055 1.463 -6.57 1 93.25 174 ASP A CA 1
ATOM 1346 C C . ASP A 1 174 ? -9.289 0.799 -5.215 1 93.25 174 ASP A C 1
ATOM 1348 O O . ASP A 1 174 ? -8.875 1.328 -4.184 1 93.25 174 ASP A O 1
ATOM 1352 N N . GLY A 1 175 ? -10.023 -0.224 -5.156 1 96.31 175 GLY A N 1
ATOM 1353 C CA . GLY A 1 175 ? -10.258 -0.947 -3.916 1 96.31 175 GLY A CA 1
ATOM 1354 C C . GLY A 1 175 ? -11.57 -0.588 -3.248 1 96.31 175 GLY A C 1
ATOM 1355 O O . GLY A 1 175 ? -12.289 0.292 -3.721 1 96.31 175 GLY A O 1
ATOM 1356 N N . ALA A 1 176 ? -11.859 -1.32 -2.16 1 98.12 176 ALA A N 1
ATOM 1357 C CA . ALA A 1 176 ? -13.102 -1.123 -1.426 1 98.12 176 ALA A CA 1
ATOM 1358 C C . ALA A 1 176 ? -13.031 -1.752 -0.038 1 98.12 176 ALA A C 1
ATOM 1360 O O . ALA A 1 176 ? -12.25 -2.682 0.188 1 98.12 176 ALA A O 1
ATOM 1361 N N . VAL A 1 177 ? -13.836 -1.195 0.82 1 97.5 177 VAL A N 1
ATOM 1362 C CA . VAL A 1 177 ? -14.031 -1.782 2.143 1 97.5 177 VAL A CA 1
ATOM 1363 C C . VAL A 1 177 ? -15.523 -1.92 2.438 1 97.5 177 VAL A C 1
ATOM 1365 O O . VAL A 1 177 ? -16.344 -1.212 1.853 1 97.5 177 VAL A O 1
ATOM 1368 N N . SER A 1 178 ? -15.844 -2.857 3.279 1 96.38 178 SER A N 1
ATOM 1369 C CA . SER A 1 178 ? -17.219 -3.01 3.742 1 96.38 178 SER A CA 1
ATOM 1370 C C . SER A 1 178 ? -17.312 -2.871 5.258 1 96.38 178 SER A C 1
ATOM 1372 O O . SER A 1 178 ? -16.375 -3.246 5.977 1 96.38 178 SER A O 1
ATOM 1374 N N . LEU A 1 179 ? -18.422 -2.383 5.723 1 94.94 179 LEU A N 1
ATOM 1375 C CA . LEU A 1 179 ? -18.578 -2.074 7.137 1 94.94 179 LEU A CA 1
ATOM 1376 C C . LEU A 1 179 ? -18.516 -3.342 7.98 1 94.94 179 LEU A C 1
ATOM 1378 O O . LEU A 1 179 ? -18.188 -3.285 9.164 1 94.94 179 LEU A O 1
ATOM 1382 N N . ASP A 1 180 ? -18.75 -4.449 7.406 1 90.56 180 ASP A N 1
ATOM 1383 C CA . ASP A 1 180 ? -18.688 -5.688 8.172 1 90.56 180 ASP A CA 1
ATOM 1384 C C . ASP A 1 180 ? -17.297 -6.312 8.078 1 90.56 180 ASP A C 1
ATOM 1386 O O . ASP A 1 180 ? -17.078 -7.445 8.516 1 90.56 180 ASP A O 1
ATOM 1390 N N . GLY A 1 181 ? -16.359 -5.609 7.363 1 90.94 181 GLY A N 1
ATOM 1391 C CA . GLY A 1 181 ? -14.977 -6 7.57 1 90.94 181 GLY A CA 1
ATOM 1392 C C . GLY A 1 181 ? -14.281 -6.434 6.297 1 90.94 181 GLY A C 1
ATOM 1393 O O . GLY A 1 181 ? -13.094 -6.762 6.312 1 90.94 181 GLY A O 1
ATOM 1394 N N . GLY A 1 182 ? -14.938 -6.461 5.203 1 92.88 182 GLY A N 1
ATOM 1395 C CA . GLY A 1 182 ? -14.289 -6.82 3.953 1 92.88 182 GLY A CA 1
ATOM 1396 C C . GLY A 1 182 ? -13.344 -5.75 3.443 1 92.88 182 GLY A C 1
ATOM 1397 O O . GLY A 1 182 ? -13.617 -4.555 3.58 1 92.88 182 GLY A O 1
ATOM 1398 N N . ILE A 1 183 ? -12.227 -6.219 2.852 1 95.56 183 ILE A N 1
ATOM 1399 C CA . ILE A 1 183 ? -11.258 -5.301 2.254 1 95.56 183 ILE A CA 1
ATOM 1400 C C . ILE A 1 183 ? -10.766 -5.867 0.922 1 95.56 183 ILE A C 1
ATOM 1402 O O . ILE A 1 183 ? -10.336 -7.016 0.851 1 95.56 183 ILE A O 1
ATOM 1406 N N . LEU A 1 184 ? -10.914 -5.102 -0.073 1 95.88 184 LEU A N 1
ATOM 1407 C CA . LEU A 1 184 ? -10.328 -5.328 -1.391 1 95.88 184 LEU A CA 1
ATOM 1408 C C . LEU A 1 184 ? -9.352 -4.211 -1.752 1 95.88 184 LEU A C 1
ATOM 1410 O O . LEU A 1 184 ? -9.734 -3.043 -1.812 1 95.88 184 LEU A O 1
ATOM 1414 N N . ARG A 1 185 ? -8.125 -4.594 -1.98 1 95.31 185 ARG A N 1
ATOM 1415 C CA . ARG A 1 185 ? -7.109 -3.592 -2.285 1 95.31 185 ARG A CA 1
ATOM 1416 C C . ARG A 1 185 ? -6.945 -3.416 -3.791 1 95.31 185 ARG A C 1
ATOM 1418 O O . ARG A 1 185 ? -7.371 -4.27 -4.57 1 95.31 185 ARG A O 1
ATOM 1425 N N . PRO A 1 186 ? -6.352 -2.287 -4.148 1 92.62 186 PRO A N 1
ATOM 1426 C CA . PRO A 1 186 ? -6.203 -2.014 -5.578 1 92.62 186 PRO A CA 1
ATOM 1427 C C . PRO A 1 186 ? -5.352 -3.062 -6.297 1 92.62 186 PRO A C 1
ATOM 1429 O O . PRO A 1 186 ? -5.496 -3.26 -7.504 1 92.62 186 PRO A O 1
ATOM 1432 N N . ASN A 1 187 ? -4.527 -3.691 -5.559 1 90.81 187 ASN A N 1
ATOM 1433 C CA . ASN A 1 187 ? -3.662 -4.688 -6.184 1 90.81 187 ASN A CA 1
ATOM 1434 C C . ASN A 1 187 ? -4.383 -6.02 -6.367 1 90.81 187 ASN A C 1
ATOM 1436 O O . ASN A 1 187 ? -3.766 -7.02 -6.734 1 90.81 187 ASN A O 1
ATOM 1440 N N . GLY A 1 188 ? -5.66 -6.055 -6.082 1 88 188 GLY A N 1
ATOM 1441 C CA . GLY A 1 188 ? -6.465 -7.242 -6.324 1 88 188 GLY A CA 1
ATOM 1442 C C . GLY A 1 188 ? -6.477 -8.203 -5.148 1 88 188 GLY A C 1
ATOM 1443 O O . GLY A 1 188 ? -7.012 -9.305 -5.246 1 88 188 GLY A O 1
ATOM 1444 N N . SER A 1 189 ? -5.945 -7.75 -4.07 1 94.38 189 SER A N 1
ATOM 1445 C CA . SER A 1 189 ? -5.883 -8.656 -2.93 1 94.38 189 SER A CA 1
ATOM 1446 C C . SER A 1 189 ? -7.062 -8.445 -1.989 1 94.38 189 SER A C 1
ATOM 1448 O O . SER A 1 189 ? -7.562 -7.324 -1.854 1 94.38 189 SER A O 1
ATOM 1450 N N . PHE A 1 190 ? -7.406 -9.57 -1.333 1 94.69 190 PHE A N 1
ATOM 1451 C CA . PHE A 1 190 ? -8.438 -9.594 -0.308 1 94.69 190 PHE A CA 1
ATOM 1452 C C . PHE A 1 190 ? -7.832 -9.805 1.073 1 94.69 190 PHE A C 1
ATOM 1454 O O . PHE A 1 190 ? -6.793 -10.453 1.206 1 94.69 190 PHE A O 1
ATOM 1461 N N . CYS A 1 191 ? -8.508 -9.242 2.014 1 92.62 191 CYS A N 1
ATOM 1462 C CA . CYS A 1 191 ? -8.172 -9.531 3.402 1 92.62 19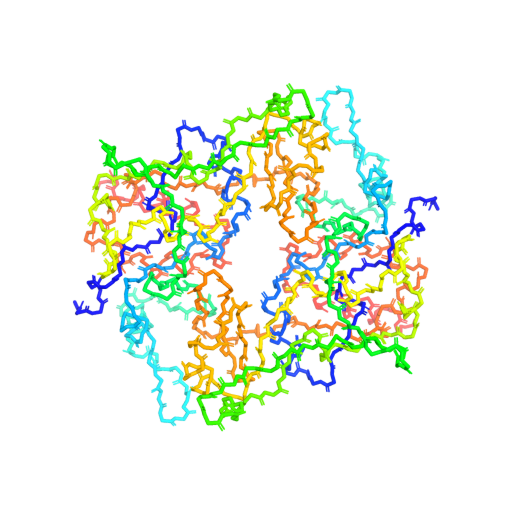1 CYS A CA 1
ATOM 1463 C C . CYS A 1 191 ? -9.164 -10.523 4.008 1 92.62 191 CYS A C 1
ATOM 1465 O O . CYS A 1 191 ? -10.352 -10.227 4.109 1 92.62 191 CYS A O 1
ATOM 1467 N N . LEU A 1 192 ? -8.68 -11.648 4.352 1 90.56 192 LEU A N 1
ATOM 1468 C CA . LEU A 1 192 ? -9.5 -12.68 4.973 1 90.56 192 LEU A CA 1
ATOM 1469 C C . LEU A 1 192 ? -9.125 -12.867 6.438 1 90.56 192 LEU A C 1
ATOM 1471 O O . LEU A 1 192 ? -8.148 -12.281 6.914 1 90.56 192 LEU A O 1
ATOM 1475 N N . GLY A 1 193 ? -9.953 -13.641 7.125 1 88.12 193 GLY A N 1
ATOM 1476 C CA . GLY A 1 193 ? -9.68 -13.906 8.523 1 88.12 193 GLY A CA 1
ATOM 1477 C C . GLY A 1 193 ? -10.414 -12.977 9.469 1 88.12 193 GLY A C 1
ATOM 1478 O O . GLY A 1 193 ? -11.297 -12.219 9.039 1 88.12 193 GLY A O 1
ATOM 1479 N N . ASP A 1 194 ? -9.922 -13.047 10.773 1 81 194 ASP A N 1
ATOM 1480 C CA . ASP A 1 194 ? -10.617 -12.305 11.82 1 81 194 ASP A CA 1
ATOM 1481 C C . ASP A 1 194 ? -10.07 -10.883 11.945 1 81 194 ASP A C 1
ATOM 1483 O O . ASP A 1 194 ? -8.852 -10.672 11.867 1 81 194 ASP A O 1
ATOM 1487 N N . ARG A 1 195 ? -11.055 -10.055 12.031 1 77.94 195 ARG A N 1
ATOM 1488 C CA . ARG A 1 195 ? -10.695 -8.664 12.289 1 77.94 195 ARG A CA 1
ATOM 1489 C C . ARG A 1 195 ? -10.414 -8.438 13.766 1 77.94 195 ARG A C 1
ATOM 1491 O O . ARG A 1 195 ? -11.148 -8.93 14.625 1 77.94 195 ARG A O 1
ATOM 1498 N N . TYR A 1 196 ? -9.117 -7.891 14.07 1 61.62 196 TYR A N 1
ATOM 1499 C CA . TYR A 1 196 ? -8.852 -7.488 15.445 1 61.62 196 TYR A CA 1
ATOM 1500 C C . TYR A 1 196 ? -8.734 -5.973 15.562 1 61.62 196 TYR A C 1
ATOM 1502 O O . TYR A 1 196 ? -7.824 -5.371 14.992 1 61.62 196 TYR A O 1
ATOM 1510 N N . SER A 1 197 ? -9.633 -5.215 15.188 1 56.72 197 SER A N 1
ATOM 1511 C CA . SER A 1 197 ? -9.312 -3.814 14.922 1 56.72 197 SER A CA 1
ATOM 1512 C C . SER A 1 197 ? -8.992 -3.064 16.203 1 56.72 197 SER A C 1
ATOM 1514 O O . SER A 1 197 ? -9.828 -2.977 17.109 1 56.72 197 SER A O 1
ATOM 1516 N N . ASN A 1 198 ? -7.73 -2.92 16.594 1 55.28 198 ASN A N 1
ATOM 1517 C CA . ASN A 1 198 ? -7.363 -2.078 17.734 1 55.28 198 ASN A CA 1
ATOM 1518 C C . ASN A 1 198 ? -6.906 -0.694 17.281 1 55.28 198 ASN A C 1
ATOM 1520 O O . ASN A 1 198 ? -6.645 0.181 18.109 1 55.28 198 ASN A O 1
ATOM 1524 N N . MET A 1 199 ? -6.812 -0.399 16.016 1 53.66 199 MET A N 1
ATOM 1525 C CA . MET A 1 199 ? -6.324 0.922 15.633 1 53.66 199 MET A CA 1
ATOM 1526 C C . MET A 1 199 ? -7.434 1.747 14.992 1 53.66 199 MET A C 1
ATOM 1528 O O . MET A 1 199 ? -8.266 1.211 14.258 1 53.66 199 MET A O 1
ATOM 1532 N N . GLN A 1 200 ? -7.617 3.004 15.578 1 64.12 200 GLN A N 1
ATOM 1533 C CA . GLN A 1 200 ? -8.602 3.945 15.055 1 64.12 200 GLN A CA 1
ATOM 1534 C C . GLN A 1 200 ? -7.977 5.324 14.836 1 64.12 200 GLN A C 1
ATOM 1536 O O . GLN A 1 200 ? -6.902 5.613 15.367 1 64.12 200 GLN A O 1
ATOM 1541 N N . PHE A 1 201 ? -8.469 5.977 13.781 1 60.06 201 PHE A N 1
ATOM 1542 C CA . PHE A 1 201 ? -8.156 7.398 13.742 1 60.06 201 PHE A CA 1
ATOM 1543 C C . PHE A 1 201 ? -8.406 8.047 15.102 1 60.06 201 PHE A C 1
ATOM 1545 O O . PHE A 1 201 ? -9.383 7.719 15.781 1 60.06 201 PHE A O 1
ATOM 1552 N N . ILE A 1 202 ? -7.289 8.469 15.695 1 56.91 202 ILE A N 1
ATOM 1553 C CA . ILE A 1 202 ? -7.344 9.031 17.047 1 56.91 202 ILE A CA 1
ATOM 1554 C C . ILE A 1 202 ? -8.07 10.375 17.016 1 56.91 202 ILE A C 1
ATOM 1556 O O . ILE A 1 202 ? -7.754 11.242 16.203 1 56.91 202 ILE A O 1
ATOM 1560 N N . PRO A 1 203 ? -9.195 10.32 17.781 1 47.44 203 PRO A N 1
ATOM 1561 C CA . PRO A 1 203 ? -9.82 11.641 17.891 1 47.44 203 PRO A CA 1
ATOM 1562 C C . PRO A 1 203 ? -8.82 12.734 18.266 1 47.44 203 PRO A C 1
ATOM 1564 O O . PRO A 1 203 ? -7.844 12.469 18.969 1 47.44 203 PRO A O 1
ATOM 1567 N N . LEU A 1 204 ? -8.812 13.828 17.438 1 42.88 204 LEU A N 1
ATOM 1568 C CA . LEU A 1 204 ? -7.957 15 17.547 1 42.88 204 LEU A CA 1
ATOM 1569 C C . LEU A 1 204 ? -7.715 15.375 19 1 42.88 204 LEU A C 1
ATOM 1571 O O . LEU A 1 204 ? -6.637 15.859 19.359 1 42.88 204 LEU A O 1
ATOM 1575 N N . HIS A 1 205 ? -8.75 15.203 19.719 1 39.91 205 HIS A N 1
ATOM 1576 C CA . HIS A 1 205 ? -8.539 15.688 21.078 1 39.91 205 HIS A CA 1
ATOM 1577 C C . HIS A 1 205 ? -7.324 15.023 21.719 1 39.91 205 HIS A C 1
ATOM 1579 O O . HIS A 1 205 ? -6.652 15.625 22.562 1 39.91 205 HIS A O 1
ATOM 1585 N N . LEU A 1 206 ? -7.16 13.984 21.328 1 39.66 206 LEU A N 1
ATOM 1586 C CA . LEU A 1 206 ? -5.945 13.367 21.844 1 39.66 206 LEU A CA 1
ATOM 1587 C C . LEU A 1 206 ? -4.707 14.023 21.234 1 39.66 206 LEU A C 1
ATOM 1589 O O . LEU A 1 206 ? -3.666 14.109 21.891 1 39.66 206 LEU A O 1
ATOM 1593 N N . THR A 1 207 ? -4.859 14.453 20.031 1 38.56 207 THR A N 1
ATOM 1594 C CA . THR A 1 207 ? -3.773 15.148 19.359 1 38.56 207 THR A CA 1
ATOM 1595 C C . THR A 1 207 ? -3.543 16.531 19.984 1 38.56 207 THR A C 1
ATOM 1597 O O . THR A 1 207 ? -2.404 17 20.047 1 38.56 207 THR A O 1
ATOM 1600 N N . LEU A 1 208 ? -4.68 17.203 20.234 1 37.5 208 LEU A N 1
ATOM 1601 C CA . LEU A 1 208 ? -4.547 18.516 20.859 1 37.5 208 LEU A CA 1
ATOM 1602 C C . LEU A 1 208 ? -3.834 18.406 22.203 1 37.5 208 LEU A C 1
ATOM 1604 O O . LEU A 1 208 ? -3.27 19.391 22.688 1 37.5 208 LEU A O 1
ATOM 1608 N N . MET A 1 209 ? -4.207 17.469 22.891 1 33.62 209 MET A N 1
ATOM 1609 C CA . MET A 1 209 ? -3.395 17.375 24.094 1 33.62 209 MET A CA 1
ATOM 1610 C C . MET A 1 209 ? -1.909 17.328 23.75 1 33.62 209 MET A C 1
ATOM 1612 O O . MET A 1 209 ? -1.059 17.391 24.641 1 33.62 209 MET A O 1
ATOM 1616 N N . MET A 1 210 ? -1.659 16.969 22.547 1 35.53 210 MET A N 1
ATOM 1617 C CA . MET A 1 210 ? -0.284 16.953 22.062 1 35.53 210 MET A CA 1
ATOM 1618 C C . MET A 1 210 ? 0.152 18.328 21.594 1 35.53 210 MET A C 1
ATOM 1620 O O . MET A 1 210 ? 0.844 18.453 20.578 1 35.53 210 MET A O 1
ATOM 1624 N N . ASP A 1 211 ? -0.57 19.312 21.641 1 36.94 211 ASP A N 1
ATOM 1625 C CA . ASP A 1 211 ? -0.063 20.641 21.281 1 36.94 211 ASP A CA 1
ATOM 1626 C C . ASP A 1 211 ? 1.45 20.703 21.453 1 36.94 211 ASP A C 1
ATOM 1628 O O . ASP A 1 211 ? 2.18 21.031 20.516 1 36.94 211 ASP A O 1
ATOM 1632 N N . ASP A 1 212 ? 1.825 21.328 22.656 1 38.94 212 ASP A N 1
ATOM 1633 C CA . ASP A 1 212 ? 3.236 21.578 22.953 1 38.94 212 ASP A CA 1
ATOM 1634 C C . ASP A 1 212 ? 4.02 20.266 22.984 1 38.94 212 ASP A C 1
ATOM 1636 O O . ASP A 1 212 ? 5.23 20.25 22.734 1 38.94 212 ASP A O 1
ATOM 1640 N N . THR A 1 213 ? 3.398 19.094 23.344 1 35.38 213 THR A N 1
ATOM 1641 C CA . THR A 1 213 ? 4.082 17.844 23.672 1 35.38 213 THR A CA 1
ATOM 1642 C C . THR A 1 213 ? 3.998 16.859 22.516 1 35.38 213 THR A C 1
ATOM 1644 O O . THR A 1 213 ? 4.379 15.695 22.656 1 35.38 213 THR A O 1
ATOM 1647 N N . VAL A 1 214 ? 3.264 17.047 21.516 1 42.12 214 VAL A N 1
ATOM 1648 C CA . VAL A 1 214 ? 3.275 16.125 20.406 1 42.12 214 VAL A CA 1
ATOM 1649 C C . VAL A 1 214 ? 4.715 15.773 20.031 1 42.12 214 VAL A C 1
ATOM 1651 O O . VAL A 1 214 ? 5.035 14.617 19.766 1 42.12 214 VAL A O 1
ATOM 1654 N N . PHE A 1 215 ? 5.418 16.844 19.969 1 43.28 215 PHE A N 1
ATOM 1655 C CA . PHE A 1 215 ? 6.816 16.641 19.609 1 43.28 215 PHE A CA 1
ATOM 1656 C C . PHE A 1 215 ? 7.508 15.742 20.641 1 43.28 215 PHE A C 1
ATOM 1658 O O . PHE A 1 215 ? 8.469 15.047 20.297 1 43.28 215 PHE A O 1
ATOM 1665 N N . GLU A 1 216 ? 6.965 15.938 21.859 1 44.47 216 GLU A N 1
ATOM 1666 C CA . GLU A 1 216 ? 7.566 15.047 22.859 1 44.47 216 GLU A CA 1
ATOM 1667 C C . GLU A 1 216 ? 7.145 13.602 22.625 1 44.47 216 GLU A C 1
ATOM 1669 O O . GLU A 1 216 ? 7.859 12.672 23 1 44.47 216 GLU A O 1
ATOM 1674 N N . PHE A 1 217 ? 6.086 13.547 21.766 1 45.12 217 PHE A N 1
ATOM 1675 C CA . PHE A 1 217 ? 5.535 12.203 21.656 1 45.12 217 PHE A CA 1
ATOM 1676 C C . PHE A 1 217 ? 5.84 11.609 20.297 1 45.12 217 PHE A C 1
ATOM 1678 O O . PHE A 1 217 ? 5.68 10.398 20.094 1 45.12 217 PHE A O 1
ATOM 1685 N N . LEU A 1 218 ? 6.227 12.539 19.469 1 51.59 218 LEU A N 1
ATOM 1686 C CA . LEU A 1 218 ? 6.531 12.016 18.141 1 51.59 218 LEU A CA 1
ATOM 1687 C C . LEU A 1 218 ? 7.473 10.828 18.219 1 51.59 218 LEU A C 1
ATOM 1689 O O . LEU A 1 218 ? 7.234 9.789 17.594 1 51.59 218 LEU A O 1
ATOM 1693 N N . PRO A 1 219 ? 8.484 11.109 18.984 1 47.72 219 PRO A N 1
ATOM 1694 C CA . PRO A 1 219 ? 9.336 9.93 19.109 1 47.72 219 PRO A CA 1
ATOM 1695 C C . PRO A 1 219 ? 8.609 8.742 19.75 1 47.72 219 PRO A C 1
ATOM 1697 O O . PRO A 1 219 ? 8.883 7.59 19.406 1 47.72 219 PRO A O 1
ATOM 1700 N N . VAL A 1 220 ? 7.652 9.18 20.516 1 46.06 220 VAL A N 1
ATOM 1701 C CA . VAL A 1 220 ? 6.906 8.117 21.188 1 46.06 220 VAL A CA 1
ATOM 1702 C C . VAL A 1 220 ? 5.984 7.418 20.203 1 46.06 220 VAL A C 1
ATOM 1704 O O . VAL A 1 220 ? 5.871 6.191 20.203 1 46.06 220 VAL A O 1
ATOM 1707 N N . LEU A 1 221 ? 5.488 8.219 19.406 1 49.69 221 LEU A N 1
ATOM 1708 C CA . LEU A 1 221 ? 4.555 7.652 18.438 1 49.69 221 LEU A CA 1
ATOM 1709 C C . LEU A 1 221 ? 5.285 6.766 17.438 1 49.69 221 LEU A C 1
ATOM 1711 O O . LEU A 1 221 ? 4.809 5.68 17.094 1 49.69 221 LEU A O 1
ATOM 1715 N N . VAL A 1 222 ? 6.375 7.301 17.016 1 49.97 222 VAL A N 1
ATOM 1716 C CA . VAL A 1 222 ? 7.16 6.539 16.047 1 49.97 222 VAL A CA 1
ATOM 1717 C C . VAL A 1 222 ? 7.711 5.277 16.719 1 49.97 222 VAL A C 1
ATOM 1719 O O . VAL A 1 222 ? 7.797 4.223 16.078 1 49.97 222 VAL A O 1
ATOM 1722 N N . PHE A 1 223 ? 8.055 5.473 17.953 1 45.06 223 PHE A N 1
ATOM 1723 C CA . PHE A 1 223 ? 8.617 4.359 18.719 1 45.06 223 PHE A CA 1
ATOM 1724 C C . PHE A 1 223 ? 7.562 3.283 18.953 1 45.06 223 PHE A C 1
ATOM 1726 O O . PHE A 1 223 ? 7.883 2.092 18.969 1 45.06 223 PHE A O 1
ATOM 1733 N N . PHE A 1 224 ? 6.504 3.682 19.203 1 40.38 224 PHE A N 1
ATOM 1734 C CA . PHE A 1 224 ? 5.445 2.75 19.578 1 40.38 224 PHE A CA 1
ATOM 1735 C C . PHE A 1 224 ? 4.941 1.98 18.359 1 40.38 224 PHE A C 1
ATOM 1737 O O . PHE A 1 224 ? 4.305 0.936 18.5 1 40.38 224 PHE A O 1
ATOM 1744 N N . SER A 1 225 ? 5.07 2.523 17.219 1 40.59 225 SER A N 1
ATOM 1745 C CA . SER A 1 225 ? 4.633 1.749 16.062 1 40.59 225 SER A CA 1
ATOM 1746 C C . SER A 1 225 ? 5.273 0.365 16.047 1 40.59 225 SER A C 1
ATOM 1748 O O . SER A 1 225 ? 4.758 -0.557 15.406 1 40.59 225 SER A O 1
ATOM 1750 N N . LEU A 1 226 ? 6.398 0.254 16.703 1 39.97 226 LEU A N 1
ATOM 1751 C CA . LEU A 1 226 ? 7.039 -1.055 16.641 1 39.97 226 LEU A CA 1
ATOM 1752 C C . LEU A 1 226 ? 6.379 -2.029 17.609 1 39.97 226 LEU A C 1
ATOM 1754 O O . LEU A 1 226 ? 6.59 -3.242 17.516 1 39.97 226 LEU A O 1
ATOM 1758 N N . SER A 1 227 ? 5.957 -1.559 18.781 1 32.69 227 SER A N 1
ATOM 1759 C CA . SER A 1 227 ? 5.262 -2.482 19.672 1 32.69 227 SER A CA 1
ATOM 1760 C C . SER A 1 227 ? 3.75 -2.27 19.609 1 32.69 227 SER A C 1
ATOM 1762 O O . SER A 1 227 ? 3.236 -1.282 20.141 1 32.69 227 SER A O 1
ATOM 1764 N N . PHE A 1 228 ? 3.041 -2.748 18.703 1 38.53 228 PHE A N 1
ATOM 1765 C CA . PHE A 1 228 ? 1.626 -2.621 18.375 1 38.53 228 PHE A CA 1
ATOM 1766 C C . PHE A 1 228 ? 0.787 -2.477 19.641 1 38.53 228 PHE A C 1
ATOM 1768 O O . PHE A 1 228 ? -0.134 -1.657 19.688 1 38.53 228 PHE A O 1
ATOM 1775 N N . ALA A 1 229 ? 0.75 -3.484 20.516 1 34.22 229 ALA A N 1
ATOM 1776 C CA . ALA A 1 229 ? -0.046 -3.529 21.734 1 34.22 229 ALA A CA 1
ATOM 1777 C C . ALA A 1 229 ? 0.19 -2.285 22.594 1 34.22 229 ALA A C 1
ATOM 1779 O O . ALA A 1 229 ? -0.725 -1.806 23.266 1 34.22 229 ALA A O 1
ATOM 1780 N N . CYS A 1 230 ? 1.249 -1.741 22.469 1 33.56 230 CYS A N 1
ATOM 1781 C CA . CYS A 1 230 ? 1.639 -0.75 23.453 1 33.56 230 CYS A CA 1
ATOM 1782 C C . CYS A 1 230 ? 1.18 0.645 23.047 1 33.56 230 CYS A C 1
ATOM 1784 O O . CYS A 1 230 ? 1.245 1.582 23.844 1 33.56 230 CYS A O 1
ATOM 1786 N N . LEU A 1 231 ? 0.828 0.867 21.922 1 37.56 231 LEU A N 1
ATOM 1787 C CA . LEU A 1 231 ? 0.463 2.234 21.578 1 37.56 231 LEU A CA 1
ATOM 1788 C C . LEU A 1 231 ? -0.833 2.646 22.266 1 37.56 231 LEU A C 1
ATOM 1790 O O . LEU A 1 231 ? -0.96 3.783 22.719 1 37.56 231 LEU A O 1
ATOM 1794 N N . TYR A 1 232 ? -1.772 1.783 22.141 1 35.16 232 TYR A N 1
ATOM 1795 C CA . TYR A 1 232 ? -3.002 2.135 22.844 1 35.16 232 TYR A CA 1
ATOM 1796 C C . TYR A 1 232 ? -2.738 2.352 24.328 1 35.16 232 TYR A C 1
ATOM 1798 O O . TYR A 1 232 ? -3.275 3.285 24.938 1 35.16 232 TYR A O 1
ATOM 1806 N N . CYS A 1 233 ? -1.936 1.49 24.781 1 34.53 233 CYS A N 1
ATOM 1807 C CA . CYS A 1 233 ? -1.714 1.576 26.219 1 34.53 233 CYS A CA 1
ATOM 1808 C C . CYS A 1 233 ? -0.953 2.848 26.578 1 34.53 233 CYS A C 1
ATOM 1810 O O . CYS A 1 233 ? -1.235 3.477 27.594 1 34.53 233 CYS A O 1
ATOM 1812 N N . CYS A 1 234 ? -0.126 3.145 25.766 1 35.41 234 CYS A N 1
ATOM 1813 C CA . CYS A 1 234 ? 0.658 4.316 26.141 1 35.41 234 CYS A CA 1
ATOM 1814 C C . CYS A 1 234 ? -0.144 5.598 25.938 1 35.41 234 CYS A C 1
ATOM 1816 O O . CYS A 1 234 ? 0.006 6.555 26.703 1 35.41 234 CYS A O 1
ATOM 1818 N N . ALA A 1 235 ? -0.848 5.621 24.922 1 36.19 235 ALA A N 1
ATOM 1819 C CA . ALA A 1 235 ? -1.715 6.793 24.828 1 36.19 235 ALA A CA 1
ATOM 1820 C C . ALA A 1 235 ? -2.652 6.887 26.031 1 36.19 235 ALA A C 1
ATOM 1822 O O . ALA A 1 235 ? -2.889 7.973 26.562 1 36.19 235 ALA A O 1
ATOM 1823 N N . ILE A 1 236 ? -3.064 5.738 26.469 1 35.69 236 ILE A N 1
ATOM 1824 C CA . ILE A 1 236 ? -3.885 5.719 27.672 1 35.69 236 ILE A CA 1
ATOM 1825 C C . ILE A 1 236 ? -3.041 6.121 28.875 1 35.69 236 ILE A C 1
ATOM 1827 O O . ILE A 1 236 ? -3.492 6.887 29.734 1 35.69 236 ILE A O 1
ATOM 1831 N N . LEU A 1 237 ? -1.892 5.621 28.859 1 32.53 237 LEU A N 1
ATOM 1832 C CA . LEU A 1 237 ? -1.085 5.922 30.031 1 32.53 237 LEU A CA 1
ATOM 1833 C C . LEU A 1 237 ? -0.73 7.406 30.094 1 32.53 237 LEU A C 1
ATOM 1835 O O . LEU A 1 237 ? -0.718 8.008 31.172 1 32.53 237 LEU A O 1
ATOM 1839 N N . VAL A 1 238 ? -0.384 7.848 29.016 1 35.28 238 VAL A N 1
ATOM 1840 C CA . VAL A 1 238 ? -0.067 9.273 29.047 1 35.28 238 VAL A CA 1
ATOM 1841 C C . VAL A 1 238 ? -1.317 10.078 29.391 1 35.28 238 VAL A C 1
ATOM 1843 O O . VAL A 1 238 ? -1.251 11.031 30.172 1 35.28 238 VAL A O 1
ATOM 1846 N N . LEU A 1 239 ? -2.342 9.609 28.969 1 35.09 239 LEU A N 1
ATOM 1847 C CA . LEU A 1 239 ? -3.574 10.273 29.375 1 35.09 239 LEU A CA 1
ATOM 1848 C C . LEU A 1 239 ? -3.832 10.07 30.875 1 35.09 239 LEU A C 1
ATOM 1850 O O . LEU A 1 239 ? -4.336 10.969 31.547 1 35.09 239 LEU A O 1
ATOM 1854 N N . SER A 1 240 ? -3.553 8.898 31.203 1 36.56 240 SER A N 1
ATOM 1855 C CA . SER A 1 240 ? -3.816 8.641 32.625 1 36.56 240 SER A CA 1
ATOM 1856 C C . SER A 1 240 ? -2.836 9.398 33.5 1 36.56 240 SER A C 1
ATOM 1858 O O . SER A 1 240 ? -3.162 9.742 34.656 1 36.56 240 SER A O 1
ATOM 1860 N N . SER A 1 241 ? -1.726 9.477 33.031 1 35.75 241 SER A N 1
ATOM 1861 C CA . SER A 1 241 ? -0.784 10.164 33.906 1 35.75 241 SER A CA 1
ATOM 1862 C C . SER A 1 241 ? -1.079 11.656 33.969 1 35.75 241 SER A C 1
ATOM 1864 O O . SER A 1 241 ? -0.755 12.312 34.969 1 35.75 241 SER A O 1
ATOM 1866 N N . ASN A 1 242 ? -1.521 12.188 32.906 1 35.28 242 ASN A N 1
ATOM 1867 C CA . ASN A 1 242 ? -1.771 13.617 33 1 35.28 242 ASN A CA 1
ATOM 1868 C C . ASN A 1 242 ? -3.111 13.922 33.656 1 35.28 242 ASN A C 1
ATOM 1870 O O . ASN A 1 242 ? -3.508 15.086 33.75 1 35.28 242 ASN A O 1
ATOM 1874 N N . ALA A 1 243 ? -3.994 13.031 33.781 1 34.62 243 ALA A N 1
ATOM 1875 C CA . ALA A 1 243 ? -5.191 13.281 34.594 1 34.62 243 ALA A CA 1
ATOM 1876 C C . ALA A 1 243 ? -4.855 13.367 36.062 1 34.62 243 ALA A C 1
ATOM 1878 O O . ALA A 1 243 ? -5.719 13.672 36.875 1 34.62 243 ALA A O 1
ATOM 1879 N N . LYS A 1 244 ? -3.643 13.219 36.531 1 33.78 244 LYS A N 1
ATOM 1880 C CA . LYS A 1 244 ? -3.516 13.609 37.938 1 33.78 244 LYS A CA 1
ATOM 1881 C C . LYS A 1 244 ? -3.189 15.094 38.062 1 33.78 244 LYS A C 1
ATOM 1883 O O . LYS A 1 244 ? -2.369 15.625 37.312 1 33.78 244 LYS A O 1
ATOM 1888 N N . MET B 1 1 ? -7.402 -31.906 -1.547 1 48.94 1 MET B N 1
ATOM 1889 C CA . MET B 1 1 ? -8.617 -31.109 -1.474 1 48.94 1 MET B CA 1
ATOM 1890 C C . MET B 1 1 ? -8.664 -30.078 -2.604 1 48.94 1 MET B C 1
ATOM 1892 O O . MET B 1 1 ? -7.645 -29.5 -2.957 1 48.94 1 MET B O 1
ATOM 1896 N N . PRO B 1 2 ? -9.711 -30.172 -3.365 1 54.72 2 PRO B N 1
ATOM 1897 C CA . PRO B 1 2 ? -9.891 -29.328 -4.559 1 54.72 2 PRO B CA 1
ATOM 1898 C C . PRO B 1 2 ? -9.477 -27.891 -4.332 1 54.72 2 PRO B C 1
ATOM 1900 O O . PRO B 1 2 ? -9 -27.219 -5.262 1 54.72 2 PRO B O 1
ATOM 1903 N N . MET B 1 3 ? -9.672 -27.453 -3.109 1 58.12 3 MET B N 1
ATOM 1904 C CA . MET B 1 3 ? -9.359 -26.078 -2.768 1 58.12 3 MET B CA 1
ATOM 1905 C C . MET B 1 3 ? -7.875 -25.781 -2.951 1 58.12 3 MET B C 1
ATOM 1907 O O . MET B 1 3 ? -7.496 -24.719 -3.43 1 58.12 3 MET B O 1
ATOM 1911 N N . MET B 1 4 ? -7.07 -26.719 -2.889 1 65.81 4 MET B N 1
ATOM 1912 C CA . MET B 1 4 ? -5.629 -26.5 -2.834 1 65.81 4 MET B CA 1
ATOM 1913 C C . MET B 1 4 ? -5.043 -26.375 -4.238 1 65.81 4 MET B C 1
ATOM 1915 O O . MET B 1 4 ? -4.004 -25.75 -4.426 1 65.81 4 MET B O 1
ATOM 1919 N N . LYS B 1 5 ? -5.805 -26.859 -5.117 1 78.81 5 LYS B N 1
ATOM 1920 C CA . LYS B 1 5 ? -5.273 -26.828 -6.477 1 78.81 5 LYS B CA 1
ATOM 1921 C C . LYS B 1 5 ? -5.309 -25.422 -7.059 1 78.81 5 LYS B C 1
ATOM 1923 O O . LYS B 1 5 ? -4.566 -25.109 -7.996 1 78.81 5 LYS B O 1
ATOM 1928 N N . ASP B 1 6 ? -6.062 -24.625 -6.449 1 87.88 6 ASP B N 1
ATOM 1929 C CA . ASP B 1 6 ? -6.211 -23.281 -6.973 1 87.88 6 ASP B CA 1
ATOM 1930 C C . ASP B 1 6 ? -5.164 -22.344 -6.367 1 87.88 6 ASP B C 1
ATOM 1932 O O . ASP B 1 6 ? -4.934 -21.234 -6.883 1 87.88 6 ASP B O 1
ATOM 1936 N N . ILE B 1 7 ? -4.508 -22.844 -5.348 1 86.44 7 ILE B N 1
ATOM 1937 C CA . ILE B 1 7 ? -3.516 -22.031 -4.656 1 86.44 7 ILE B CA 1
ATOM 1938 C C . ILE B 1 7 ? -2.143 -22.25 -5.289 1 86.44 7 ILE B C 1
ATOM 1940 O O . ILE B 1 7 ? -1.636 -23.375 -5.332 1 86.44 7 ILE B O 1
ATOM 1944 N N . LEU B 1 8 ? -1.568 -21.234 -5.773 1 87.44 8 LEU B N 1
ATOM 1945 C CA . LEU B 1 8 ? -0.252 -21.312 -6.398 1 87.44 8 LEU B CA 1
ATOM 1946 C C . LEU B 1 8 ? 0.85 -21.328 -5.344 1 87.44 8 LEU B C 1
ATOM 1948 O O . LEU B 1 8 ? 1.843 -22.031 -5.484 1 87.44 8 LEU B O 1
ATOM 1952 N N . GLY B 1 9 ? 0.665 -20.531 -4.23 1 84.19 9 GLY B N 1
ATOM 1953 C CA . GLY B 1 9 ? 1.641 -20.359 -3.166 1 84.19 9 GLY B CA 1
ATOM 1954 C C . GLY B 1 9 ? 1.573 -19 -2.51 1 84.19 9 GLY B C 1
ATOM 1955 O O . GLY B 1 9 ? 0.531 -18.344 -2.537 1 84.19 9 GLY B O 1
ATOM 1956 N N . VAL B 1 10 ? 2.65 -18.703 -1.802 1 86.88 10 VAL B N 1
ATOM 1957 C CA . VAL B 1 10 ? 2.766 -17.359 -1.228 1 86.88 10 VAL B CA 1
ATOM 1958 C C . VAL B 1 10 ? 3.676 -16.5 -2.1 1 86.88 10 VAL B C 1
ATOM 1960 O O . VAL B 1 10 ? 4.566 -17.016 -2.777 1 86.88 10 VAL B O 1
ATOM 1963 N N . VAL B 1 11 ? 3.527 -15.234 -2.074 1 90.69 11 VAL B N 1
ATOM 1964 C CA . VAL B 1 11 ? 4.219 -14.297 -2.953 1 90.69 11 VAL B CA 1
ATOM 1965 C C . VAL B 1 11 ? 5.727 -14.484 -2.822 1 90.69 11 VAL B C 1
ATOM 1967 O O . VAL B 1 11 ? 6.441 -14.539 -3.826 1 90.69 11 VAL B O 1
ATOM 1970 N N . ALA B 1 12 ? 6.238 -14.672 -1.634 1 86.75 12 ALA B N 1
ATOM 1971 C CA . ALA B 1 12 ? 7.664 -14.727 -1.332 1 86.75 12 ALA B CA 1
ATOM 1972 C C . ALA B 1 12 ? 8.328 -15.914 -2.029 1 86.75 12 ALA B C 1
ATOM 1974 O O . ALA B 1 12 ? 9.547 -15.938 -2.201 1 86.75 12 ALA B O 1
ATOM 1975 N N . THR B 1 13 ? 7.523 -16.828 -2.488 1 83.5 13 THR B N 1
ATOM 1976 C CA . THR B 1 13 ? 8.094 -18.062 -3.045 1 83.5 13 THR B CA 1
ATOM 1977 C C . THR B 1 13 ? 7.969 -18.062 -4.566 1 83.5 13 THR B C 1
ATOM 1979 O O . THR B 1 13 ? 8.461 -18.984 -5.227 1 83.5 13 THR B O 1
ATOM 1982 N N . LEU B 1 14 ? 7.355 -17.188 -5.098 1 88.69 14 LEU B N 1
ATOM 1983 C CA . LEU B 1 14 ? 7 -17.266 -6.512 1 88.69 14 LEU B CA 1
ATOM 1984 C C . LEU B 1 14 ? 8.086 -16.625 -7.375 1 88.69 14 LEU B C 1
ATOM 1986 O O . LEU B 1 14 ? 8.055 -16.75 -8.602 1 88.69 14 LEU B O 1
ATOM 1990 N N . GLY B 1 15 ? 8.977 -15.984 -6.75 1 87.69 15 GLY B N 1
ATOM 1991 C CA . GLY B 1 15 ? 10.07 -15.336 -7.453 1 87.69 15 GLY B CA 1
ATOM 1992 C C . GLY B 1 15 ? 11.273 -15.07 -6.566 1 87.69 15 GLY B C 1
ATOM 1993 O O . GLY B 1 15 ? 11.219 -15.297 -5.355 1 87.69 15 GLY B O 1
ATOM 1994 N N . LYS B 1 16 ? 12.32 -14.711 -7.211 1 88.25 16 LYS B N 1
ATOM 1995 C CA . LYS B 1 16 ? 13.539 -14.336 -6.504 1 88.25 16 LYS B CA 1
ATOM 1996 C C . LYS B 1 16 ? 14.328 -13.281 -7.281 1 88.25 16 LYS B C 1
ATOM 1998 O O . LYS B 1 16 ? 14.07 -13.062 -8.469 1 88.25 16 LYS B O 1
ATOM 2003 N N . THR B 1 17 ? 15.164 -12.641 -6.566 1 91.19 17 THR B N 1
ATOM 2004 C CA . THR B 1 17 ? 16.141 -11.773 -7.223 1 91.19 17 THR B CA 1
ATOM 2005 C C . THR B 1 17 ? 17.547 -12.352 -7.113 1 91.19 17 THR B C 1
ATOM 2007 O O . THR B 1 17 ? 17.812 -13.195 -6.25 1 91.19 17 THR B O 1
ATOM 2010 N N . ASN B 1 18 ? 18.438 -11.984 -7.984 1 86.81 18 ASN B N 1
ATOM 2011 C CA . ASN B 1 18 ? 19.797 -12.492 -7.98 1 86.81 18 ASN B CA 1
ATOM 2012 C C . ASN B 1 18 ? 20.672 -11.773 -6.949 1 86.81 18 ASN B C 1
ATOM 2014 O O . ASN B 1 18 ? 21.828 -12.141 -6.73 1 86.81 18 ASN B O 1
ATOM 2018 N N . ASP B 1 19 ? 20.188 -10.836 -6.336 1 88.19 19 ASP B N 1
ATOM 2019 C CA . ASP B 1 19 ? 20.891 -10.016 -5.359 1 88.19 19 ASP B CA 1
ATOM 2020 C C . ASP B 1 19 ? 20.172 -10.008 -4.016 1 88.19 19 ASP B C 1
ATOM 2022 O O . ASP B 1 19 ? 19.016 -9.57 -3.93 1 88.19 19 ASP B O 1
ATOM 2026 N N . ASP B 1 20 ? 20.859 -10.422 -2.982 1 84.94 20 ASP B N 1
ATOM 2027 C CA . ASP B 1 20 ? 20.25 -10.531 -1.657 1 84.94 20 ASP B CA 1
ATOM 2028 C C . ASP B 1 20 ? 19.828 -9.164 -1.132 1 84.94 20 ASP B C 1
ATOM 2030 O O . ASP B 1 20 ? 18.812 -9.039 -0.451 1 84.94 20 ASP B O 1
ATOM 2034 N N . ASN B 1 21 ? 20.688 -8.305 -1.425 1 90 21 ASN B N 1
ATOM 2035 C CA . ASN B 1 21 ? 20.359 -6.953 -0.979 1 90 21 ASN B CA 1
ATOM 2036 C C . ASN B 1 21 ? 19.078 -6.441 -1.646 1 90 21 ASN B C 1
ATOM 2038 O O . ASN B 1 21 ? 18.203 -5.898 -0.977 1 90 21 ASN B O 1
ATOM 2042 N N . LEU B 1 22 ? 19.016 -6.598 -2.91 1 93.31 22 LEU B N 1
ATOM 2043 C CA . LEU B 1 22 ? 17.812 -6.195 -3.635 1 93.31 22 LEU B CA 1
ATOM 2044 C C . LEU B 1 22 ? 16.594 -6.973 -3.148 1 93.31 22 LEU B C 1
ATOM 2046 O O . LEU B 1 22 ? 15.508 -6.406 -2.984 1 93.31 22 LEU B O 1
ATOM 2050 N N . SER B 1 23 ? 16.781 -8.195 -2.902 1 91.19 23 SER B N 1
ATOM 2051 C CA . SER B 1 23 ? 15.703 -9.039 -2.381 1 91.19 23 SER B CA 1
ATOM 2052 C C . SER B 1 23 ? 15.164 -8.492 -1.064 1 91.19 23 SER B C 1
ATOM 2054 O O . SER B 1 23 ? 13.945 -8.375 -0.888 1 91.19 23 SER B O 1
ATOM 2056 N N . SER B 1 24 ? 16.078 -8.18 -0.219 1 89.06 24 SER B N 1
ATOM 2057 C CA . SER B 1 24 ? 15.695 -7.633 1.078 1 89.06 24 SER B CA 1
ATOM 2058 C C . SER B 1 24 ? 14.969 -6.301 0.924 1 89.06 24 SER B C 1
ATOM 2060 O O . SER B 1 24 ? 13.969 -6.055 1.596 1 89.06 24 SER B O 1
ATOM 2062 N N . LEU B 1 25 ? 15.414 -5.5 0.038 1 92.31 25 LEU B N 1
ATOM 2063 C CA . LEU B 1 25 ? 14.836 -4.184 -0.196 1 92.31 25 LEU B CA 1
ATOM 2064 C C . LEU B 1 25 ? 13.422 -4.301 -0.764 1 92.31 25 LEU B C 1
ATOM 2066 O O . LEU B 1 25 ? 12.508 -3.615 -0.305 1 92.31 25 LEU B O 1
ATOM 2070 N N . LEU B 1 26 ? 13.258 -5.137 -1.7 1 94.44 26 LEU B N 1
ATOM 2071 C CA . LEU B 1 26 ? 11.945 -5.309 -2.32 1 94.44 26 LEU B CA 1
ATOM 2072 C C . LEU B 1 26 ? 10.961 -5.934 -1.34 1 94.44 26 LEU B C 1
ATOM 2074 O O . LEU B 1 26 ? 9.773 -5.613 -1.361 1 94.44 26 LEU B O 1
ATOM 2078 N N . SER B 1 27 ? 11.461 -6.785 -0.518 1 89.44 27 SER B N 1
ATOM 2079 C CA . SER B 1 27 ? 10.617 -7.348 0.532 1 89.44 27 SER B CA 1
ATOM 2080 C C . SER B 1 27 ? 10.148 -6.266 1.501 1 89.44 27 SER B C 1
ATOM 2082 O O . SER B 1 27 ? 8.984 -6.242 1.896 1 89.44 27 SER B O 1
ATOM 2084 N N . GLU B 1 28 ? 11.062 -5.441 1.821 1 88.94 28 GLU B N 1
ATOM 2085 C CA . GLU B 1 28 ? 10.703 -4.32 2.684 1 88.94 28 GLU B CA 1
ATOM 2086 C C . GLU B 1 28 ? 9.68 -3.414 2.006 1 88.94 28 GLU B C 1
ATOM 2088 O O . GLU B 1 28 ? 8.703 -2.988 2.633 1 88.94 28 GLU B O 1
ATOM 2093 N N . TYR B 1 29 ? 9.906 -3.133 0.832 1 94 29 TYR B N 1
ATOM 2094 C CA . TYR B 1 29 ? 9 -2.291 0.061 1 94 29 TYR B CA 1
ATOM 2095 C C . TYR B 1 29 ? 7.59 -2.877 0.045 1 94 29 TYR B C 1
ATOM 2097 O O . TYR B 1 29 ? 6.609 -2.154 0.238 1 94 29 TYR B O 1
ATOM 2105 N N . LEU B 1 30 ? 7.449 -4.148 -0.159 1 93.19 30 LEU B N 1
ATOM 2106 C CA . LEU B 1 30 ? 6.16 -4.82 -0.257 1 93.19 30 LEU B CA 1
ATOM 2107 C C . LEU B 1 30 ? 5.492 -4.918 1.11 1 93.19 30 LEU B C 1
ATOM 2109 O O . LEU B 1 30 ? 4.266 -4.836 1.216 1 93.19 30 LEU B O 1
ATOM 2113 N N . GLY B 1 31 ? 6.312 -5.152 2.127 1 85.88 31 GLY B N 1
ATOM 2114 C CA . GLY B 1 31 ? 5.777 -5.422 3.451 1 85.88 31 GLY B CA 1
ATOM 2115 C C . GLY B 1 31 ? 5.418 -6.879 3.666 1 85.88 31 GLY B C 1
ATOM 2116 O O . GLY B 1 31 ? 5.176 -7.609 2.703 1 85.88 31 GLY B O 1
ATOM 2117 N N . ILE B 1 32 ? 5.266 -7.195 4.812 1 82.75 32 ILE B N 1
ATOM 2118 C CA . ILE B 1 32 ? 5.113 -8.586 5.219 1 82.75 32 ILE B CA 1
ATOM 2119 C C . ILE B 1 32 ? 3.77 -9.125 4.73 1 82.75 32 ILE B C 1
ATOM 2121 O O . ILE B 1 32 ? 3.674 -10.273 4.293 1 82.75 32 ILE B O 1
ATOM 2125 N N . ASP B 1 33 ? 2.711 -8.383 4.773 1 83.88 33 ASP B N 1
ATOM 2126 C CA . ASP B 1 33 ? 1.379 -8.836 4.383 1 83.88 33 ASP B CA 1
ATOM 2127 C C . ASP B 1 33 ? 1.357 -9.281 2.924 1 83.88 33 ASP B C 1
ATOM 2129 O O . ASP B 1 33 ? 0.735 -10.289 2.59 1 83.88 33 ASP B O 1
ATOM 2133 N N . ASN B 1 34 ? 2.043 -8.508 2.156 1 91.88 34 ASN B N 1
ATOM 2134 C CA . ASN B 1 34 ? 2.088 -8.867 0.744 1 91.88 34 ASN B CA 1
ATOM 2135 C C . ASN B 1 34 ? 3.029 -10.039 0.494 1 91.88 34 ASN B C 1
ATOM 2137 O O . ASN B 1 34 ? 2.703 -10.953 -0.269 1 91.88 34 ASN B O 1
ATOM 2141 N N . MET B 1 35 ? 4.16 -10.023 1.186 1 88 35 MET B N 1
ATOM 2142 C CA . MET B 1 35 ? 5.148 -11.078 0.982 1 88 35 MET B CA 1
ATOM 2143 C C . MET B 1 35 ? 4.578 -12.438 1.372 1 88 35 MET B C 1
ATOM 2145 O O . MET B 1 35 ? 4.844 -13.438 0.706 1 88 35 MET B O 1
ATOM 2149 N N . LEU B 1 36 ? 3.74 -12.438 2.338 1 85.25 36 LEU B N 1
ATOM 2150 C CA . LEU B 1 36 ? 3.182 -13.688 2.836 1 85.25 36 LEU B CA 1
ATOM 2151 C C . LEU B 1 36 ? 1.776 -13.914 2.287 1 85.25 36 LEU B C 1
ATOM 2153 O O . LEU B 1 36 ? 1.083 -14.844 2.705 1 85.25 36 LEU B O 1
ATOM 2157 N N . GLY B 1 37 ? 1.359 -13.094 1.416 1 90.12 37 GLY B N 1
ATOM 2158 C CA . GLY B 1 37 ? 0.048 -13.25 0.808 1 90.12 37 GLY B CA 1
ATOM 2159 C C . GLY B 1 37 ? -0.083 -14.523 -0.008 1 90.12 37 GLY B C 1
ATOM 2160 O O . GLY B 1 37 ? 0.84 -14.898 -0.734 1 90.12 37 GLY B O 1
ATOM 2161 N N . LEU B 1 38 ? -1.255 -15.164 0.171 1 90.5 38 LEU B N 1
ATOM 2162 C CA . LEU B 1 38 ? -1.57 -16.328 -0.656 1 90.5 38 LEU B CA 1
ATOM 2163 C C . LEU B 1 38 ? -1.986 -15.898 -2.059 1 90.5 38 LEU B C 1
ATOM 2165 O O . LEU B 1 38 ? -2.621 -14.852 -2.23 1 90.5 38 LEU B O 1
ATOM 2169 N N . VAL B 1 39 ? -1.633 -16.703 -2.982 1 92.81 39 VAL B N 1
ATOM 2170 C CA . VAL B 1 39 ? -1.999 -16.406 -4.359 1 92.81 39 VAL B CA 1
ATOM 2171 C C . VAL B 1 39 ? -2.898 -17.5 -4.918 1 92.81 39 VAL B C 1
ATOM 2173 O O . VAL B 1 39 ? -2.498 -18.672 -4.984 1 92.81 39 VAL B O 1
ATOM 2176 N N . CYS B 1 40 ? -4.09 -17.078 -5.25 1 92.56 40 CYS B N 1
ATOM 2177 C CA . CYS B 1 40 ? -5.043 -17.969 -5.891 1 92.56 40 CYS B CA 1
ATOM 2178 C C . CYS B 1 40 ? -5.207 -17.625 -7.367 1 92.56 40 CYS B C 1
ATOM 2180 O O . CYS B 1 40 ? -5.195 -16.453 -7.742 1 92.56 40 CYS B O 1
ATOM 2182 N N . LYS B 1 41 ? -5.445 -18.625 -8.125 1 90.75 41 LYS B N 1
ATOM 2183 C CA . LYS B 1 41 ? -5.648 -18.422 -9.555 1 90.75 41 LYS B CA 1
ATOM 2184 C C . LYS B 1 41 ? -7 -17.781 -9.828 1 90.75 41 LYS B C 1
ATOM 2186 O O . LYS B 1 41 ? -7.098 -16.859 -10.648 1 90.75 41 LYS B O 1
ATOM 2191 N N . THR B 1 42 ? -7.98 -18.281 -9.172 1 89.12 42 THR B N 1
ATOM 2192 C CA . THR B 1 42 ? -9.344 -17.844 -9.438 1 89.12 42 THR B CA 1
ATOM 2193 C C . THR B 1 42 ? -10.055 -17.453 -8.148 1 89.12 42 THR B C 1
ATOM 2195 O O . THR B 1 42 ? -9.562 -17.734 -7.055 1 89.12 42 THR B O 1
ATOM 2198 N N . TYR B 1 43 ? -11.203 -16.859 -8.297 1 87.69 43 TYR B N 1
ATOM 2199 C CA . TYR B 1 43 ? -11.984 -16.438 -7.148 1 87.69 43 TYR B CA 1
ATOM 2200 C C . TYR B 1 43 ? -12.57 -17.641 -6.41 1 87.69 43 TYR B C 1
ATOM 2202 O O . TYR B 1 43 ? -12.805 -17.578 -5.199 1 87.69 43 TYR B O 1
ATOM 2210 N N . ASP B 1 44 ? -12.836 -18.672 -7.109 1 87.44 44 ASP B N 1
ATOM 2211 C CA . ASP B 1 44 ? -13.312 -19.891 -6.461 1 87.44 44 ASP B CA 1
ATOM 2212 C C . ASP B 1 44 ? -12.328 -20.375 -5.406 1 87.44 44 ASP B C 1
ATOM 2214 O O . ASP B 1 44 ? -12.734 -20.938 -4.379 1 87.44 44 ASP B O 1
ATOM 2218 N N . GLY B 1 45 ? -11.062 -20.172 -5.676 1 88.44 45 GLY B N 1
ATOM 2219 C CA . GLY B 1 45 ? -10.062 -20.484 -4.664 1 88.44 45 GLY B CA 1
ATOM 2220 C C . GLY B 1 45 ? -10.227 -19.672 -3.393 1 88.44 45 GLY B C 1
ATOM 2221 O O . GLY B 1 45 ? -10.133 -20.219 -2.289 1 88.44 45 GLY B O 1
ATOM 2222 N N . ILE B 1 46 ? -10.539 -18.453 -3.525 1 89.44 46 ILE B N 1
ATOM 2223 C CA . ILE B 1 46 ? -10.719 -17.562 -2.381 1 89.44 46 ILE B CA 1
ATOM 2224 C C . ILE B 1 46 ? -11.938 -18 -1.574 1 89.44 46 ILE B C 1
ATOM 2226 O O . ILE B 1 46 ? -11.883 -18.078 -0.345 1 89.44 46 ILE B O 1
ATOM 2230 N N . LYS B 1 47 ? -12.938 -18.281 -2.271 1 86.94 47 LYS B N 1
ATOM 2231 C CA . LYS B 1 47 ? -14.172 -18.719 -1.618 1 86.94 47 LYS B CA 1
ATOM 2232 C C . LYS B 1 47 ? -13.945 -20 -0.81 1 86.94 47 LYS B C 1
ATOM 2234 O O . LYS B 1 47 ? -14.562 -20.188 0.24 1 86.94 47 LYS B O 1
ATOM 2239 N N . SER B 1 48 ? -13.172 -20.75 -1.353 1 88.62 48 SER B N 1
ATOM 2240 C CA . SER B 1 48 ? -12.906 -22.031 -0.703 1 88.62 48 SER B CA 1
ATOM 2241 C C . SER B 1 48 ? -12.023 -21.859 0.524 1 88.62 48 SER B C 1
ATOM 2243 O O . SER B 1 48 ? -12.047 -22.688 1.437 1 88.62 48 SER B O 1
ATOM 2245 N N . LEU B 1 49 ? -11.227 -20.875 0.561 1 89.12 49 LEU B N 1
ATOM 2246 C CA . LEU B 1 49 ? -10.305 -20.641 1.665 1 89.12 49 LEU B CA 1
ATOM 2247 C C . LEU B 1 49 ? -11.055 -20.266 2.938 1 89.12 49 LEU B C 1
ATOM 2249 O O . LEU B 1 49 ? -10.641 -20.641 4.039 1 89.12 49 LEU B O 1
ATOM 2253 N N . GLU B 1 50 ? -12.055 -19.547 2.752 1 88.44 50 GLU B N 1
ATOM 2254 C CA . GLU B 1 50 ? -12.836 -19.109 3.904 1 88.44 50 GLU B CA 1
ATOM 2255 C C . GLU B 1 50 ? -14.328 -19.141 3.605 1 88.44 50 GLU B C 1
ATOM 2257 O O . GLU B 1 50 ? -14.789 -18.547 2.637 1 88.44 50 GLU B O 1
ATOM 2262 N N . THR B 1 51 ? -14.961 -19.844 4.402 1 87.25 51 THR B N 1
ATOM 2263 C CA . THR B 1 51 ? -16.406 -19.953 4.285 1 87.25 51 THR B CA 1
ATOM 2264 C C . THR B 1 51 ? -17.094 -19.312 5.488 1 87.25 51 THR B C 1
ATOM 2266 O O . THR B 1 51 ? -16.469 -19.094 6.527 1 87.25 51 THR B O 1
ATOM 2269 N N . TYR B 1 52 ? -18.297 -18.969 5.27 1 83.81 52 TYR B N 1
ATOM 2270 C CA . TYR B 1 52 ? -19.047 -18.266 6.312 1 83.81 52 TYR B CA 1
ATOM 2271 C C . TYR B 1 52 ? -20.312 -19.016 6.672 1 83.81 52 TYR B C 1
ATOM 2273 O O . TYR B 1 52 ? -20.969 -19.594 5.801 1 83.81 52 TYR B O 1
ATOM 2281 N N . GLY B 1 53 ? -20.578 -18.969 8 1 80.38 53 GLY B N 1
ATOM 2282 C CA . GLY B 1 53 ? -21.812 -19.562 8.477 1 80.38 53 GLY B CA 1
ATOM 2283 C C . GLY B 1 53 ? -23.031 -18.672 8.234 1 80.38 53 GLY B C 1
ATOM 2284 O O . GLY B 1 53 ? -22.922 -17.625 7.598 1 80.38 53 GLY B O 1
ATOM 2285 N N . THR B 1 54 ? -24.125 -19.156 8.719 1 77.69 54 THR B N 1
ATOM 2286 C CA . THR B 1 54 ? -25.406 -18.516 8.5 1 77.69 54 THR B CA 1
ATOM 2287 C C . THR B 1 54 ? -25.438 -17.125 9.141 1 77.69 54 THR B C 1
ATOM 2289 O O . THR B 1 54 ? -26.125 -16.234 8.656 1 77.69 54 THR B O 1
ATOM 2292 N N . GLU B 1 55 ? -24.734 -16.953 10.164 1 75.38 55 GLU B N 1
ATOM 2293 C CA . GLU B 1 55 ? -24.75 -15.68 10.875 1 75.38 55 GLU B CA 1
ATOM 2294 C C . GLU B 1 55 ? -23.672 -14.734 10.336 1 75.38 55 GLU B C 1
ATOM 2296 O O . GLU B 1 55 ? -23.469 -13.648 10.875 1 75.38 55 GLU B O 1
ATOM 2301 N N . GLY B 1 56 ? -22.953 -15.211 9.305 1 75.94 56 GLY B N 1
ATOM 2302 C CA . GLY B 1 56 ? -21.953 -14.352 8.711 1 75.94 56 GLY B CA 1
ATOM 2303 C C . GLY B 1 56 ? -20.594 -14.492 9.367 1 75.94 56 GLY B C 1
ATOM 2304 O O . GLY B 1 56 ? -19.656 -13.766 9.031 1 75.94 56 GLY B O 1
ATOM 2305 N N . ASN B 1 57 ? -20.547 -15.398 10.297 1 81.12 57 ASN B N 1
ATOM 2306 C CA . ASN B 1 57 ? -19.25 -15.656 10.945 1 81.12 57 ASN B CA 1
ATOM 2307 C C . ASN B 1 57 ? -18.406 -16.641 10.141 1 81.12 57 ASN B C 1
ATOM 2309 O O . ASN B 1 57 ? -18.953 -17.516 9.461 1 81.12 57 ASN B O 1
ATOM 2313 N N . ILE B 1 58 ? -17.172 -16.484 10.25 1 87.19 58 ILE B N 1
ATOM 2314 C CA . ILE B 1 58 ? -16.25 -17.406 9.578 1 87.19 58 ILE B CA 1
ATOM 2315 C C . ILE B 1 58 ? -16.438 -18.812 10.125 1 87.19 58 ILE B C 1
ATOM 2317 O O . ILE B 1 58 ? -16.516 -19.016 11.344 1 87.19 58 ILE B O 1
ATOM 2321 N N . ASP B 1 59 ? -16.547 -19.766 9.305 1 89.06 59 ASP B N 1
ATOM 2322 C CA . ASP B 1 59 ? -16.594 -21.172 9.695 1 89.06 59 ASP B CA 1
ATOM 2323 C C . ASP B 1 59 ? -15.195 -21.703 9.984 1 89.06 59 ASP B C 1
ATOM 2325 O O . ASP B 1 59 ? -14.453 -22.047 9.062 1 89.06 59 ASP B O 1
ATOM 2329 N N . LYS B 1 60 ? -14.93 -21.922 11.211 1 87.25 60 LYS B N 1
ATOM 2330 C CA . LYS B 1 60 ? -13.578 -22.266 11.633 1 87.25 60 LYS B CA 1
ATOM 2331 C C . LYS B 1 60 ? -13.281 -23.75 11.367 1 87.25 60 LYS B C 1
ATOM 2333 O O . LYS B 1 60 ? -12.148 -24.188 11.508 1 87.25 60 LYS B O 1
ATOM 2338 N N . LYS B 1 61 ? -14.195 -24.438 10.859 1 86.94 61 LYS B N 1
ATOM 2339 C CA . LYS B 1 61 ? -14.023 -25.875 10.594 1 86.94 61 LYS B CA 1
ATOM 2340 C C . LYS B 1 61 ? -13.773 -26.125 9.109 1 86.94 61 LYS B C 1
ATOM 2342 O O . LYS B 1 61 ? -13.508 -27.266 8.703 1 86.94 61 LYS B O 1
ATOM 2347 N N . SER B 1 62 ? -13.883 -25.094 8.398 1 86.56 62 SER B N 1
ATOM 2348 C CA . SER B 1 62 ? -13.742 -25.266 6.953 1 86.56 62 SER B CA 1
ATOM 2349 C C . SER B 1 62 ? -12.609 -24.406 6.402 1 86.56 62 SER B C 1
ATOM 2351 O O . SER B 1 62 ? -12.07 -23.562 7.105 1 86.56 62 SER B O 1
ATOM 2353 N N . GLY B 1 63 ? -12.242 -24.766 5.129 1 85.88 63 GLY B N 1
ATOM 2354 C CA . GLY B 1 63 ? -11.227 -23.984 4.453 1 85.88 63 GLY B CA 1
ATOM 2355 C C . GLY B 1 63 ? -9.875 -24.016 5.141 1 85.88 63 GLY B C 1
ATOM 2356 O O . GLY B 1 63 ? -9.492 -25.047 5.699 1 85.88 63 GLY B O 1
ATOM 2357 N N . ILE B 1 64 ? -9.297 -22.891 5.113 1 82.94 64 ILE B N 1
ATOM 2358 C CA . ILE B 1 64 ? -7.938 -22.828 5.645 1 82.94 64 ILE B CA 1
ATOM 2359 C C . ILE B 1 64 ? -7.977 -22.906 7.168 1 82.94 64 ILE B C 1
ATOM 2361 O O . ILE B 1 64 ? -7.035 -23.391 7.797 1 82.94 64 ILE B O 1
ATOM 2365 N N . HIS B 1 65 ? -8.992 -22.375 7.707 1 83.44 65 HIS B N 1
ATOM 2366 C CA . HIS B 1 65 ? -9.148 -22.453 9.156 1 83.44 65 HIS B CA 1
ATOM 2367 C C . HIS B 1 65 ? -9.305 -23.891 9.617 1 83.44 65 HIS B C 1
ATOM 2369 O O . HIS B 1 65 ? -8.719 -24.297 10.625 1 83.44 65 HIS B O 1
ATOM 2375 N N . GLY B 1 66 ? -10.078 -24.578 8.938 1 82.19 66 GLY B N 1
ATOM 2376 C CA . GLY B 1 66 ? -10.234 -26 9.242 1 82.19 66 GLY B CA 1
ATOM 2377 C C . GLY B 1 66 ? -8.945 -26.781 9.086 1 82.19 66 GLY B C 1
ATOM 2378 O O . GLY B 1 66 ? -8.617 -27.625 9.93 1 82.19 66 GLY B O 1
ATOM 2379 N N . LEU B 1 67 ? -8.281 -26.484 7.984 1 76.5 67 LEU B N 1
ATOM 2380 C CA . LEU B 1 67 ? -7 -27.156 7.73 1 76.5 67 LEU B CA 1
ATOM 2381 C C . LEU B 1 67 ? -6.004 -26.844 8.844 1 76.5 67 LEU B C 1
ATOM 2383 O O . LEU B 1 67 ? -5.32 -27.75 9.328 1 76.5 67 LEU B O 1
ATOM 2387 N N . GLY B 1 68 ? -5.93 -25.625 9.18 1 75.06 68 GLY B N 1
ATOM 2388 C CA . GLY B 1 68 ? -5.059 -25.266 10.289 1 75.06 68 GLY B CA 1
ATOM 2389 C C . GLY B 1 68 ? -5.426 -25.953 11.586 1 75.06 68 GLY B C 1
ATOM 2390 O O . GLY B 1 68 ? -4.551 -26.438 12.305 1 75.06 68 GLY B O 1
ATOM 2391 N N . GLY B 1 69 ? -6.625 -25.938 11.875 1 74.25 69 GLY B N 1
ATOM 2392 C CA . GLY B 1 69 ? -7.094 -26.609 13.078 1 74.25 69 GLY B CA 1
ATOM 2393 C C . GLY B 1 69 ? -6.742 -28.094 13.109 1 74.25 69 GLY B C 1
ATOM 2394 O O . GLY B 1 69 ? -6.398 -28.625 14.164 1 74.25 69 GLY B O 1
ATOM 2395 N N . SER B 1 70 ? -6.84 -28.688 12.016 1 76.75 70 SER B N 1
ATOM 2396 C CA . SER B 1 70 ? -6.578 -30.125 11.938 1 76.75 70 SER B CA 1
ATOM 2397 C C . SER B 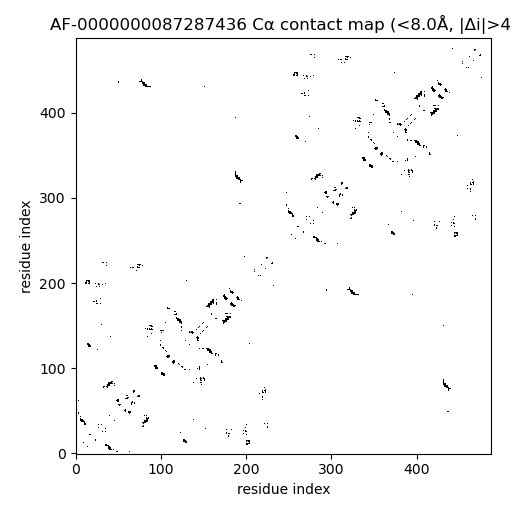1 70 ? -5.117 -30.438 12.258 1 76.75 70 SER B C 1
ATOM 2399 O O . SER B 1 70 ? -4.797 -31.531 12.719 1 76.75 70 SER B O 1
ATOM 2401 N N . ILE B 1 71 ? -4.258 -29.469 12.031 1 71.62 71 ILE B N 1
ATOM 2402 C CA . ILE B 1 71 ? -2.846 -29.719 12.305 1 71.62 71 ILE B CA 1
ATOM 2403 C C . ILE B 1 71 ? -2.426 -28.969 13.57 1 71.62 71 ILE B C 1
ATOM 2405 O O . ILE B 1 71 ? -1.232 -28.797 13.828 1 71.62 71 ILE B O 1
ATOM 2409 N N . GLY B 1 72 ? -3.438 -28.438 14.312 1 71.31 72 GLY B N 1
ATOM 2410 C CA . GLY B 1 72 ? -3.186 -27.797 15.594 1 71.31 72 GLY B CA 1
ATOM 2411 C C . GLY B 1 72 ? -2.699 -26.375 15.469 1 71.31 72 GLY B C 1
ATOM 2412 O O . GLY B 1 72 ? -2.07 -25.844 16.375 1 71.31 72 GLY B O 1
ATOM 2413 N N . LYS B 1 73 ? -2.812 -25.828 14.32 1 69.69 73 LYS B N 1
ATOM 2414 C CA . LYS B 1 73 ? -2.41 -24.453 14.086 1 69.69 73 LYS B CA 1
ATOM 2415 C C . LYS B 1 73 ? -3.619 -23.562 13.781 1 69.69 73 LYS B C 1
ATOM 2417 O O . LYS B 1 73 ? -4.148 -23.594 12.672 1 69.69 73 LYS B O 1
ATOM 2422 N N . ILE B 1 74 ? -4.012 -22.828 14.68 1 73.81 74 ILE B N 1
ATOM 2423 C CA . ILE B 1 74 ? -5.18 -21.969 14.531 1 73.81 74 ILE B CA 1
ATOM 2424 C C . ILE B 1 74 ? -4.766 -20.625 13.93 1 73.81 74 ILE B C 1
ATOM 2426 O O . ILE B 1 74 ? -3.805 -20 14.383 1 73.81 74 ILE B O 1
ATOM 2430 N N . LEU B 1 75 ? -5.438 -20.328 12.891 1 75.19 75 LEU B N 1
ATOM 2431 C CA . LEU B 1 75 ? -5.195 -19.047 12.234 1 75.19 75 LEU B CA 1
ATOM 2432 C C . LEU B 1 75 ? -5.969 -17.922 12.922 1 75.19 75 LEU B C 1
ATOM 2434 O O . LEU B 1 75 ? -7.188 -18.031 13.094 1 75.19 75 LEU B O 1
ATOM 2438 N N . HIS B 1 76 ? -5.16 -17.062 13.398 1 73.12 76 HIS B N 1
ATOM 2439 C CA . HIS B 1 76 ? -5.781 -15.891 14 1 73.12 76 HIS B CA 1
ATOM 2440 C C . HIS B 1 76 ? -5.457 -14.625 13.219 1 73.12 76 HIS B C 1
ATOM 2442 O O . HIS B 1 76 ? -4.367 -14.5 12.656 1 73.12 76 HIS B O 1
ATOM 2448 N N . GLY B 1 77 ? -6.434 -13.805 13.148 1 81.19 77 GLY B N 1
ATOM 2449 C CA . GLY B 1 77 ? -6.18 -12.492 12.57 1 81.19 77 GLY B CA 1
ATOM 2450 C C . GLY B 1 77 ? -6.391 -12.461 11.07 1 81.19 77 GLY B C 1
ATOM 2451 O O . GLY B 1 77 ? -7.012 -13.359 10.5 1 81.19 77 GLY B O 1
ATOM 2452 N N . ARG B 1 78 ? -5.918 -11.445 10.43 1 85.69 78 ARG B N 1
ATOM 2453 C CA . ARG B 1 78 ? -6.121 -11.188 9 1 85.69 78 ARG B CA 1
ATOM 2454 C C . ARG B 1 78 ? -4.992 -11.789 8.172 1 85.69 78 ARG B C 1
ATOM 2456 O O . ARG B 1 78 ? -3.857 -11.898 8.641 1 85.69 78 ARG B O 1
ATOM 2463 N N . PHE B 1 79 ? -5.32 -12.188 7.012 1 87 79 PHE B N 1
ATOM 2464 C CA . PHE B 1 79 ? -4.281 -12.539 6.047 1 87 79 PHE B CA 1
ATOM 2465 C C . PHE B 1 79 ? -4.695 -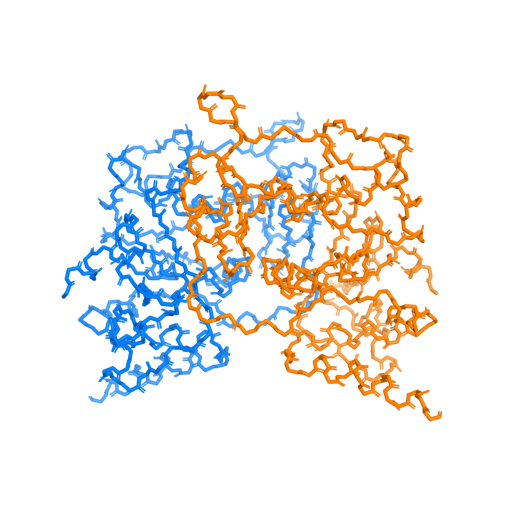12.125 4.637 1 87 79 PHE B C 1
ATOM 2467 O O . PHE B 1 79 ? -5.883 -11.992 4.348 1 87 79 PHE B O 1
ATOM 2474 N N . THR B 1 80 ? -3.701 -11.969 3.822 1 93.31 80 THR B N 1
ATOM 2475 C CA . THR B 1 80 ? -3.885 -11.422 2.48 1 93.31 80 THR B CA 1
ATOM 2476 C C . THR B 1 80 ? -3.951 -12.547 1.449 1 93.31 80 THR B C 1
ATOM 2478 O O . THR B 1 80 ? -3.174 -13.5 1.513 1 93.31 80 THR B O 1
ATOM 2481 N N . VAL B 1 81 ? -4.926 -12.398 0.538 1 94.38 81 VAL B N 1
ATOM 2482 C CA . VAL B 1 81 ? -5.031 -13.352 -0.561 1 94.38 81 VAL B CA 1
ATOM 2483 C C . VAL B 1 81 ? -5.156 -12.602 -1.886 1 94.38 81 VAL B C 1
ATOM 2485 O O . VAL B 1 81 ? -6.047 -11.766 -2.051 1 94.38 81 VAL B O 1
ATOM 2488 N N . PHE B 1 82 ? -4.258 -12.953 -2.797 1 96 82 PHE B N 1
ATOM 2489 C CA . PHE B 1 82 ? -4.32 -12.406 -4.148 1 96 82 PHE B CA 1
ATOM 2490 C C . PHE B 1 82 ? -5.125 -13.32 -5.062 1 96 82 PHE B C 1
ATOM 2492 O O . PHE B 1 82 ? -5.004 -14.547 -4.988 1 96 82 PHE B O 1
ATOM 2499 N N . CYS B 1 83 ? -5.922 -12.695 -5.836 1 93.88 83 CYS B N 1
ATOM 2500 C CA . CYS B 1 83 ? -6.676 -13.414 -6.859 1 93.88 83 CYS B CA 1
ATOM 2501 C C . CYS B 1 83 ? -6.234 -12.984 -8.258 1 93.88 83 CYS B C 1
ATOM 2503 O O . CYS B 1 83 ? -6.59 -11.898 -8.719 1 93.88 83 CYS B O 1
ATOM 2505 N N . LEU B 1 84 ? -5.535 -13.883 -8.961 1 93.69 84 LEU B N 1
ATOM 2506 C CA . LEU B 1 84 ? -4.93 -13.531 -10.242 1 93.69 84 LEU B CA 1
ATOM 2507 C C . LEU B 1 84 ? -5.992 -13.117 -11.258 1 93.69 84 LEU B C 1
ATOM 2509 O O . LEU B 1 84 ? -5.789 -12.188 -12.031 1 93.69 84 LEU B O 1
ATOM 2513 N N . GLU B 1 85 ? -7.051 -13.75 -11.227 1 88.31 85 GLU B N 1
ATOM 2514 C CA . GLU B 1 85 ? -8.094 -13.461 -12.211 1 88.31 85 GLU B CA 1
ATOM 2515 C C . GLU B 1 85 ? -8.703 -12.086 -11.984 1 88.31 85 GLU B C 1
ATOM 2517 O O . GLU B 1 85 ? -9.289 -11.5 -12.898 1 88.31 85 GLU B O 1
ATOM 2522 N N . ASN B 1 86 ? -8.586 -11.57 -10.742 1 86.38 86 ASN B N 1
ATOM 2523 C CA . ASN B 1 86 ? -9.18 -10.281 -10.398 1 86.38 86 ASN B CA 1
ATOM 2524 C C . ASN B 1 86 ? -8.18 -9.141 -10.547 1 86.38 86 ASN B C 1
ATOM 2526 O O . ASN B 1 86 ? -8.539 -7.969 -10.398 1 86.38 86 ASN B O 1
ATOM 2530 N N . ILE B 1 87 ? -6.98 -9.453 -10.852 1 93.25 87 ILE B N 1
ATOM 2531 C CA . ILE B 1 87 ? -5.949 -8.43 -10.992 1 93.25 87 ILE B CA 1
ATOM 2532 C C . ILE B 1 87 ? -5.98 -7.855 -12.406 1 93.25 87 ILE B C 1
ATOM 2534 O O . ILE B 1 87 ? -6.062 -8.602 -13.383 1 93.25 87 ILE B O 1
ATOM 2538 N N . ARG B 1 88 ? -6.035 -6.555 -12.469 1 90.88 88 ARG B N 1
ATOM 2539 C CA . ARG B 1 88 ? -5.855 -5.922 -13.773 1 90.88 88 ARG B CA 1
ATOM 2540 C C . ARG B 1 88 ? -4.438 -6.133 -14.289 1 90.88 88 ARG B C 1
ATOM 2542 O O . ARG B 1 88 ? -3.473 -5.668 -13.68 1 90.88 88 ARG B O 1
ATOM 2549 N N . PRO B 1 89 ? -4.32 -6.852 -15.352 1 94.94 89 PRO B N 1
ATOM 2550 C CA . PRO B 1 89 ? -2.969 -7.152 -15.828 1 94.94 89 PRO B CA 1
ATOM 2551 C C . PRO B 1 89 ? -2.295 -5.953 -16.484 1 94.94 89 PRO B C 1
ATOM 2553 O O . PRO B 1 89 ? -2.959 -4.953 -16.781 1 94.94 89 PRO B O 1
ATOM 2556 N N . PHE B 1 90 ? -1.005 -6.074 -16.688 1 96.94 90 PHE B N 1
ATOM 2557 C CA . PHE B 1 90 ? -0.245 -5.125 -17.484 1 96.94 90 PHE B CA 1
ATOM 2558 C C . PHE B 1 90 ? -0.791 -5.059 -18.906 1 96.94 90 PHE B C 1
ATOM 2560 O O . PHE B 1 90 ? -0.958 -6.09 -19.562 1 96.94 90 PHE B O 1
ATOM 2567 N N . SER B 1 91 ? -1.008 -3.85 -19.312 1 95.44 91 SER B N 1
ATOM 2568 C CA . SER B 1 91 ? -1.66 -3.68 -20.594 1 95.44 91 SER B CA 1
ATOM 2569 C C . SER B 1 91 ? -0.636 -3.512 -21.719 1 95.44 91 SER B C 1
ATOM 2571 O O . SER B 1 91 ? -0.995 -3.486 -22.891 1 95.44 91 SER B O 1
ATOM 2573 N N . GLY B 1 92 ? 0.625 -3.436 -21.406 1 95.81 92 GLY B N 1
ATOM 2574 C CA . GLY B 1 92 ? 1.658 -3.234 -22.406 1 95.81 92 GLY B CA 1
ATOM 2575 C C . GLY B 1 92 ? 2.18 -4.531 -23 1 95.81 92 GLY B C 1
ATOM 2576 O O . GLY B 1 92 ? 1.565 -5.586 -22.828 1 95.81 92 GLY B O 1
ATOM 2577 N N . GLU B 1 93 ? 3.289 -4.445 -23.703 1 95.5 93 GLU B N 1
ATOM 2578 C CA . GLU B 1 93 ? 3.881 -5.594 -24.375 1 95.5 93 GLU B CA 1
ATOM 2579 C C . GLU B 1 93 ? 4.883 -6.312 -23.484 1 95.5 93 GLU B C 1
ATOM 2581 O O . GLU B 1 93 ? 5.449 -5.707 -22.562 1 95.5 93 GLU B O 1
ATOM 2586 N N . VAL B 1 94 ? 5.02 -7.59 -23.797 1 95.56 94 VAL B N 1
ATOM 2587 C CA . VAL B 1 94 ? 6 -8.406 -23.078 1 95.56 94 VAL B CA 1
ATOM 2588 C C . VAL B 1 94 ? 6.98 -9.016 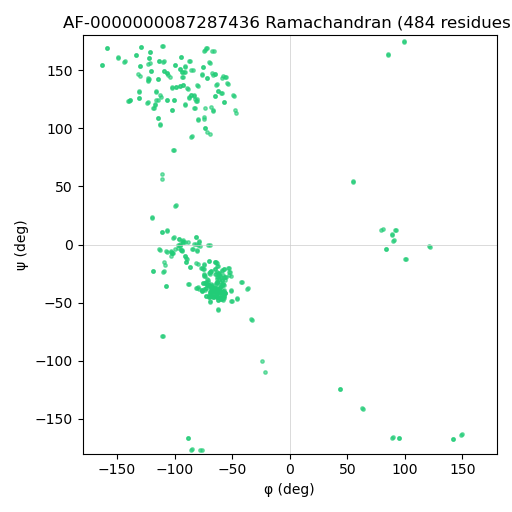-24.078 1 95.56 94 VAL B C 1
ATOM 2590 O O . VAL B 1 94 ? 6.676 -9.133 -25.266 1 95.56 94 VAL B O 1
ATOM 2593 N N . VAL B 1 95 ? 8.133 -9.328 -23.578 1 94 95 VAL B N 1
ATOM 2594 C CA . VAL B 1 95 ? 9.102 -10.047 -24.391 1 94 95 VAL B CA 1
ATOM 2595 C C . VAL B 1 95 ? 8.672 -11.508 -24.547 1 94 95 VAL B C 1
ATOM 2597 O O . VAL B 1 95 ? 8.922 -12.328 -23.672 1 94 95 VAL B O 1
ATOM 2600 N N . ILE B 1 96 ? 8.086 -11.906 -25.609 1 85.06 96 ILE B N 1
ATOM 2601 C CA . ILE B 1 96 ? 7.383 -13.172 -25.812 1 85.06 96 ILE B CA 1
ATOM 2602 C C . ILE B 1 96 ? 8.391 -14.305 -25.969 1 85.06 96 ILE B C 1
ATOM 2604 O O . ILE B 1 96 ? 8.148 -15.43 -25.531 1 85.06 96 ILE B O 1
ATOM 2608 N N . ASP B 1 97 ? 9.531 -14.055 -26.547 1 88.19 97 ASP B N 1
ATOM 2609 C CA . ASP B 1 97 ? 10.492 -15.117 -26.828 1 88.19 97 ASP B CA 1
ATOM 2610 C C . ASP B 1 97 ? 11.273 -15.492 -25.578 1 88.19 97 ASP B C 1
ATOM 2612 O O . ASP B 1 97 ? 12.086 -16.422 -25.594 1 88.19 97 ASP B O 1
ATOM 2616 N N . ASP B 1 98 ? 10.984 -14.945 -24.547 1 91.38 98 ASP B N 1
ATOM 2617 C CA . ASP B 1 98 ? 11.641 -15.242 -23.266 1 91.38 98 ASP B CA 1
ATOM 2618 C C . ASP B 1 98 ? 10.641 -15.836 -22.281 1 91.38 98 ASP B C 1
ATOM 2620 O O . ASP B 1 98 ? 9.609 -15.234 -21.984 1 91.38 98 ASP B O 1
ATOM 2624 N N . PRO B 1 99 ? 10.961 -16.969 -21.781 1 91.44 99 PRO B N 1
ATOM 2625 C CA . PRO B 1 99 ? 10.023 -17.609 -20.859 1 91.44 99 PRO B CA 1
ATOM 2626 C C . PRO B 1 99 ? 9.719 -16.734 -19.641 1 91.44 99 PRO B C 1
ATOM 2628 O O . PRO B 1 99 ? 8.672 -16.891 -19.016 1 91.44 99 PRO B O 1
ATOM 2631 N N . GLN B 1 100 ? 10.562 -15.852 -19.328 1 94.94 100 GLN B N 1
ATOM 2632 C CA . GLN B 1 100 ? 10.375 -14.969 -18.188 1 94.94 100 GLN B CA 1
ATOM 2633 C C . GLN B 1 100 ? 9.359 -13.875 -18.5 1 94.94 100 GLN B C 1
ATOM 2635 O O . GLN B 1 100 ? 8.844 -13.219 -17.594 1 94.94 100 GLN B O 1
ATOM 2640 N N . ARG B 1 101 ? 9.109 -13.609 -19.75 1 94.81 101 ARG B N 1
ATOM 2641 C CA . ARG B 1 101 ? 8.102 -12.664 -20.219 1 94.81 101 ARG B CA 1
ATOM 2642 C C . ARG B 1 101 ? 8.328 -11.281 -19.594 1 94.81 101 ARG B C 1
ATOM 2644 O O . ARG B 1 101 ? 7.391 -10.672 -19.078 1 94.81 101 ARG B O 1
ATOM 2651 N N . TYR B 1 102 ? 9.438 -10.742 -19.719 1 97.56 102 TYR B N 1
ATOM 2652 C CA . TYR B 1 102 ? 9.758 -9.414 -19.203 1 97.56 102 TYR B CA 1
ATOM 2653 C C . TYR B 1 102 ? 8.844 -8.359 -19.797 1 97.56 102 TYR B C 1
ATOM 2655 O O . TYR B 1 102 ? 8.484 -8.438 -20.984 1 97.56 102 TYR B O 1
ATOM 2663 N N . LEU B 1 103 ? 8.492 -7.391 -18.984 1 98.12 103 LEU B N 1
ATOM 2664 C CA . LEU B 1 103 ? 7.641 -6.301 -19.453 1 98.12 103 LEU B CA 1
ATOM 2665 C C . LEU B 1 103 ? 8.445 -5.277 -20.234 1 98.12 103 LEU B C 1
ATOM 2667 O O . LEU B 1 103 ? 9.578 -4.949 -19.859 1 98.12 103 LEU B O 1
ATOM 2671 N N . MET B 1 104 ? 7.875 -4.867 -21.312 1 97.88 104 MET B N 1
ATOM 2672 C CA . MET B 1 104 ? 8.5 -3.793 -22.078 1 97.88 104 MET B CA 1
ATOM 2673 C C . MET B 1 104 ? 8.086 -2.428 -21.531 1 97.88 104 MET B C 1
ATOM 2675 O O . MET B 1 104 ? 7.102 -1.849 -21.984 1 97.88 104 MET B O 1
ATOM 2679 N N . LEU B 1 105 ? 8.922 -1.949 -20.656 1 97.44 105 LEU B N 1
ATOM 2680 C CA . LEU B 1 105 ? 8.648 -0.676 -19.984 1 97.44 105 LEU B CA 1
ATOM 2681 C C . LEU B 1 105 ? 9.547 0.425 -20.547 1 97.44 105 LEU B C 1
ATOM 2683 O O . LEU B 1 105 ? 10.719 0.18 -20.859 1 97.44 105 LEU B O 1
ATOM 2687 N N . ARG B 1 106 ? 8.961 1.592 -20.578 1 95.62 106 ARG B N 1
ATOM 2688 C CA . ARG B 1 106 ? 9.742 2.73 -21.047 1 95.62 106 ARG B CA 1
ATOM 2689 C C . ARG B 1 106 ? 10.609 3.297 -19.922 1 95.62 106 ARG B C 1
ATOM 2691 O O . ARG B 1 106 ? 10.094 3.666 -18.859 1 95.62 106 ARG B O 1
ATOM 2698 N N . LYS B 1 107 ? 11.844 3.373 -20.188 1 96.81 107 LYS B N 1
ATOM 2699 C CA . LYS B 1 107 ? 12.758 3.957 -19.203 1 96.81 107 LYS B CA 1
ATOM 2700 C C . LYS B 1 107 ? 12.492 5.449 -19.031 1 96.81 107 LYS B C 1
ATOM 2702 O O . LYS B 1 107 ? 12.094 6.133 -19.969 1 96.81 107 LYS B O 1
ATOM 2707 N N . PRO B 1 108 ? 12.734 5.875 -17.781 1 96.62 108 PRO B N 1
ATOM 2708 C CA . PRO B 1 108 ? 12.672 7.332 -17.625 1 96.62 108 PRO B CA 1
ATOM 2709 C C . PRO B 1 108 ? 13.766 8.062 -18.406 1 96.62 108 PRO B C 1
ATOM 2711 O O . PRO B 1 108 ? 14.891 7.57 -18.5 1 96.62 108 PRO B O 1
ATOM 2714 N N . ARG B 1 109 ? 13.383 9.227 -18.859 1 95.25 109 ARG B N 1
ATOM 2715 C CA . ARG B 1 109 ? 14.328 9.969 -19.688 1 95.25 109 ARG B CA 1
ATOM 2716 C C . ARG B 1 109 ? 14.461 11.414 -19.203 1 95.25 109 ARG B C 1
ATOM 2718 O O . ARG B 1 109 ? 13.461 12.086 -18.953 1 95.25 109 ARG B O 1
ATOM 2725 N N . LEU B 1 110 ? 15.648 11.789 -19.094 1 94.19 110 LEU B N 1
ATOM 2726 C CA . LEU B 1 110 ? 15.969 13.195 -18.906 1 94.19 110 LEU B CA 1
ATOM 2727 C C . LEU B 1 110 ? 15.742 13.984 -20.188 1 94.19 110 LEU B C 1
ATOM 2729 O O . LEU B 1 110 ? 15.523 13.398 -21.25 1 94.19 110 LEU B O 1
ATOM 2733 N N . PRO B 1 111 ? 15.797 15.297 -20.047 1 91.56 111 PRO B N 1
ATOM 2734 C CA . PRO B 1 111 ? 15.609 16.109 -21.25 1 91.56 111 PRO B CA 1
ATOM 2735 C C . PRO B 1 111 ? 16.625 15.773 -22.344 1 91.56 111 PRO B C 1
ATOM 2737 O O . PRO B 1 111 ? 16.344 15.914 -23.531 1 91.56 111 PRO B O 1
ATOM 2740 N N . ASN B 1 112 ? 17.766 15.32 -22.031 1 92.94 112 ASN B N 1
ATOM 2741 C CA . ASN B 1 112 ? 18.812 14.984 -23 1 92.94 112 ASN B CA 1
ATOM 2742 C C . ASN B 1 112 ? 18.625 13.586 -23.562 1 92.94 112 ASN B C 1
ATOM 2744 O O . ASN B 1 112 ? 19.438 13.117 -24.359 1 92.94 112 ASN B O 1
ATOM 2748 N N . GLY B 1 113 ? 17.672 12.883 -23.094 1 93.12 113 GLY B N 1
ATOM 2749 C CA . GLY B 1 113 ? 17.344 11.578 -23.625 1 93.12 113 GLY B CA 1
ATOM 2750 C C . GLY B 1 113 ? 17.891 10.43 -22.812 1 93.12 113 GLY B C 1
ATOM 2751 O O . GLY B 1 113 ? 17.484 9.281 -22.984 1 93.12 113 GLY B O 1
ATOM 2752 N N . GLU B 1 114 ? 18.75 10.758 -21.938 1 95.38 114 GLU B N 1
ATOM 2753 C CA . GLU B 1 114 ? 19.359 9.719 -21.109 1 95.38 114 GLU B CA 1
ATOM 2754 C C . GLU B 1 114 ? 18.531 9.422 -19.875 1 95.38 114 GLU B C 1
ATOM 2756 O O . GLU B 1 114 ? 17.703 10.25 -19.453 1 95.38 114 GLU B O 1
ATOM 2761 N N . SER B 1 115 ? 18.75 8.242 -19.344 1 97 115 SER B N 1
ATOM 2762 C CA . SER B 1 115 ? 18.109 7.922 -18.078 1 97 115 SER B CA 1
ATOM 2763 C C . SER B 1 115 ? 18.797 8.641 -16.922 1 97 115 SER B C 1
ATOM 2765 O O . SER B 1 115 ? 19.969 8.977 -17 1 97 115 SER B O 1
ATOM 2767 N N . PRO B 1 116 ? 18.031 8.867 -15.922 1 97.31 116 PRO B N 1
ATOM 2768 C CA . PRO B 1 116 ? 18.656 9.469 -14.75 1 97.31 116 PRO B CA 1
ATOM 2769 C C . PRO B 1 116 ? 19.844 8.656 -14.242 1 97.31 116 PRO B C 1
ATOM 2771 O O . PRO B 1 116 ? 19.828 7.426 -14.297 1 97.31 116 PRO B O 1
ATOM 2774 N N . PRO B 1 117 ? 20.859 9.383 -13.75 1 96.94 117 PRO B N 1
ATOM 2775 C CA . PRO B 1 117 ? 22.031 8.672 -13.203 1 96.94 117 PRO B CA 1
ATOM 2776 C C . PRO B 1 117 ? 21.656 7.66 -12.125 1 96.94 117 PRO B C 1
ATOM 2778 O O . PRO B 1 117 ? 20.781 7.93 -11.297 1 96.94 117 PRO B O 1
ATOM 2781 N N . GLY B 1 118 ? 22.328 6.488 -12.203 1 97.94 118 GLY B N 1
ATOM 2782 C CA . GLY B 1 118 ? 22.141 5.477 -11.172 1 97.94 118 GLY B CA 1
ATOM 2783 C C . GLY B 1 118 ? 20.922 4.602 -11.414 1 97.94 118 GLY B C 1
ATOM 2784 O O . GLY B 1 118 ? 20.672 3.654 -10.664 1 97.94 118 GLY B O 1
ATOM 2785 N N . PHE B 1 119 ? 20.188 4.93 -12.445 1 98.56 119 PHE B N 1
ATOM 2786 C CA . PHE B 1 119 ? 19.016 4.113 -12.766 1 98.56 119 PHE B CA 1
ATOM 2787 C C . PHE B 1 119 ? 19.438 2.705 -13.172 1 98.56 119 PHE B C 1
ATOM 2789 O O . PHE B 1 119 ? 20.25 2.529 -14.086 1 98.56 119 PHE B O 1
ATOM 2796 N N . LEU B 1 120 ? 18.875 1.674 -12.547 1 98.19 120 LEU B N 1
ATOM 2797 C CA . LEU B 1 120 ? 19.281 0.296 -12.789 1 98.19 120 LEU B CA 1
ATOM 2798 C C . LEU B 1 120 ? 18.203 -0.473 -13.539 1 98.19 120 LEU B C 1
ATOM 2800 O O . LEU B 1 120 ? 18.484 -1.508 -14.148 1 98.19 120 LEU B O 1
ATOM 2804 N N . GLY B 1 121 ? 16.938 -0.013 -13.445 1 98.12 121 GLY B N 1
ATOM 2805 C CA . GLY B 1 121 ? 15.836 -0.698 -14.102 1 98.12 121 GLY B CA 1
ATOM 2806 C C . GLY B 1 121 ? 14.562 -0.701 -13.281 1 98.12 121 GLY B C 1
ATOM 2807 O O . GLY B 1 121 ? 14.414 0.101 -12.359 1 98.12 121 GLY B O 1
ATOM 2808 N N . PHE B 1 122 ? 13.641 -1.506 -13.695 1 98.56 122 PHE B N 1
ATOM 2809 C CA . PHE B 1 122 ? 12.367 -1.66 -13.008 1 98.56 122 PHE B CA 1
ATOM 2810 C C . PHE B 1 122 ? 12.344 -2.947 -12.188 1 98.56 122 PHE B C 1
ATOM 2812 O O . PHE B 1 122 ? 12.695 -4.016 -12.695 1 98.56 122 PHE B O 1
ATOM 2819 N N . ALA B 1 123 ? 11.867 -2.846 -10.969 1 98.31 123 ALA B N 1
ATOM 2820 C CA . ALA B 1 123 ? 11.883 -3.961 -10.023 1 98.31 123 ALA B CA 1
ATOM 2821 C C . ALA B 1 123 ? 11.156 -5.172 -10.586 1 98.31 123 ALA B C 1
ATOM 2823 O O . ALA B 1 123 ? 11.617 -6.309 -10.453 1 98.31 123 ALA B O 1
ATOM 2824 N N . VAL B 1 124 ? 10.062 -4.945 -11.234 1 98.19 124 VAL B N 1
ATOM 2825 C CA . VAL B 1 124 ? 9.203 -6.02 -11.719 1 98.19 124 VAL B CA 1
ATOM 2826 C C . VAL B 1 124 ? 9.992 -6.918 -12.672 1 98.19 124 VAL B C 1
ATOM 2828 O O . VAL B 1 124 ? 9.766 -8.125 -12.727 1 98.19 124 VAL B O 1
ATOM 2831 N N . ASN B 1 125 ? 10.93 -6.383 -13.352 1 98 125 ASN B N 1
ATOM 2832 C CA . ASN B 1 125 ? 11.719 -7.129 -14.328 1 98 125 ASN B CA 1
ATOM 2833 C C . ASN B 1 125 ? 13 -7.684 -13.703 1 98 125 ASN B C 1
ATOM 2835 O O . ASN B 1 125 ? 13.789 -8.344 -14.383 1 98 125 ASN B O 1
ATOM 2839 N N . MET B 1 126 ? 13.172 -7.492 -12.469 1 97 126 MET B N 1
ATOM 2840 C CA . MET B 1 126 ? 14.359 -7.996 -11.797 1 97 126 MET B CA 1
ATOM 2841 C C . MET B 1 126 ? 14.047 -9.273 -11.016 1 97 126 MET B C 1
ATOM 2843 O O . MET B 1 126 ? 14.953 -9.914 -10.477 1 97 126 MET B O 1
ATOM 2847 N N . ILE B 1 127 ? 12.797 -9.562 -10.992 1 95.69 127 ILE B N 1
ATOM 2848 C CA . ILE B 1 127 ? 12.352 -10.781 -10.336 1 95.69 127 ILE B CA 1
ATOM 2849 C C . ILE B 1 127 ? 12.492 -11.969 -11.297 1 95.69 127 ILE B C 1
ATOM 2851 O O . ILE B 1 127 ? 12 -11.922 -12.422 1 95.69 127 ILE B O 1
ATOM 2855 N N . LEU B 1 128 ? 13.141 -12.992 -10.828 1 94.62 128 LEU B N 1
ATOM 2856 C CA . LEU B 1 128 ? 13.25 -14.242 -11.586 1 94.62 128 LEU B CA 1
ATOM 2857 C C . LEU B 1 128 ? 12.258 -15.281 -11.062 1 94.62 128 LEU B C 1
ATOM 2859 O O . LEU B 1 128 ? 12.266 -15.594 -9.867 1 94.62 128 LEU B O 1
ATOM 2863 N N . MET B 1 129 ? 11.469 -15.742 -11.992 1 92 129 MET B N 1
ATOM 2864 C CA . MET B 1 129 ? 10.508 -16.781 -11.609 1 92 129 MET B CA 1
ATOM 2865 C C . MET B 1 129 ? 11.07 -18.172 -11.867 1 92 129 MET B C 1
ATOM 2867 O O . MET B 1 129 ? 11.773 -18.391 -12.852 1 92 129 MET B O 1
ATOM 2871 N N . ASP B 1 130 ? 10.672 -18.953 -10.969 1 82.62 130 ASP B N 1
ATOM 2872 C CA . ASP B 1 130 ? 11.055 -20.344 -11.172 1 82.62 130 ASP B CA 1
ATOM 2873 C C . ASP B 1 130 ? 10.305 -20.953 -12.359 1 82.62 130 ASP B C 1
ATOM 2875 O O . ASP B 1 130 ? 9.18 -20.531 -12.664 1 82.62 130 ASP B O 1
ATOM 2879 N N . GLN B 1 131 ? 10.945 -21.969 -12.867 1 85.88 131 GLN B N 1
ATOM 2880 C CA . GLN B 1 131 ? 10.406 -22.641 -14.047 1 85.88 131 GLN B CA 1
ATOM 2881 C C . GLN B 1 131 ? 8.992 -23.156 -13.789 1 85.88 131 GLN B C 1
ATOM 2883 O O . GLN B 1 131 ? 8.148 -23.141 -14.68 1 85.88 131 GLN B O 1
ATOM 2888 N N . ALA B 1 132 ? 8.711 -23.562 -12.656 1 84.69 132 ALA B N 1
ATOM 2889 C CA . ALA B 1 132 ? 7.434 -24.156 -12.281 1 84.69 132 ALA B CA 1
ATOM 2890 C C . ALA B 1 132 ? 6.289 -23.156 -12.453 1 84.69 132 ALA B C 1
ATOM 2892 O O . ALA B 1 132 ? 5.129 -23.562 -12.594 1 84.69 132 ALA B O 1
ATOM 2893 N N . TYR B 1 133 ? 6.617 -21.906 -12.516 1 88.44 133 TYR B N 1
ATOM 2894 C CA . TYR B 1 133 ? 5.559 -20.906 -12.5 1 88.44 133 TYR B CA 1
ATOM 2895 C C . TYR B 1 133 ? 5.484 -20.172 -13.836 1 88.44 133 TYR B C 1
ATOM 2897 O O . TYR B 1 133 ? 4.578 -19.375 -14.062 1 88.44 133 TYR B O 1
ATOM 2905 N N . LEU B 1 134 ? 6.395 -20.5 -14.711 1 90.19 134 LEU B N 1
ATOM 2906 C CA . LEU B 1 134 ? 6.488 -19.781 -15.969 1 90.19 134 LEU B CA 1
ATOM 2907 C C . LEU B 1 134 ? 5.297 -20.094 -16.875 1 90.19 134 LEU B C 1
ATOM 2909 O O . LEU B 1 134 ? 4.914 -19.266 -17.703 1 90.19 134 LEU B O 1
ATOM 2913 N N . SER B 1 135 ? 4.762 -21.219 -16.625 1 87.31 135 SER B N 1
ATOM 2914 C CA . SER B 1 135 ? 3.654 -21.641 -17.484 1 87.31 135 SER B CA 1
ATOM 2915 C C . SER B 1 135 ? 2.309 -21.281 -16.859 1 87.31 135 SER B C 1
ATOM 2917 O O . SER B 1 135 ? 1.257 -21.578 -17.422 1 87.31 135 SER B O 1
ATOM 2919 N N . CYS B 1 136 ? 2.314 -20.703 -15.711 1 87.81 136 CYS B N 1
ATOM 2920 C CA . CYS B 1 136 ? 1.073 -20.297 -15.055 1 87.81 136 CYS B CA 1
ATOM 2921 C C . CYS B 1 136 ? 0.478 -19.062 -15.719 1 87.81 136 CYS B C 1
ATOM 2923 O O . CYS B 1 136 ? 1.018 -17.969 -15.594 1 87.81 136 CYS B O 1
ATOM 2925 N N . LEU B 1 137 ? -0.617 -19.281 -16.422 1 89 137 LEU B N 1
ATOM 2926 C CA . LEU B 1 137 ? -1.306 -18.203 -17.109 1 89 137 LEU B CA 1
ATOM 2927 C C . LEU B 1 137 ? -2.754 -18.094 -16.641 1 89 137 LEU B C 1
ATOM 2929 O O . LEU B 1 137 ? -3.379 -19.094 -16.312 1 89 137 LEU B O 1
ATOM 2933 N N . THR B 1 138 ? -3.184 -16.875 -16.547 1 88.69 138 THR B N 1
ATOM 2934 C CA . THR B 1 138 ? -4.613 -16.672 -16.344 1 88.69 138 THR B CA 1
ATOM 2935 C C . THR B 1 138 ? -5.414 -17.125 -17.547 1 88.69 138 THR B C 1
ATOM 2937 O O . THR B 1 138 ? -4.848 -17.375 -18.625 1 88.69 138 THR B O 1
ATOM 2940 N N . PRO B 1 139 ? -6.711 -17.219 -17.312 1 83.75 139 PRO B N 1
ATOM 2941 C CA . PRO B 1 139 ? -7.543 -17.578 -18.469 1 83.75 139 PRO B CA 1
ATOM 2942 C C . PRO B 1 139 ? -7.387 -16.625 -19.641 1 83.75 139 PRO B C 1
ATOM 2944 O O . PRO B 1 139 ? -7.602 -17 -20.797 1 83.75 139 PRO B O 1
ATOM 2947 N N . HIS B 1 140 ? -6.934 -15.469 -19.375 1 87 140 HIS B N 1
ATOM 2948 C CA . HIS B 1 140 ? -6.789 -14.469 -20.422 1 87 140 HIS B CA 1
ATOM 2949 C C . HIS B 1 140 ? -5.363 -14.438 -20.969 1 87 140 HIS B C 1
ATOM 2951 O O . HIS B 1 140 ? -5.016 -13.562 -21.766 1 87 140 HIS B O 1
ATOM 2957 N N . GLY B 1 141 ? -4.531 -15.344 -20.5 1 88.88 141 GLY B N 1
ATOM 2958 C CA . GLY B 1 141 ? -3.223 -15.547 -21.109 1 88.88 141 GLY B CA 1
ATOM 2959 C C . GLY B 1 141 ? -2.133 -14.719 -20.453 1 88.88 141 GLY B C 1
ATOM 2960 O O . GLY B 1 141 ? -1.031 -14.594 -21 1 88.88 141 GLY B O 1
ATOM 2961 N N . HIS B 1 142 ? -2.412 -14.172 -19.359 1 93.12 142 HIS B N 1
ATOM 2962 C CA . HIS B 1 142 ? -1.417 -13.352 -18.688 1 93.12 142 HIS B CA 1
ATOM 2963 C C . HIS B 1 142 ? -0.661 -14.156 -17.641 1 93.12 142 HIS B C 1
ATOM 2965 O O . HIS B 1 142 ? -1.265 -14.93 -16.891 1 93.12 142 HIS B O 1
ATOM 2971 N N . GLY B 1 143 ? 0.662 -13.953 -17.625 1 93.88 143 GLY B N 1
ATOM 2972 C CA . GLY B 1 143 ? 1.496 -14.641 -16.656 1 93.88 143 GLY B CA 1
ATOM 2973 C C . GLY B 1 143 ? 1.584 -13.906 -15.328 1 93.88 143 GLY B C 1
ATOM 2974 O O . GLY B 1 143 ? 0.96 -12.859 -15.141 1 93.88 143 GLY B O 1
ATOM 2975 N N . LEU B 1 144 ? 2.389 -14.453 -14.43 1 95.81 144 LEU B N 1
ATOM 2976 C CA . LEU B 1 144 ? 2.553 -13.922 -13.078 1 95.81 144 LEU B CA 1
ATOM 2977 C C . LEU B 1 144 ? 3.18 -12.531 -13.109 1 95.81 144 LEU B C 1
ATOM 2979 O O . LEU B 1 144 ? 2.812 -11.664 -12.312 1 95.81 144 LEU B O 1
ATOM 2983 N N . ARG B 1 145 ? 4.102 -12.336 -13.992 1 97.19 145 ARG B N 1
ATOM 2984 C CA . ARG B 1 145 ? 4.754 -11.031 -14.055 1 97.19 145 ARG B CA 1
ATOM 2985 C C . ARG B 1 145 ? 3.768 -9.953 -14.484 1 97.19 145 ARG B C 1
ATOM 2987 O O . ARG B 1 145 ? 3.742 -8.867 -13.898 1 97.19 145 ARG B O 1
ATOM 2994 N N . GLU B 1 146 ? 2.9 -10.25 -15.406 1 96.88 146 GLU B N 1
ATOM 2995 C CA . GLU B 1 146 ? 1.942 -9.297 -15.953 1 96.88 146 GLU B CA 1
ATOM 2996 C C . GLU B 1 146 ? 0.805 -9.031 -14.969 1 96.88 146 GLU B C 1
ATOM 2998 O O . GLU B 1 146 ? 0.057 -8.062 -15.117 1 96.88 146 GLU B O 1
ATOM 3003 N N . THR B 1 147 ? 0.613 -9.914 -14.07 1 96.25 147 THR B N 1
ATOM 3004 C CA . THR B 1 147 ? -0.5 -9.789 -13.133 1 96.25 147 THR B CA 1
ATOM 3005 C C . THR B 1 147 ? 0.006 -9.5 -11.727 1 96.25 147 THR B C 1
ATOM 3007 O O . THR B 1 147 ? 0.242 -8.336 -11.375 1 96.25 147 THR B O 1
ATOM 3010 N N . LEU B 1 148 ? 0.474 -10.539 -11.031 1 97.12 148 LEU B N 1
ATOM 3011 C CA . LEU B 1 148 ? 0.82 -10.422 -9.617 1 97.12 148 LEU B CA 1
ATOM 3012 C C . LEU B 1 148 ? 1.956 -9.43 -9.414 1 97.12 148 LEU B C 1
ATOM 3014 O O . LEU B 1 148 ? 1.798 -8.438 -8.695 1 97.12 148 LEU B O 1
ATOM 3018 N N . PHE B 1 149 ? 3.066 -9.641 -10.078 1 97.56 149 PHE B N 1
ATOM 3019 C CA . PHE B 1 149 ? 4.234 -8.812 -9.789 1 97.56 149 PHE B CA 1
ATOM 3020 C C . PHE B 1 149 ? 4.035 -7.395 -10.305 1 97.56 149 PHE B C 1
ATOM 3022 O O . PHE B 1 149 ? 4.508 -6.434 -9.688 1 97.56 149 PHE B O 1
ATOM 3029 N N . TYR B 1 150 ? 3.361 -7.301 -11.398 1 97.88 150 TYR B N 1
ATOM 3030 C CA . TYR B 1 150 ? 3.064 -5.949 -11.859 1 97.88 150 TYR B CA 1
ATOM 3031 C C . TYR B 1 150 ? 2.146 -5.227 -10.883 1 97.88 150 TYR B C 1
ATOM 3033 O O . TYR B 1 150 ? 2.299 -4.023 -10.648 1 97.88 150 TYR B O 1
ATOM 3041 N N . SER B 1 151 ? 1.199 -5.898 -10.375 1 96.81 151 SER B N 1
ATOM 3042 C CA . SER B 1 151 ? 0.303 -5.273 -9.414 1 96.81 151 SER B CA 1
ATOM 3043 C C . SER B 1 151 ? 1.054 -4.848 -8.156 1 96.81 151 SER B C 1
ATOM 3045 O O . SER B 1 151 ? 0.685 -3.867 -7.504 1 96.81 151 SER B O 1
ATOM 3047 N N . LEU B 1 152 ? 2.096 -5.488 -7.82 1 97.25 152 LEU B N 1
ATOM 3048 C CA . LEU B 1 152 ? 2.85 -5.246 -6.594 1 97.25 152 LEU B CA 1
ATOM 3049 C C . LEU B 1 152 ? 3.906 -4.168 -6.805 1 97.25 152 LEU B C 1
ATOM 3051 O O . LEU B 1 152 ? 4.148 -3.346 -5.922 1 97.25 152 LEU B O 1
ATOM 3055 N N . PHE B 1 153 ? 4.461 -4.148 -8.016 1 97.75 153 PHE B N 1
ATOM 3056 C CA . PHE B 1 153 ? 5.625 -3.287 -8.195 1 97.75 153 PHE B CA 1
ATOM 3057 C C . PHE B 1 153 ? 5.348 -2.215 -9.242 1 97.75 153 PHE B C 1
ATOM 3059 O O . PHE B 1 153 ? 6.062 -1.213 -9.312 1 97.75 153 PHE B O 1
ATOM 3066 N N . SER B 1 154 ? 4.406 -2.467 -10.102 1 97.12 154 SER B N 1
ATOM 3067 C CA . SER B 1 154 ? 4.109 -1.547 -11.195 1 97.12 154 SER B CA 1
ATOM 3068 C C . SER B 1 154 ? 5.391 -1.044 -11.859 1 97.12 154 SER B C 1
ATOM 3070 O O . SER B 1 154 ? 6.211 -1.839 -12.32 1 97.12 154 SER B O 1
ATOM 3072 N N . HIS B 1 155 ? 5.574 0.262 -11.93 1 97.94 155 HIS B N 1
ATOM 3073 C CA . HIS B 1 155 ? 6.75 0.866 -12.539 1 97.94 155 HIS B CA 1
ATOM 3074 C C . HIS B 1 155 ? 7.773 1.271 -11.477 1 97.94 155 HIS B C 1
ATOM 3076 O O . HIS B 1 155 ? 8.453 2.291 -11.625 1 97.94 155 HIS B O 1
ATOM 3082 N N . LEU B 1 156 ? 7.855 0.537 -10.445 1 98.38 156 LEU B N 1
ATOM 3083 C CA . LEU B 1 156 ? 8.836 0.808 -9.398 1 98.38 156 LEU B CA 1
ATOM 3084 C C . LEU B 1 156 ? 10.25 0.811 -9.961 1 98.38 156 LEU B C 1
ATOM 3086 O O . LEU B 1 156 ? 10.719 -0.206 -10.477 1 98.38 156 LEU B O 1
ATOM 3090 N N . GLN B 1 157 ? 10.93 1.923 -9.766 1 98.62 157 GLN B N 1
ATOM 3091 C CA . GLN B 1 157 ? 12.281 2.08 -10.281 1 98.62 157 GLN B CA 1
ATOM 3092 C C . GLN B 1 157 ? 13.32 1.696 -9.227 1 98.62 157 GLN B C 1
ATOM 3094 O O . GLN B 1 157 ? 13.086 1.873 -8.031 1 98.62 157 GLN B O 1
ATOM 3099 N N . VAL B 1 158 ? 14.453 1.181 -9.695 1 98.56 158 VAL B N 1
ATOM 3100 C CA . VAL B 1 158 ? 15.57 0.84 -8.82 1 98.56 158 VAL B CA 1
ATOM 3101 C C . VAL B 1 158 ? 16.781 1.711 -9.156 1 98.56 158 VAL B C 1
ATOM 3103 O O . VAL B 1 158 ? 17.156 1.831 -10.32 1 98.56 158 VAL B O 1
ATOM 3106 N N . TYR B 1 159 ? 17.375 2.295 -8.117 1 98.25 159 TYR B N 1
ATOM 3107 C CA . TYR B 1 159 ? 18.531 3.166 -8.266 1 98.25 159 TYR B CA 1
ATOM 3108 C C . TYR B 1 159 ? 19.719 2.648 -7.461 1 98.25 159 TYR B C 1
ATOM 3110 O O . TYR B 1 159 ? 19.531 1.875 -6.516 1 98.25 159 TYR B O 1
ATOM 3118 N N . LYS B 1 160 ? 20.875 3.107 -7.82 1 97.62 160 LYS B N 1
ATOM 3119 C CA . LYS B 1 160 ? 22.094 2.701 -7.129 1 97.62 160 LYS B CA 1
ATOM 3120 C C . LYS B 1 160 ? 22.156 3.295 -5.723 1 97.62 160 LYS B C 1
ATOM 3122 O O . LYS B 1 160 ? 22.484 2.6 -4.766 1 97.62 160 LYS B O 1
ATOM 3127 N N . THR B 1 161 ? 21.844 4.582 -5.621 1 94.38 161 THR B N 1
ATOM 3128 C CA . THR B 1 161 ? 21.922 5.254 -4.332 1 94.38 161 THR B CA 1
ATOM 3129 C C . THR B 1 161 ? 20.672 6.09 -4.07 1 94.38 161 THR B C 1
ATOM 3131 O O . THR B 1 161 ? 19.969 6.473 -5.008 1 94.38 161 THR B O 1
ATOM 3134 N N . THR B 1 162 ? 20.5 6.434 -2.822 1 92.69 162 THR B N 1
ATOM 3135 C CA . THR B 1 162 ? 19.406 7.312 -2.432 1 92.69 162 THR B CA 1
ATOM 3136 C C . THR B 1 162 ? 19.562 8.695 -3.049 1 92.69 162 THR B C 1
ATOM 3138 O O . THR B 1 162 ? 18.578 9.344 -3.418 1 92.69 162 THR B O 1
ATOM 3141 N N . ALA B 1 163 ? 20.797 9.125 -3.121 1 91.12 163 ALA B N 1
ATOM 3142 C CA . ALA B 1 163 ? 21.047 10.414 -3.744 1 91.12 163 ALA B CA 1
ATOM 3143 C C . ALA B 1 163 ? 20.594 10.43 -5.199 1 91.12 163 ALA B C 1
ATOM 3145 O O . ALA B 1 163 ? 19.969 11.391 -5.648 1 91.12 163 ALA B O 1
ATOM 3146 N N . ASP B 1 164 ? 20.922 9.422 -5.965 1 95.75 164 ASP B N 1
ATOM 3147 C CA . ASP B 1 164 ? 20.453 9.289 -7.344 1 95.75 164 ASP B CA 1
ATOM 3148 C C . ASP B 1 164 ? 18.922 9.281 -7.41 1 95.75 164 ASP B C 1
ATOM 3150 O O . ASP B 1 164 ? 18.328 9.953 -8.258 1 95.75 164 ASP B O 1
ATOM 3154 N N . LEU B 1 165 ? 18.312 8.516 -6.52 1 95.75 165 LEU B N 1
ATOM 3155 C CA . LEU B 1 165 ? 16.859 8.422 -6.438 1 95.75 165 LEU B CA 1
ATOM 3156 C C . LEU B 1 165 ? 16.234 9.797 -6.207 1 95.75 165 LEU B C 1
ATOM 3158 O O . LEU B 1 165 ? 15.289 10.18 -6.895 1 95.75 165 LEU B O 1
ATOM 3162 N N . ARG B 1 166 ? 16.766 10.516 -5.355 1 91 166 ARG B N 1
ATOM 3163 C CA . ARG B 1 166 ? 16.234 11.828 -5.008 1 91 166 ARG B CA 1
ATOM 3164 C C . ARG B 1 166 ? 16.297 12.781 -6.199 1 91 166 ARG B C 1
ATOM 3166 O O . ARG B 1 166 ? 15.367 13.547 -6.445 1 91 166 ARG B O 1
ATOM 3173 N N . ARG B 1 167 ? 17.312 12.68 -6.891 1 92.62 167 ARG B N 1
ATOM 3174 C CA . ARG B 1 167 ? 17.469 13.523 -8.07 1 92.62 167 ARG B CA 1
ATOM 3175 C C . ARG B 1 167 ? 16.484 13.133 -9.156 1 92.62 167 ARG B C 1
ATOM 3177 O O . ARG B 1 167 ? 16.125 13.961 -10 1 92.62 167 ARG B O 1
ATOM 3184 N N . ALA B 1 168 ? 16.047 11.984 -9.133 1 95.5 168 ALA B N 1
ATOM 3185 C CA . ALA B 1 168 ? 15.195 11.453 -10.195 1 95.5 168 ALA B CA 1
ATOM 3186 C C . ALA B 1 168 ? 13.719 11.578 -9.844 1 95.5 168 ALA B C 1
ATOM 3188 O O . ALA B 1 168 ? 12.852 11.172 -10.609 1 95.5 168 ALA B O 1
ATOM 3189 N N . ILE B 1 169 ? 13.359 12.117 -8.695 1 92.81 169 ILE B N 1
ATOM 3190 C CA . ILE B 1 169 ? 12 12.148 -8.164 1 92.81 169 ILE B CA 1
ATOM 3191 C C . ILE B 1 169 ? 11.047 12.703 -9.219 1 92.81 169 ILE B C 1
ATOM 3193 O O . ILE B 1 169 ? 9.969 12.148 -9.453 1 92.81 169 ILE B O 1
ATOM 3197 N N . PRO B 1 170 ? 11.414 13.734 -10.008 1 90.38 170 PRO B N 1
ATOM 3198 C CA . PRO B 1 170 ? 10.492 14.258 -11.016 1 90.38 170 PRO B CA 1
ATOM 3199 C C . PRO B 1 170 ? 10.172 13.242 -12.109 1 90.38 170 PRO B C 1
ATOM 3201 O O . PRO B 1 170 ? 9.195 13.406 -12.844 1 90.38 170 PRO B O 1
ATOM 3204 N N . PHE B 1 171 ? 10.945 12.227 -12.188 1 94.81 171 PHE B N 1
ATOM 3205 C CA . PHE B 1 171 ? 10.781 11.25 -13.266 1 94.81 171 PHE B CA 1
ATOM 3206 C C . PHE B 1 171 ? 10.266 9.922 -12.719 1 94.81 171 PHE B C 1
ATOM 3208 O O . PHE B 1 171 ? 10.25 8.922 -13.43 1 94.81 171 PHE B O 1
ATOM 3215 N N . ILE B 1 172 ? 9.844 9.922 -11.461 1 94.31 172 ILE B N 1
ATOM 3216 C CA . ILE B 1 172 ? 9.312 8.727 -10.812 1 94.31 172 ILE B CA 1
ATOM 3217 C C . ILE B 1 172 ? 7.801 8.844 -10.664 1 94.31 172 ILE B C 1
ATOM 3219 O O . ILE B 1 172 ? 7.305 9.773 -10.031 1 94.31 172 ILE B O 1
ATOM 3223 N N . ASN B 1 173 ? 7.129 7.84 -11.211 1 88.19 173 ASN B N 1
ATOM 3224 C CA . ASN B 1 173 ? 5.676 7.914 -11.156 1 88.19 173 ASN B CA 1
ATOM 3225 C C . ASN B 1 173 ? 5.102 6.914 -10.156 1 88.19 173 ASN B C 1
ATOM 3227 O O . ASN B 1 173 ? 4.094 7.188 -9.5 1 88.19 173 ASN B O 1
ATOM 3231 N N . ASP B 1 174 ? 5.699 5.762 -10.047 1 93.06 174 ASP B N 1
ATOM 3232 C CA . ASP B 1 174 ? 5.121 4.699 -9.234 1 93.06 174 ASP B CA 1
ATOM 3233 C C . ASP B 1 174 ? 6.062 4.301 -8.102 1 93.06 174 ASP B C 1
ATOM 3235 O O . ASP B 1 174 ? 6.078 3.145 -7.672 1 93.06 174 ASP B O 1
ATOM 3239 N N . GLY B 1 175 ? 6.926 5.121 -7.699 1 96.19 175 GLY B N 1
ATOM 3240 C CA . GLY B 1 175 ? 7.824 4.844 -6.59 1 96.19 175 GLY B CA 1
ATOM 3241 C C . GLY B 1 175 ? 9.203 4.387 -7.035 1 96.19 175 GLY B C 1
ATOM 3242 O O . GLY B 1 175 ? 9.445 4.215 -8.234 1 96.19 175 GLY B O 1
ATOM 3243 N N . ALA B 1 176 ? 10.086 4.238 -6.047 1 98.12 176 ALA B N 1
ATOM 3244 C CA . ALA B 1 176 ? 11.461 3.846 -6.312 1 98.12 176 ALA B CA 1
ATOM 3245 C C . ALA B 1 176 ? 12.148 3.334 -5.047 1 98.12 176 ALA B C 1
ATOM 3247 O O . ALA B 1 176 ? 11.75 3.688 -3.936 1 98.12 176 ALA B O 1
ATOM 3248 N N . VAL B 1 177 ? 13.141 2.51 -5.293 1 97.5 177 VAL B N 1
ATOM 3249 C CA . VAL B 1 177 ? 14.016 2.064 -4.215 1 97.5 177 VAL B CA 1
ATOM 3250 C C . VAL B 1 177 ? 15.469 2.25 -4.621 1 97.5 177 VAL B C 1
ATOM 3252 O O . VAL B 1 177 ? 15.789 2.301 -5.812 1 97.5 177 VAL B O 1
ATOM 3255 N N . SER B 1 178 ? 16.312 2.41 -3.639 1 96.38 178 SER B N 1
ATOM 3256 C CA . SER B 1 178 ? 17.75 2.471 -3.887 1 96.38 178 SER B CA 1
ATOM 3257 C C . SER B 1 178 ? 18.484 1.36 -3.145 1 96.38 178 SER B C 1
ATOM 3259 O O . SER B 1 178 ? 18.062 0.956 -2.055 1 96.38 178 SER B O 1
ATOM 3261 N N . LEU B 1 179 ? 19.562 0.914 -3.707 1 94.94 179 LEU B N 1
ATOM 3262 C CA . LEU B 1 179 ? 20.281 -0.229 -3.166 1 94.94 179 LEU B CA 1
ATOM 3263 C C . LEU B 1 179 ? 20.859 0.09 -1.787 1 94.94 179 LEU B C 1
ATOM 3265 O O . LEU B 1 179 ? 21.094 -0.816 -0.986 1 94.94 179 LEU B O 1
ATOM 3269 N N . ASP B 1 180 ? 21.016 1.307 -1.479 1 90.69 180 ASP B N 1
ATOM 3270 C CA . ASP B 1 180 ? 21.547 1.658 -0.161 1 90.69 180 ASP B CA 1
ATOM 3271 C C . ASP B 1 180 ? 20.406 1.891 0.832 1 90.69 180 ASP B C 1
ATOM 3273 O O . ASP B 1 180 ? 20.641 2.352 1.951 1 90.69 180 ASP B O 1
ATOM 3277 N N . GLY B 1 181 ? 19.141 1.692 0.373 1 91.06 181 GLY B N 1
ATOM 3278 C CA . GLY B 1 181 ? 18.094 1.558 1.378 1 91.06 181 GLY B CA 1
ATOM 3279 C C . GLY B 1 181 ? 17 2.598 1.244 1 91.06 181 GLY B C 1
ATOM 3280 O O . GLY B 1 181 ? 16.031 2.594 2.014 1 91.06 181 GLY B O 1
ATOM 3281 N N . GLY B 1 182 ? 17.078 3.484 0.333 1 92.88 182 GLY B N 1
ATOM 3282 C CA . GLY B 1 182 ? 16.031 4.465 0.14 1 92.88 182 GLY B CA 1
ATOM 3283 C C . GLY B 1 182 ? 14.766 3.871 -0.457 1 92.88 182 GLY B C 1
ATOM 3284 O O . GLY B 1 182 ? 14.836 2.984 -1.312 1 92.88 182 GLY B O 1
ATOM 3285 N N . ILE B 1 183 ? 13.609 4.387 0.013 1 95.5 183 ILE B N 1
ATOM 3286 C CA . ILE B 1 183 ? 12.32 3.957 -0.519 1 95.5 183 ILE B CA 1
ATOM 3287 C C . ILE B 1 183 ? 11.398 5.168 -0.691 1 95.5 183 ILE B C 1
ATOM 3289 O O . ILE B 1 183 ? 11.211 5.945 0.245 1 95.5 183 ILE B O 1
ATOM 3293 N N . LEU B 1 184 ? 10.938 5.316 -1.845 1 95.69 184 LEU B N 1
ATOM 3294 C CA . LEU B 1 184 ? 9.875 6.254 -2.193 1 95.69 184 LEU B CA 1
ATOM 3295 C C . LEU B 1 184 ? 8.648 5.516 -2.719 1 95.69 184 LEU B C 1
ATOM 3297 O O . LEU B 1 184 ? 8.727 4.801 -3.719 1 95.69 184 LEU B O 1
ATOM 3301 N N . ARG B 1 185 ? 7.551 5.707 -2.059 1 95.12 185 ARG B N 1
ATOM 3302 C CA . ARG B 1 185 ? 6.336 5.004 -2.455 1 95.12 185 ARG B CA 1
ATOM 3303 C C . ARG B 1 185 ? 5.484 5.863 -3.381 1 95.12 185 ARG B C 1
ATOM 3305 O O . ARG B 1 185 ? 5.668 7.082 -3.453 1 95.12 185 ARG B O 1
ATOM 3312 N N . PRO B 1 186 ? 4.59 5.191 -4.074 1 92.38 186 PRO B N 1
ATOM 3313 C CA . PRO B 1 186 ? 3.758 5.934 -5.023 1 92.38 186 PRO B CA 1
ATOM 3314 C C . PRO B 1 186 ? 2.896 7 -4.348 1 92.38 186 PRO B C 1
ATOM 3316 O O . PRO B 1 186 ? 2.512 7.984 -4.984 1 92.38 186 PRO B O 1
ATOM 3319 N N . ASN B 1 187 ? 2.625 6.781 -3.115 1 90.44 187 ASN B N 1
ATOM 3320 C CA . ASN B 1 187 ? 1.782 7.746 -2.416 1 90.44 187 ASN B CA 1
ATOM 3321 C C . ASN B 1 187 ? 2.586 8.953 -1.949 1 90.44 187 ASN B C 1
ATOM 3323 O O . ASN B 1 187 ? 2.068 9.805 -1.224 1 90.44 187 ASN B O 1
ATOM 3327 N N . GLY B 1 188 ? 3.834 9.031 -2.34 1 87.56 188 GLY B N 1
ATOM 3328 C CA . GLY B 1 188 ? 4.656 10.195 -2.045 1 87.56 188 GLY B CA 1
ATOM 3329 C C . GLY B 1 188 ? 5.387 10.086 -0.719 1 87.56 188 GLY B C 1
ATOM 3330 O O . GLY B 1 188 ? 6.035 11.039 -0.283 1 87.56 188 GLY B O 1
ATOM 3331 N N . SER B 1 189 ? 5.312 8.938 -0.14 1 94.25 189 SER B N 1
ATOM 3332 C CA . SER B 1 189 ? 5.945 8.805 1.167 1 94.25 189 SER B CA 1
ATOM 3333 C C . SER B 1 189 ? 7.359 8.242 1.039 1 94.25 189 SER B C 1
ATOM 3335 O O . SER B 1 189 ? 7.641 7.453 0.136 1 94.25 189 SER B O 1
ATOM 3337 N N . PHE B 1 190 ? 8.172 8.672 2.029 1 94.62 190 PHE B N 1
ATOM 3338 C CA . PHE B 1 190 ? 9.539 8.195 2.174 1 94.62 190 PHE B CA 1
ATOM 3339 C C . PHE B 1 190 ? 9.672 7.297 3.395 1 94.62 190 PHE B C 1
ATOM 3341 O O . PHE B 1 190 ? 8.953 7.465 4.383 1 94.62 190 PHE B O 1
ATOM 3348 N N . CYS B 1 191 ? 10.578 6.383 3.252 1 92.56 191 CYS B N 1
ATOM 3349 C CA . CYS B 1 191 ? 10.969 5.586 4.406 1 92.56 191 CYS B CA 1
ATOM 3350 C C . CYS B 1 191 ? 12.297 6.07 4.98 1 92.56 191 CYS B C 1
ATOM 3352 O O . CYS B 1 191 ? 13.32 6.035 4.297 1 92.56 191 CYS B O 1
ATOM 3354 N N . LEU B 1 192 ? 12.242 6.543 6.164 1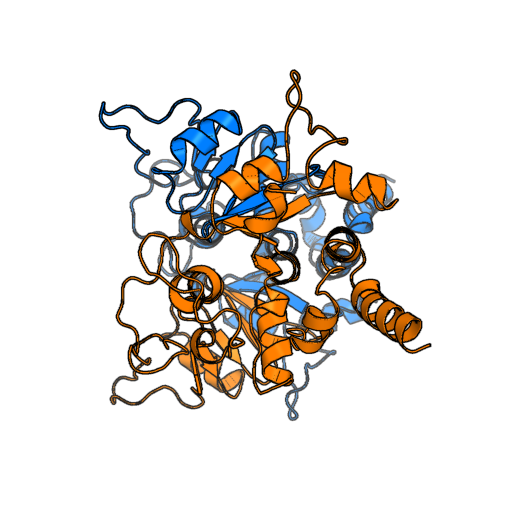 90.62 192 LEU B N 1
ATOM 3355 C CA . LEU B 1 192 ? 13.438 7.016 6.848 1 90.62 192 LEU B CA 1
ATOM 3356 C C . LEU B 1 192 ? 13.805 6.09 8 1 90.62 192 LEU B C 1
ATOM 3358 O O . LEU B 1 192 ? 13.062 5.16 8.32 1 90.62 192 LEU B O 1
ATOM 3362 N N . GLY B 1 193 ? 14.984 6.332 8.555 1 88.19 193 GLY B N 1
ATOM 3363 C CA . GLY B 1 193 ? 15.43 5.523 9.672 1 88.19 193 GLY B CA 1
ATOM 3364 C C . GLY B 1 193 ? 16.312 4.363 9.258 1 88.19 193 GLY B C 1
ATOM 3365 O O . GLY B 1 193 ? 16.75 4.285 8.109 1 88.19 193 GLY B O 1
ATOM 3366 N N . ASP B 1 194 ? 16.484 3.438 10.297 1 81.19 194 ASP B N 1
ATOM 3367 C CA . ASP B 1 194 ? 17.422 2.334 10.094 1 81.19 194 ASP B CA 1
ATOM 3368 C C . ASP B 1 194 ? 16.734 1.139 9.445 1 81.19 194 ASP B C 1
ATOM 3370 O O . ASP B 1 194 ? 15.602 0.806 9.789 1 81.19 194 ASP B O 1
ATOM 3374 N N . ARG B 1 195 ? 17.469 0.693 8.492 1 78.31 195 ARG B N 1
ATOM 3375 C CA . ARG B 1 195 ? 17 -0.531 7.848 1 78.31 195 ARG B CA 1
ATOM 3376 C C . ARG B 1 195 ? 17.391 -1.759 8.672 1 78.31 195 ARG B C 1
ATOM 3378 O O . ARG B 1 195 ? 18.5 -1.855 9.172 1 78.31 195 ARG B O 1
ATOM 3385 N N . TYR B 1 196 ? 16.281 -2.609 9.062 1 62.34 196 TYR B N 1
ATOM 3386 C CA . TYR B 1 196 ? 16.578 -3.885 9.703 1 62.34 196 TYR B CA 1
ATOM 3387 C C . TYR B 1 196 ? 16.219 -5.051 8.789 1 62.34 196 TYR B C 1
ATOM 3389 O O . TYR B 1 196 ? 15.047 -5.246 8.445 1 62.34 196 TYR B O 1
ATOM 3397 N N . SER B 1 197 ? 16.75 -5.199 7.676 1 57.59 197 SER B N 1
ATOM 3398 C CA . SER B 1 197 ? 16.094 -6.074 6.711 1 57.59 197 SER B CA 1
ATOM 3399 C C . SER B 1 197 ? 16.219 -7.539 7.109 1 57.59 197 SER B C 1
ATOM 3401 O O . SER B 1 197 ? 17.328 -8.055 7.234 1 57.59 197 SER B O 1
ATOM 3403 N N . ASN B 1 198 ? 15.219 -8.141 7.766 1 55.97 198 ASN B N 1
ATOM 3404 C CA . ASN B 1 198 ? 15.234 -9.578 8.039 1 55.97 198 ASN B CA 1
ATOM 3405 C C . ASN B 1 198 ? 14.375 -10.344 7.039 1 55.97 198 ASN B C 1
ATOM 3407 O O . ASN B 1 198 ? 14.344 -11.578 7.055 1 55.97 198 ASN B O 1
ATOM 3411 N N . MET B 1 199 ? 13.68 -9.727 6.137 1 54.75 199 MET B N 1
ATOM 3412 C CA . MET B 1 199 ? 12.828 -10.492 5.227 1 54.75 199 MET B CA 1
ATOM 3413 C C . MET B 1 199 ? 13.359 -10.422 3.799 1 54.75 199 MET B C 1
ATOM 3415 O O . MET B 1 199 ? 13.859 -9.383 3.371 1 54.75 199 MET B O 1
ATOM 3419 N N . GLN B 1 200 ? 13.508 -11.68 3.205 1 66 200 GLN B N 1
ATOM 3420 C CA . GLN B 1 200 ? 13.953 -11.789 1.818 1 66 200 GLN B CA 1
ATOM 3421 C C . GLN B 1 200 ? 13.062 -12.75 1.031 1 66 200 GLN B C 1
ATOM 3423 O O . GLN B 1 200 ? 12.312 -13.531 1.617 1 66 200 GLN B O 1
ATOM 3428 N N . PHE B 1 201 ? 12.906 -12.422 -0.249 1 62.75 201 PHE B N 1
ATOM 3429 C CA . PHE B 1 201 ? 12.352 -13.461 -1.104 1 62.75 201 PHE B CA 1
ATOM 3430 C C . PHE B 1 201 ? 13.07 -14.789 -0.877 1 62.75 201 PHE B C 1
ATOM 3432 O O . PHE B 1 201 ? 14.281 -14.82 -0.688 1 62.75 201 PHE B O 1
ATOM 3439 N N . ILE B 1 202 ? 12.273 -15.734 -0.368 1 58.5 202 ILE B N 1
ATOM 3440 C CA . ILE B 1 202 ? 12.828 -17.031 -0.002 1 58.5 202 ILE B CA 1
ATOM 3441 C C . ILE B 1 202 ? 13.148 -17.844 -1.264 1 58.5 202 ILE B C 1
ATOM 3443 O O . ILE B 1 202 ? 12.297 -17.969 -2.154 1 58.5 202 ILE B O 1
ATOM 3447 N N . PRO B 1 203 ? 14.477 -18.094 -1.33 1 48.31 203 PRO B N 1
ATOM 3448 C CA . PRO B 1 203 ? 14.766 -19.016 -2.441 1 48.31 203 PRO B CA 1
ATOM 3449 C C . PRO B 1 203 ? 13.867 -20.25 -2.445 1 48.31 203 PRO B C 1
ATOM 3451 O O . PRO B 1 203 ? 13.43 -20.703 -1.386 1 48.31 203 PRO B O 1
ATOM 3454 N N . LEU B 1 204 ? 13.242 -20.531 -3.629 1 43.47 204 LEU B N 1
ATOM 3455 C CA . LEU B 1 204 ? 12.312 -21.609 -3.904 1 43.47 204 LEU B CA 1
ATOM 3456 C C . LEU B 1 204 ? 12.719 -22.875 -3.156 1 43.47 204 LEU B C 1
ATOM 3458 O O . LEU B 1 204 ? 11.859 -23.656 -2.734 1 43.47 204 LEU B O 1
ATOM 3462 N N . HIS B 1 205 ? 14 -23.062 -3.115 1 40.16 205 HIS B N 1
ATOM 3463 C CA . HIS B 1 205 ? 14.336 -24.359 -2.541 1 40.16 205 HIS B CA 1
ATOM 3464 C C . HIS B 1 205 ? 13.719 -24.516 -1.159 1 40.16 205 HIS B C 1
ATOM 3466 O O . HIS B 1 205 ? 13.414 -25.641 -0.743 1 40.16 205 HIS B O 1
ATOM 3472 N N . LEU B 1 206 ? 13.578 -23.516 -0.647 1 39.81 206 LEU B N 1
ATOM 3473 C CA . LEU B 1 206 ? 12.875 -23.641 0.628 1 39.81 206 LEU B CA 1
ATOM 3474 C C . LEU B 1 206 ? 11.398 -23.938 0.411 1 39.81 206 LEU B C 1
ATOM 3476 O O . LEU B 1 206 ? 10.781 -24.641 1.22 1 39.81 206 LEU B O 1
ATOM 3480 N N . THR B 1 207 ? 10.906 -23.406 -0.654 1 38.12 207 THR B N 1
ATOM 3481 C CA . THR B 1 207 ? 9.516 -23.672 -1.009 1 38.12 207 THR B CA 1
ATOM 3482 C C . THR B 1 207 ? 9.328 -25.125 -1.446 1 38.12 207 THR B C 1
ATOM 3484 O O . THR B 1 207 ? 8.289 -25.719 -1.187 1 38.12 207 THR B O 1
ATOM 3487 N N . LEU B 1 208 ? 10.281 -25.562 -2.277 1 37.72 208 LEU B N 1
ATOM 3488 C CA . LEU B 1 208 ? 10.195 -26.938 -2.715 1 37.72 208 LEU B CA 1
ATOM 3489 C C . LEU B 1 208 ? 10.203 -27.891 -1.521 1 37.72 208 LEU B C 1
ATOM 3491 O O . LEU B 1 208 ? 9.766 -29.047 -1.63 1 37.72 208 LEU B O 1
ATOM 3495 N N . MET B 1 209 ? 11.0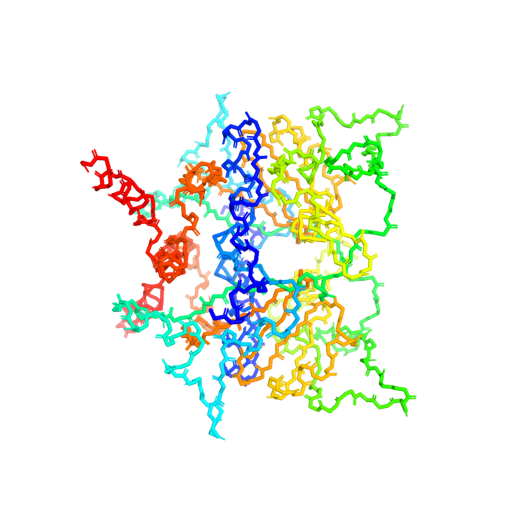23 -27.594 -0.659 1 33.78 209 MET B N 1
ATOM 3496 C CA . MET B 1 209 ? 10.867 -28.469 0.5 1 33.78 209 MET B CA 1
ATOM 349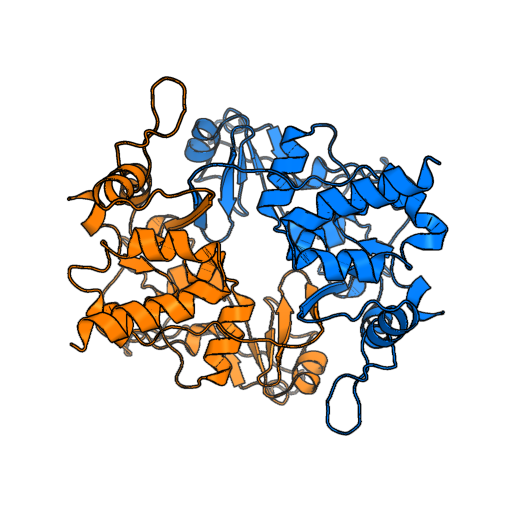7 C C . MET B 1 209 ? 9.43 -28.469 0.999 1 33.78 209 MET B C 1
ATOM 3499 O O . MET B 1 209 ? 9.078 -29.219 1.908 1 33.78 209 MET B O 1
ATOM 3503 N N . MET B 1 210 ? 8.734 -27.453 0.616 1 35.5 210 MET B N 1
ATOM 3504 C CA . MET B 1 210 ? 7.312 -27.344 0.941 1 35.5 210 MET B CA 1
ATOM 3505 C C . MET B 1 210 ? 6.473 -28.172 -0.037 1 35.5 210 MET B C 1
ATOM 3507 O O . MET B 1 210 ? 5.672 -27.609 -0.79 1 35.5 210 MET B O 1
ATOM 3511 N N . ASP B 1 211 ? 6.945 -28.828 -0.941 1 36.59 211 ASP B N 1
ATOM 3512 C CA . ASP B 1 211 ? 6.086 -29.688 -1.75 1 36.59 211 ASP B CA 1
ATOM 3513 C C . ASP B 1 211 ? 4.797 -30.031 -1.007 1 36.59 211 ASP B C 1
ATOM 3515 O O . ASP B 1 211 ? 3.713 -29.594 -1.403 1 36.59 211 ASP B O 1
ATOM 3519 N N . ASP B 1 212 ? 4.742 -31.391 -0.61 1 38.56 212 ASP B N 1
ATOM 3520 C CA . ASP B 1 212 ? 3.557 -31.969 0.02 1 38.56 212 ASP B CA 1
ATOM 3521 C C . ASP B 1 212 ? 3.17 -31.188 1.273 1 38.56 212 ASP B C 1
ATOM 3523 O O . ASP B 1 212 ? 2.008 -31.188 1.685 1 38.56 212 ASP B O 1
ATOM 3527 N N . THR B 1 213 ? 4.137 -30.531 1.981 1 35.31 213 THR B N 1
ATOM 3528 C CA . THR B 1 213 ? 3.939 -30 3.324 1 35.31 213 THR B CA 1
ATOM 3529 C C . THR B 1 213 ? 3.732 -28.484 3.277 1 35.31 213 THR B C 1
ATOM 3531 O O . THR B 1 213 ? 3.748 -27.828 4.312 1 35.31 213 THR B O 1
ATOM 3534 N N . VAL B 1 214 ? 3.867 -27.828 2.227 1 42.06 214 VAL B N 1
ATOM 3535 C CA . VAL B 1 214 ? 3.572 -26.391 2.205 1 42.06 214 VAL B CA 1
ATOM 3536 C C . VAL B 1 214 ? 2.244 -26.125 2.912 1 42.06 214 VAL B C 1
ATOM 3538 O O . VAL B 1 214 ? 2.121 -25.172 3.674 1 42.06 214 VAL B O 1
ATOM 3541 N N . PHE B 1 215 ? 1.373 -26.969 2.502 1 43.09 215 PHE B N 1
ATOM 3542 C CA . PHE B 1 215 ? 0.055 -26.797 3.104 1 43.09 215 PHE B CA 1
ATOM 3543 C C . PHE B 1 215 ? 0.124 -26.984 4.617 1 43.09 215 PHE B C 1
ATOM 3545 O O . PHE B 1 215 ? -0.714 -26.453 5.348 1 43.09 215 PHE B O 1
ATOM 3552 N N . GLU B 1 216 ? 1.121 -27.859 4.934 1 44.66 216 GLU B N 1
ATOM 3553 C CA . GLU B 1 216 ? 1.254 -27.984 6.379 1 44.66 216 GLU B CA 1
ATOM 3554 C C . GLU B 1 216 ? 1.825 -26.703 7 1 44.66 216 GLU B C 1
ATOM 3556 O O . GLU B 1 216 ? 1.586 -26.422 8.172 1 44.66 216 GLU B O 1
ATOM 3561 N N . PHE B 1 217 ? 2.35 -25.906 6.035 1 45.69 217 PHE B N 1
ATOM 3562 C CA . PHE B 1 217 ? 3.062 -24.766 6.59 1 45.69 217 PHE B CA 1
ATOM 3563 C C . PHE B 1 217 ? 2.289 -23.484 6.352 1 45.69 217 PHE B C 1
ATOM 3565 O O . PHE B 1 217 ? 2.572 -22.453 6.977 1 45.69 217 PHE B O 1
ATOM 3572 N N . LEU B 1 218 ? 1.396 -23.672 5.418 1 52.03 218 LEU B N 1
ATOM 3573 C CA . LEU B 1 218 ? 0.627 -22.453 5.141 1 52.03 218 LEU B CA 1
ATOM 3574 C C . LEU B 1 218 ? 0.087 -21.844 6.434 1 52.03 218 LEU B C 1
ATOM 3576 O O . LEU B 1 218 ? 0.21 -20.641 6.652 1 52.03 218 LEU B O 1
ATOM 3580 N N . PRO B 1 219 ? -0.499 -22.781 7.145 1 48.06 219 PRO B N 1
ATOM 3581 C CA . PRO B 1 219 ? -0.944 -22.188 8.406 1 48.06 219 PRO B CA 1
ATOM 3582 C C . PRO B 1 219 ? 0.21 -21.625 9.234 1 48.06 219 PRO B C 1
ATOM 3584 O O . PRO B 1 219 ? 0.039 -20.625 9.945 1 48.06 219 PRO B O 1
ATOM 3587 N N . VAL B 1 220 ? 1.307 -22.281 8.953 1 46.16 220 VAL B N 1
ATOM 3588 C CA . VAL B 1 220 ? 2.473 -21.828 9.711 1 46.16 220 VAL B CA 1
ATOM 3589 C C . VAL B 1 220 ? 2.947 -20.484 9.18 1 46.16 220 VAL B C 1
ATOM 3591 O O . VAL B 1 220 ? 3.291 -19.578 9.953 1 46.16 220 VAL B O 1
ATOM 3594 N N . LEU B 1 221 ? 2.875 -20.422 7.957 1 49.72 221 LEU B N 1
ATOM 3595 C CA . LEU B 1 221 ? 3.35 -19.188 7.344 1 49.72 221 LEU B CA 1
ATOM 3596 C C . LEU B 1 221 ? 2.432 -18.016 7.691 1 49.72 221 LEU B C 1
ATOM 3598 O O . LEU B 1 221 ? 2.902 -16.922 8.008 1 49.72 221 LEU B O 1
ATOM 3602 N N . VAL B 1 222 ? 1.187 -18.328 7.582 1 50.16 222 VAL B N 1
ATOM 3603 C CA . VAL B 1 222 ? 0.216 -17.281 7.891 1 50.16 222 VAL B CA 1
ATOM 3604 C C . VAL B 1 222 ? 0.29 -16.922 9.375 1 50.16 222 VAL B C 1
ATOM 3606 O O . VAL B 1 222 ? 0.141 -15.758 9.75 1 50.16 222 VAL B O 1
ATOM 3609 N N . PHE B 1 223 ? 0.501 -17.969 10.125 1 45.06 223 PHE B N 1
ATOM 3610 C CA . PHE B 1 223 ? 0.583 -17.781 11.562 1 45.06 223 PHE B CA 1
ATOM 3611 C C . PHE B 1 223 ? 1.823 -16.984 11.945 1 45.06 223 PHE B C 1
ATOM 3613 O O . PHE B 1 223 ? 1.801 -16.203 12.898 1 45.06 223 PHE B O 1
ATOM 3620 N N . PHE B 1 224 ? 2.781 -17.234 11.336 1 40.16 224 PHE B N 1
ATOM 3621 C CA . PHE B 1 224 ? 4.062 -16.641 11.695 1 40.16 224 PHE B CA 1
ATOM 3622 C C . PHE B 1 224 ? 4.113 -15.172 11.273 1 40.16 224 PHE B C 1
ATOM 3624 O O . PHE B 1 224 ? 4.945 -14.406 11.766 1 40.16 224 PHE B O 1
ATOM 3631 N N . SER B 1 225 ? 3.383 -14.805 10.297 1 40.53 225 SER B N 1
ATOM 3632 C CA . SER B 1 225 ? 3.406 -13.391 9.938 1 40.53 225 SER B CA 1
ATOM 3633 C C . SER B 1 225 ? 3.139 -12.508 11.148 1 40.53 225 SER B C 1
ATOM 3635 O O . SER B 1 225 ? 3.486 -11.328 11.148 1 40.53 225 SER B O 1
ATOM 3637 N N . LEU B 1 226 ? 2.486 -13.062 12.133 1 39.94 226 LEU B N 1
ATOM 3638 C CA . LEU B 1 226 ? 2.189 -12.18 13.258 1 39.94 226 LEU B CA 1
ATOM 3639 C C . LEU B 1 226 ? 3.416 -12.008 14.148 1 39.94 226 LEU B C 1
ATOM 3641 O O . LEU B 1 226 ? 3.455 -11.102 14.984 1 39.94 226 LEU B O 1
ATOM 3645 N N . SER B 1 227 ? 4.207 -13.07 14.359 1 32.62 227 SER B N 1
ATOM 3646 C CA . SER B 1 227 ? 5.418 -12.867 15.156 1 32.62 227 SER B CA 1
ATOM 3647 C C . SER B 1 227 ? 6.648 -12.742 14.266 1 32.62 227 SER B C 1
ATOM 3649 O O . SER B 1 227 ? 7.105 -13.727 13.688 1 32.62 227 SER B O 1
ATOM 3651 N N . PHE B 1 228 ? 6.965 -11.68 13.703 1 38.34 228 PHE B N 1
ATOM 3652 C CA . PHE B 1 228 ? 8.016 -11.32 12.766 1 38.34 228 PHE B CA 1
ATOM 3653 C C . PHE B 1 228 ? 9.273 -12.148 13.016 1 38.34 228 PHE B C 1
ATOM 3655 O O . PHE B 1 228 ? 9.914 -12.617 12.078 1 38.34 228 PHE B O 1
ATOM 3662 N N . ALA B 1 229 ? 9.945 -12.008 14.188 1 34.06 229 ALA B N 1
ATOM 3663 C CA . ALA B 1 229 ? 11.188 -12.688 14.562 1 34.06 229 ALA B CA 1
ATOM 3664 C C . ALA B 1 229 ? 11.078 -14.195 14.344 1 34.06 229 ALA B C 1
ATOM 3666 O O . ALA B 1 229 ? 12.062 -14.844 13.984 1 34.06 229 ALA B O 1
ATOM 3667 N N . CYS B 1 230 ? 9.961 -14.656 14.406 1 33.31 230 CYS B N 1
ATOM 3668 C CA . CYS B 1 230 ? 9.844 -16.109 14.508 1 33.31 230 CYS B CA 1
ATOM 3669 C C . CYS B 1 230 ? 9.75 -16.734 13.125 1 33.31 230 CYS B C 1
ATOM 3671 O O . CYS B 1 230 ? 9.82 -17.969 12.992 1 33.31 230 CYS B O 1
ATOM 3673 N N . LEU B 1 231 ? 9.508 -16.078 12.156 1 37.41 231 LEU B N 1
ATOM 3674 C CA . LEU B 1 231 ? 9.367 -16.75 10.867 1 37.41 231 LEU B CA 1
ATOM 3675 C C . LEU B 1 231 ? 10.711 -17.281 10.383 1 37.41 231 LEU B C 1
ATOM 3677 O O . LEU B 1 231 ? 10.781 -18.391 9.836 1 37.41 231 LEU B O 1
ATOM 3681 N N . TYR B 1 232 ? 11.648 -16.406 10.438 1 34.91 232 TYR B N 1
ATOM 3682 C CA . TYR B 1 232 ? 12.953 -16.922 10.031 1 34.91 232 TYR B CA 1
ATOM 3683 C C . TYR B 1 232 ? 13.344 -18.141 10.875 1 34.91 232 TYR B C 1
ATOM 3685 O O . TYR B 1 232 ? 13.875 -19.125 10.352 1 34.91 232 TYR B O 1
ATOM 3693 N N . CYS B 1 233 ? 13.047 -17.969 12.094 1 34.69 233 CYS B N 1
ATOM 3694 C CA . CYS B 1 233 ? 13.477 -19.047 12.977 1 34.69 233 CYS B CA 1
ATOM 3695 C C . CYS B 1 233 ? 12.703 -20.328 12.68 1 34.69 233 CYS B C 1
ATOM 3697 O O . CYS B 1 233 ? 13.266 -21.422 12.719 1 34.69 233 CYS B O 1
ATOM 3699 N N . CYS B 1 234 ? 11.555 -20.125 12.383 1 35.38 234 CYS B N 1
ATOM 3700 C CA . CYS B 1 234 ? 10.781 -21.344 12.18 1 35.38 234 CYS B CA 1
ATOM 3701 C C . CYS B 1 234 ? 11.117 -21.984 10.836 1 35.38 234 CYS B C 1
ATOM 3703 O O . CYS B 1 234 ? 11.102 -23.203 10.695 1 35.38 234 CYS B O 1
ATOM 3705 N N . ALA B 1 235 ? 11.289 -21.188 9.906 1 35.88 235 ALA B N 1
ATOM 3706 C CA . ALA B 1 235 ? 11.742 -21.812 8.664 1 35.88 235 ALA B CA 1
ATOM 3707 C C . ALA B 1 235 ? 13.07 -22.531 8.867 1 35.88 235 ALA B C 1
ATOM 3709 O O . ALA B 1 235 ? 13.273 -23.625 8.336 1 35.88 235 ALA B O 1
ATOM 3710 N N . ILE B 1 236 ? 13.859 -21.938 9.688 1 35.75 236 ILE B N 1
ATOM 3711 C CA . ILE B 1 236 ? 15.117 -22.609 10.016 1 35.75 236 ILE B CA 1
ATOM 3712 C C . ILE B 1 236 ? 14.836 -23.859 10.844 1 35.75 236 ILE B C 1
ATOM 3714 O O . ILE B 1 236 ? 15.445 -24.906 10.617 1 35.75 236 ILE B O 1
ATOM 3718 N N . LEU B 1 237 ? 13.938 -23.688 11.711 1 32.56 237 LEU B N 1
ATOM 3719 C CA . LEU B 1 237 ? 13.695 -24.844 12.57 1 32.56 237 LEU B CA 1
ATOM 3720 C C . LEU B 1 237 ? 13.094 -25.984 11.773 1 32.56 237 LEU B C 1
ATOM 3722 O O . LEU B 1 237 ? 13.438 -27.156 12.008 1 32.56 237 LEU B O 1
ATOM 3726 N N . VAL B 1 238 ? 12.219 -25.641 11.008 1 35.06 238 VAL B N 1
ATOM 3727 C CA . VAL B 1 238 ? 11.648 -26.734 10.219 1 35.06 238 VAL B CA 1
ATOM 3728 C C . VAL B 1 238 ? 12.727 -27.328 9.305 1 35.06 238 VAL B C 1
ATOM 3730 O O . VAL B 1 238 ? 12.805 -28.547 9.148 1 35.06 238 VAL B O 1
ATOM 3733 N N . LEU B 1 239 ? 13.523 -26.516 8.906 1 35.03 239 LEU B N 1
ATOM 3734 C CA . LEU B 1 239 ? 14.633 -27.047 8.125 1 35.03 239 LEU B CA 1
ATOM 3735 C C . LEU B 1 239 ? 15.578 -27.875 9.008 1 35.03 239 LEU B C 1
ATOM 3737 O O . LEU B 1 239 ? 16.125 -28.875 8.562 1 35.03 239 LEU B O 1
ATOM 3741 N N . SER B 1 240 ? 15.758 -27.312 10.117 1 36.12 240 SER B N 1
ATOM 3742 C CA . SER B 1 240 ? 16.672 -28.047 10.984 1 36.12 240 SER B CA 1
ATOM 3743 C C . SER B 1 240 ? 16.062 -29.359 11.445 1 36.12 240 SER B C 1
ATOM 3745 O O . SER B 1 240 ? 16.781 -30.328 11.727 1 36.12 240 SER B O 1
ATOM 3747 N N . SER B 1 241 ? 14.875 -29.297 11.633 1 35.41 241 SER B N 1
ATOM 3748 C CA . SER B 1 241 ? 14.297 -30.547 12.125 1 35.41 241 SER B CA 1
ATOM 3749 C C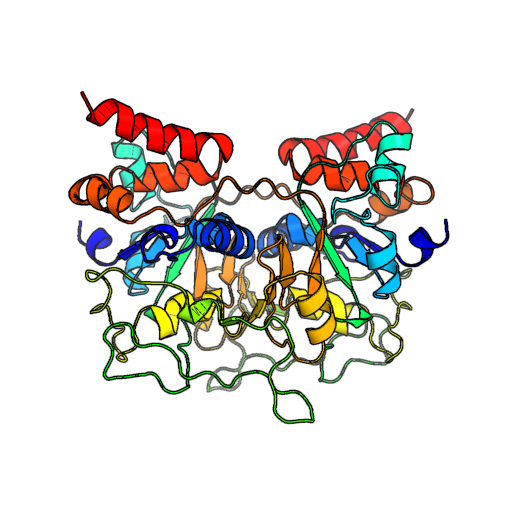 . SER B 1 241 ? 14.266 -31.609 11.023 1 35.41 241 SER B C 1
ATOM 3751 O O . SER B 1 241 ? 14.328 -32.812 11.305 1 35.41 241 SER B O 1
ATOM 3753 N N . ASN B 1 242 ? 14.055 -31.188 9.852 1 34.59 242 ASN B N 1
ATOM 3754 C CA . ASN B 1 242 ? 14.008 -32.219 8.82 1 34.59 242 ASN B CA 1
ATOM 3755 C C . ASN B 1 242 ? 15.414 -32.656 8.391 1 34.59 242 ASN B C 1
ATOM 3757 O O . ASN B 1 242 ? 15.562 -33.5 7.496 1 34.59 242 ASN B O 1
ATOM 3761 N N . ALA B 1 243 ? 16.406 -31.938 8.68 1 33.31 243 ALA B N 1
ATOM 3762 C CA . ALA B 1 243 ? 17.75 -32.438 8.422 1 33.31 243 ALA B CA 1
ATOM 3763 C C . ALA B 1 243 ? 18.109 -33.562 9.391 1 33.31 243 ALA B C 1
ATOM 3765 O O . ALA B 1 243 ? 19.172 -34.188 9.266 1 33.31 243 ALA B O 1
ATOM 3766 N N . LYS B 1 244 ? 17.281 -33.969 10.32 1 32.81 244 LYS B N 1
ATOM 3767 C CA . LYS B 1 244 ? 17.719 -35.219 10.938 1 32.81 244 LYS B CA 1
ATOM 3768 C C . LYS B 1 244 ? 17.156 -36.438 10.188 1 32.81 244 LYS B C 1
ATOM 3770 O O . LYS B 1 244 ? 15.984 -36.438 9.797 1 32.81 244 LYS B O 1
#

pLDDT: mean 80.13, std 20.77, range [32.53, 98.62]

Solvent-accessible surface area (backbone atoms only — not comparable to full-atom values): 26206 Å² total; per-residue (Å²): 111,80,54,56,74,32,47,78,46,36,51,28,48,58,31,34,50,96,40,68,67,57,23,21,50,53,36,58,71,59,30,66,61,52,38,60,11,34,33,19,52,36,65,68,28,54,52,43,40,53,41,64,43,95,86,67,43,73,36,62,74,36,40,50,37,18,54,15,46,74,73,73,36,71,71,70,42,66,46,38,35,34,23,52,66,65,29,76,54,62,86,71,55,56,41,76,93,37,78,78,40,44,68,66,70,82,75,55,61,42,97,87,64,45,57,53,67,49,63,73,47,46,51,49,64,52,50,44,61,47,77,89,51,54,76,45,53,43,98,85,66,44,37,50,53,36,21,58,42,28,48,74,34,53,64,16,32,32,20,55,32,44,70,39,43,62,72,36,48,92,66,50,77,43,18,34,37,17,73,75,63,34,39,36,43,59,58,27,27,33,52,42,75,43,83,73,74,84,50,53,46,40,60,43,67,63,44,58,72,23,62,89,44,32,72,72,33,44,44,47,54,61,44,26,66,74,44,66,79,48,38,63,50,44,56,46,42,55,50,54,58,63,69,105,109,80,54,54,73,30,46,79,44,38,50,31,47,57,30,33,49,95,38,70,67,58,24,20,49,53,35,58,72,59,29,67,61,51,38,60,11,36,33,19,51,36,65,68,28,55,52,42,40,53,42,64,43,95,86,68,42,72,35,61,75,36,40,51,37,18,54,16,46,74,73,73,36,70,71,69,43,66,46,39,35,33,24,52,66,66,29,76,54,62,84,69,55,54,41,77,93,38,78,79,40,43,68,66,72,83,75,53,62,41,97,87,64,44,56,53,67,49,62,73,48,45,52,50,65,51,51,45,63,49,75,88,50,55,76,46,53,43,99,87,67,43,36,50,55,38,22,58,41,29,47,73,33,52,65,17,32,34,20,56,31,44,69,39,42,61,73,33,49,92,67,48,78,42,18,33,36,17,72,75,63,33,40,36,43,60,60,28,30,34,51,42,74,44,84,75,75,84,48,53,45,39,60,43,68,62,44,58,73,26,60,92,47,31,70,68,34,44,42,47,54,58,44,26,65,73,44,67,79,48,39,63,49,43,56,45,44,54,50,54,59,64,71,104

Foldseek 3Di:
DVLCVQWPAAQLQFWAFPDFLLQLQLCVLLDLQRRLAIEGAAVVSVCQQWDADPVRHTDCCGHLNVLCVVLPQGFDDDHHYHYQQPFDFAPAAFDVVDLQGAGDDDAFQDPVGDHQAQWDAFSLRRIGGDPVQSPDAHPVGHGCSRGVSCVRGPRETEGADPVSVVVCVVRDQAWYAHSVRWTAGNVGDTDDDDDPRPDGSDHNVLVVVCVVCSSVCSSVSSRCSVVVVCPVVVSVVVVVVVVD/DVLCVQWPAAQLQFWAFPDFLLQLQLCVLLDLQRRLAIEGAAVVSVCQQWDADPVRHTDCCGHLNVLCVVLPQGFDDDHHYHHQQPFDFAPAAFDVVDLQGHGDDDAFQDPVGDHQAQWDAFSLRRIGGDPVQSPPAHPVGHGCSRGVSCVRGPRETEGADPVSVVVCVVRDQAWYAHSVRWTAGNVGDTDDDDDPRPDGSDHNVLVVVCVVCVSVCSSVSSRCSVVVVCPVVVSVVVVVVVVD

Radius of gyration: 22.59 Å; Cα contacts (8 Å, |Δi|>4): 878; chains: 2; bounding box: 59×62×65 Å

Organism: Triticum turgidum subsp. durum (NCBI:txid4567)